Protein AF-A0A8B9DLN7-F1 (afdb_monomer_lite)

Foldseek 3Di:
DDDDDDDDDDDDDDDDDDDDDDDDDDDDDDDDDDDDDDDDDDDDDDDDDDDDDDDDDDDDDPVPPPDPPPPPPDPVVVVVVVVVVVVVVVVVVVVVVVVVVVVVVVVVVVVVVVVVVVVVVVVPPPPPVVVVVVVVVVVVVVVVVVVVVVVVVVVVVVVVVVVVVVVVVVVVVVVVVVVVVVVVVVVVVVVVVVVVVVVVVVVVVVVVVVVVVVVVVVVVVVVVVVVVVVVCVVPPDPDDDPDDDPDVCVVVVVVVVVVVVVVVVVVVVVVVVVVVVVVVVVVVVVVVVVVVVVVVVVVVVVVVVVVVVVVVVVVVVVVVVVVVVVVVVVVVVVVVVVVVVVVVVVVVVVVVVVVVVVVVVVVVVVVVVVVVVVVVVVVVVVVVVVVVVVVVCVVDDDDDDDDDDDDDPPPPPPDDDDDDDDDDDDDDDDDDDDDDDDDDDDDDDDDDDDDDDDDDDDDDDDDDDDDDDDDDDDDDDDDDDD

Radius of gyration: 71.48 Å; chains: 1; bounding box: 150×100×212 Å

Organism: Anser cygnoides (NCBI:txid8845)

Sequence (482 aa):
MKKVLRCGQRELHLGICCQCPPPRCGYGFGAASVGFGYRGAGFGYKVSGVSRPRSITPITINEQLLQPLKLEFDPNMQTVKYQEKEQIKTLNNKFASFIDKVRLLEQQNEVLETKWSFLQGQKQCRNIIMPMLEAYIGNSRKQLEALGRNRVLLETDLKAAQEALETNKKMYEDECSQRICAEKEFIALKKDADCFFLNKAELEAKVESLKEEVDFLRMLYEEETHQLQTQISDTQVVVQMDNSRDLNLDSIIADVKAQYEDTACRSRAEAEAWYKSKFEELRVTAGRNADSLRETKKEITELTRIIQKMNGEVRSAKDQRCKLETAVANAKQCGETSIKDAKCKLSELEIALQQTKADLARHLREYQELMNVKLALDIEITTYRKLLEGEESRGGKKKKQCFALPFAAVCHSQGGLAYSPEPSFAGTQVSAKRSSCRNGSVSRSAGVCGAAVGCGEAVRSGSTRSSHVKLMSMTKSARSNM

Structure (mmCIF, N/CA/C/O backbone):
data_AF-A0A8B9DLN7-F1
#
_entry.id   AF-A0A8B9DLN7-F1
#
loop_
_atom_site.group_PDB
_atom_site.id
_atom_site.type_symbol
_atom_site.label_atom_id
_atom_site.label_alt_id
_atom_site.label_comp_id
_atom_site.label_asym_id
_atom_site.label_entity_id
_atom_site.label_seq_id
_atom_site.pdbx_PDB_ins_code
_atom_site.Cartn_x
_atom_site.Cartn_y
_atom_site.Cartn_z
_atom_site.occupancy
_atom_site.B_iso_or_equiv
_atom_site.auth_seq_id
_atom_site.auth_comp_id
_atom_site.auth_asym_id
_atom_site.auth_atom_id
_atom_site.pdbx_PDB_model_num
ATOM 1 N N . MET A 1 1 ? -3.222 34.718 17.274 1.00 36.88 1 MET A N 1
ATOM 2 C CA . MET A 1 1 ? -3.090 35.788 16.262 1.00 36.88 1 MET A CA 1
ATOM 3 C C . MET A 1 1 ? -2.524 35.210 14.967 1.00 36.88 1 MET A C 1
ATOM 5 O O . MET A 1 1 ? -1.510 34.540 15.016 1.00 36.88 1 MET A O 1
ATOM 9 N N . LYS A 1 2 ? -3.240 35.464 13.862 1.00 36.31 2 LYS A N 1
ATOM 10 C CA . LYS A 1 2 ? -2.842 35.564 12.439 1.00 36.31 2 LYS A CA 1
ATOM 11 C C . LYS A 1 2 ? -1.926 34.501 11.785 1.00 36.31 2 LYS A C 1
ATOM 13 O O . LYS A 1 2 ? -0.709 34.543 11.886 1.00 36.31 2 LYS A O 1
ATOM 18 N N . LYS A 1 3 ? -2.573 33.685 10.936 1.00 44.75 3 LYS A N 1
ATOM 19 C CA . LYS A 1 3 ? -2.079 33.204 9.627 1.00 44.75 3 LYS A CA 1
ATOM 20 C C . LYS A 1 3 ? -1.586 34.373 8.762 1.00 44.75 3 LYS A C 1
ATOM 22 O O . LYS A 1 3 ? -2.274 35.392 8.752 1.00 44.75 3 LYS A O 1
ATOM 27 N N . VAL A 1 4 ? -0.581 34.156 7.907 1.00 36.44 4 VAL A N 1
ATOM 28 C CA . VAL A 1 4 ? -0.505 34.798 6.578 1.00 36.44 4 VAL A CA 1
ATOM 29 C C . VAL A 1 4 ? 0.066 33.815 5.544 1.00 36.44 4 VAL A C 1
ATOM 31 O O . VAL A 1 4 ? 1.141 33.254 5.715 1.00 36.44 4 VAL A O 1
ATOM 34 N N . LEU A 1 5 ? -0.724 33.614 4.489 1.00 40.81 5 LEU A N 1
ATOM 35 C CA . LEU A 1 5 ? -0.420 32.988 3.199 1.00 40.81 5 LEU A CA 1
ATOM 36 C C . LEU A 1 5 ? 0.093 34.039 2.198 1.00 40.81 5 LEU A C 1
ATOM 38 O O . LEU A 1 5 ? -0.293 35.199 2.328 1.00 40.81 5 LEU A O 1
ATOM 42 N N . ARG A 1 6 ? 0.731 33.546 1.118 1.00 35.78 6 ARG A N 1
ATOM 43 C CA . ARG A 1 6 ? 0.920 34.096 -0.260 1.00 35.78 6 ARG A CA 1
ATOM 44 C C . ARG A 1 6 ? 2.384 34.393 -0.588 1.00 35.78 6 ARG A C 1
ATOM 46 O O . ARG A 1 6 ? 3.134 34.747 0.303 1.00 35.78 6 ARG A O 1
ATOM 53 N N . CYS A 1 7 ? 2.856 34.395 -1.832 1.00 31.89 7 CYS A N 1
ATOM 54 C CA . CYS A 1 7 ? 2.483 33.928 -3.182 1.00 31.89 7 CYS A CA 1
ATOM 55 C C . CYS A 1 7 ? 3.513 34.651 -4.077 1.00 31.89 7 CYS A C 1
ATOM 57 O O . CYS A 1 7 ? 3.829 35.807 -3.802 1.00 31.89 7 CYS A O 1
ATOM 59 N N . GLY A 1 8 ? 4.059 34.002 -5.106 1.00 37.19 8 GLY A N 1
ATOM 60 C CA . GLY A 1 8 ? 5.056 34.619 -5.988 1.00 37.19 8 GLY A CA 1
ATOM 61 C C . GLY A 1 8 ? 4.505 35.623 -7.010 1.00 37.19 8 GLY A C 1
ATOM 62 O O . GLY A 1 8 ? 3.308 35.641 -7.282 1.00 37.19 8 GLY A O 1
ATOM 63 N N . GLN A 1 9 ? 5.427 36.390 -7.602 1.00 32.91 9 GLN A N 1
ATOM 64 C CA . GLN A 1 9 ? 5.389 37.097 -8.900 1.00 32.91 9 GLN A CA 1
ATOM 65 C C . GLN A 1 9 ? 6.827 37.603 -9.157 1.00 32.91 9 GLN A C 1
ATOM 67 O O . GLN A 1 9 ? 7.432 38.168 -8.256 1.00 32.91 9 GLN A O 1
ATOM 72 N N . ARG A 1 10 ? 7.542 37.117 -10.185 1.00 36.81 10 ARG A N 1
ATOM 73 C CA . ARG A 1 10 ? 7.712 37.699 -11.538 1.00 36.81 10 ARG A CA 1
ATOM 74 C C . ARG A 1 10 ? 7.985 39.203 -11.557 1.00 36.81 10 ARG A C 1
ATOM 76 O O . ARG A 1 10 ? 7.045 39.954 -11.357 1.00 36.81 10 ARG A O 1
ATOM 83 N N . GLU A 1 11 ? 9.168 39.582 -12.041 1.00 31.27 11 GLU A N 1
ATOM 84 C CA . GLU A 1 11 ? 9.324 40.744 -12.921 1.00 31.27 11 GLU A CA 1
ATOM 85 C C . GLU A 1 11 ? 10.311 40.462 -14.063 1.00 31.27 11 GLU A C 1
ATOM 87 O O . GLU A 1 11 ? 11.358 39.837 -13.897 1.00 31.27 11 GLU A O 1
ATOM 92 N N . LEU A 1 12 ? 9.874 40.889 -15.245 1.00 34.03 12 LEU A N 1
ATOM 93 C CA . LEU A 1 12 ? 10.581 40.980 -16.513 1.00 34.03 12 LEU A CA 1
ATOM 94 C C . LEU A 1 12 ? 11.176 42.387 -16.604 1.00 34.03 12 LEU A C 1
ATOM 96 O O . LEU A 1 12 ? 10.483 43.333 -16.248 1.00 34.03 12 LEU A O 1
ATOM 100 N N . HIS A 1 13 ? 12.351 42.546 -17.214 1.00 32.38 13 HIS A N 1
ATOM 101 C CA . HIS A 1 13 ? 12.666 43.782 -17.930 1.00 32.38 13 HIS A CA 1
ATOM 102 C C . HIS A 1 13 ? 13.405 43.503 -19.245 1.00 32.38 13 HIS A C 1
ATOM 104 O O . HIS A 1 13 ? 14.291 42.654 -19.326 1.00 32.38 13 HIS A O 1
ATOM 110 N N . LEU A 1 14 ? 12.921 44.203 -20.274 1.00 34.22 14 LEU A N 1
ATOM 111 C CA . LEU A 1 14 ? 13.250 44.174 -21.699 1.00 34.22 14 LEU A CA 1
ATOM 112 C C . LEU A 1 14 ? 14.496 45.005 -22.070 1.00 34.22 14 LEU A C 1
ATOM 114 O O . LEU A 1 14 ? 14.829 45.963 -21.380 1.00 34.22 14 LEU A O 1
ATOM 118 N N . GLY A 1 15 ? 15.035 44.719 -23.265 1.00 31.23 15 GLY A N 1
ATOM 119 C CA . GLY A 1 15 ? 15.815 45.623 -24.139 1.00 31.23 15 GLY A CA 1
ATOM 120 C C . GLY A 1 15 ? 16.844 44.821 -24.952 1.00 31.23 15 GLY A C 1
ATOM 121 O O . GLY A 1 15 ? 17.782 44.309 -24.359 1.00 31.23 15 GLY A O 1
ATOM 122 N N . ILE A 1 16 ? 16.646 44.412 -26.215 1.00 35.19 16 ILE A N 1
ATOM 123 C CA . ILE A 1 16 ? 16.424 45.089 -27.521 1.00 35.19 16 ILE A CA 1
ATOM 124 C C . ILE A 1 16 ? 17.665 45.805 -28.105 1.00 35.19 16 ILE A C 1
ATOM 126 O O . ILE A 1 16 ? 18.233 46.694 -27.485 1.00 35.19 16 ILE A O 1
ATOM 130 N N . CYS A 1 17 ? 17.924 45.446 -29.377 1.00 29.59 17 CYS A N 1
ATOM 131 C CA . CYS A 1 17 ? 18.815 45.976 -30.429 1.00 29.59 17 CYS A CA 1
ATOM 132 C C . CYS A 1 17 ? 20.290 45.530 -30.410 1.00 29.59 17 CYS A C 1
ATOM 134 O O . CYS A 1 17 ? 21.031 45.845 -29.494 1.00 29.59 17 CYS A O 1
ATOM 136 N N . CYS A 1 18 ? 20.748 44.670 -31.334 1.00 32.31 18 CYS A N 1
ATOM 137 C CA . CYS A 1 18 ? 20.873 44.777 -32.808 1.00 32.31 18 CYS A CA 1
ATOM 138 C C . CYS A 1 18 ? 22.132 45.536 -33.252 1.00 32.31 18 CYS A C 1
ATOM 140 O O . CYS A 1 18 ? 22.111 46.758 -33.313 1.00 32.31 18 CYS A O 1
ATOM 142 N N . GLN A 1 19 ? 23.154 44.796 -33.701 1.00 34.31 19 GLN A N 1
ATOM 143 C CA . GLN A 1 19 ? 23.925 45.122 -34.908 1.00 34.31 19 GLN A CA 1
ATOM 144 C C . GLN A 1 19 ? 24.717 43.898 -35.415 1.00 34.31 19 GLN A C 1
ATOM 146 O O . GLN A 1 19 ? 25.401 43.201 -34.675 1.00 34.31 19 GLN A O 1
ATOM 151 N N . CYS A 1 20 ? 24.517 43.641 -36.704 1.00 31.94 20 CYS A N 1
ATOM 152 C CA . CYS A 1 20 ? 25.176 42.718 -37.642 1.00 31.94 20 CYS A CA 1
ATOM 153 C C . CYS A 1 20 ? 26.315 43.489 -38.384 1.00 31.94 20 CYS A C 1
ATOM 155 O O . CYS A 1 20 ? 26.401 44.694 -38.132 1.00 31.94 20 CYS A O 1
ATOM 157 N N . PRO A 1 21 ? 27.064 42.973 -39.405 1.00 53.41 21 PRO A N 1
ATOM 158 C CA . PRO A 1 21 ? 27.266 41.609 -39.961 1.00 53.41 21 PRO A CA 1
ATOM 159 C C . PRO A 1 21 ? 28.776 41.344 -40.371 1.00 53.41 21 PRO A C 1
ATOM 161 O O . PRO A 1 21 ? 29.650 41.866 -39.687 1.00 53.41 21 PRO A O 1
ATOM 164 N N . PRO A 1 22 ? 29.141 40.622 -41.474 1.00 61.62 22 PRO A N 1
ATOM 165 C CA . PRO A 1 22 ? 29.456 39.175 -41.605 1.00 61.62 22 PRO A CA 1
ATOM 166 C C . PRO A 1 22 ? 30.894 38.970 -42.225 1.00 61.62 22 PRO A C 1
ATOM 168 O O . PRO A 1 22 ? 31.659 39.918 -42.053 1.00 61.62 22 PRO A O 1
ATOM 171 N N . PRO A 1 23 ? 31.363 37.885 -42.938 1.00 51.25 23 PRO A N 1
ATOM 172 C CA . PRO A 1 23 ? 30.742 36.906 -43.889 1.00 51.25 23 PRO A CA 1
ATOM 173 C C . PRO A 1 23 ? 31.212 35.419 -43.665 1.00 51.25 23 PRO A C 1
ATOM 175 O O . PRO A 1 23 ? 31.912 35.163 -42.699 1.00 51.25 23 PRO A O 1
ATOM 178 N N . ARG A 1 24 ? 30.923 34.333 -44.419 1.00 34.94 24 ARG A N 1
ATOM 179 C CA . ARG A 1 24 ? 30.295 34.018 -45.726 1.00 34.94 24 ARG A CA 1
ATOM 180 C C . ARG A 1 24 ? 29.956 32.498 -45.786 1.00 34.94 24 ARG A C 1
ATOM 182 O O . ARG A 1 24 ? 30.682 31.688 -45.221 1.00 34.94 24 ARG A O 1
ATOM 189 N N . CYS A 1 25 ? 28.888 32.156 -46.519 1.00 31.62 25 CYS A N 1
ATOM 190 C CA . CYS A 1 25 ? 28.453 30.826 -47.016 1.00 31.62 25 CYS A CA 1
ATOM 191 C C . CYS A 1 25 ? 29.518 30.099 -47.881 1.00 31.62 25 CYS A C 1
ATOM 193 O O . CYS A 1 25 ? 30.423 30.759 -48.379 1.00 31.62 25 CYS A O 1
ATOM 195 N N . GLY A 1 26 ? 29.441 28.797 -48.202 1.00 31.23 26 GLY A N 1
ATOM 196 C CA . GLY A 1 26 ? 28.356 27.816 -48.071 1.00 31.23 26 GLY A CA 1
ATOM 197 C C . GLY A 1 26 ? 28.722 26.442 -48.681 1.00 31.23 26 GLY A C 1
ATOM 198 O O . GLY A 1 26 ? 29.762 26.288 -49.319 1.00 31.23 26 GLY A O 1
ATOM 199 N N . TYR A 1 27 ? 27.850 25.455 -48.447 1.00 34.66 27 TYR A N 1
ATOM 200 C CA . TYR A 1 27 ? 27.845 24.092 -49.005 1.00 34.66 27 TYR A CA 1
ATOM 201 C C . TYR A 1 27 ? 27.402 24.072 -50.482 1.00 34.66 27 TYR A C 1
ATOM 203 O O . TYR A 1 27 ? 26.614 24.916 -50.902 1.00 34.66 27 TYR A O 1
ATOM 211 N N . GLY A 1 28 ? 27.857 23.074 -51.249 1.00 31.91 28 GLY A N 1
ATOM 212 C CA . GLY A 1 28 ? 27.386 22.794 -52.612 1.00 31.91 28 GLY A CA 1
ATOM 213 C C . GLY A 1 28 ? 26.286 21.728 -52.686 1.00 31.91 28 GLY A C 1
ATOM 214 O O . GLY A 1 28 ? 26.125 20.967 -51.739 1.00 31.91 28 GLY A O 1
ATOM 215 N N . PHE A 1 29 ? 25.581 21.657 -53.827 1.00 32.25 29 PHE A N 1
ATOM 216 C CA . PHE A 1 29 ? 25.102 20.418 -54.472 1.00 32.25 29 PHE A CA 1
ATOM 217 C C . PHE A 1 29 ? 24.549 20.671 -55.901 1.00 32.25 29 PHE A C 1
ATOM 219 O O . PHE A 1 29 ? 23.842 21.641 -56.141 1.00 32.25 29 PHE A O 1
ATOM 226 N N . GLY A 1 30 ? 24.922 19.759 -56.810 1.00 30.58 30 GLY A N 1
ATOM 227 C CA . GLY A 1 30 ? 24.290 19.233 -58.041 1.00 30.58 30 GLY A CA 1
ATOM 228 C C . GLY A 1 30 ? 23.195 19.944 -58.868 1.00 30.58 30 GLY A C 1
ATOM 229 O O . GLY A 1 30 ? 22.084 20.135 -58.400 1.00 30.58 30 GLY A O 1
ATOM 230 N N . ALA A 1 31 ? 23.517 20.093 -60.166 1.00 31.48 31 ALA A N 1
ATOM 231 C CA . ALA A 1 31 ? 22.797 19.672 -61.394 1.00 31.48 31 ALA A CA 1
ATOM 232 C C . ALA A 1 31 ? 21.330 20.089 -61.690 1.00 31.48 31 ALA A C 1
ATOM 234 O O . ALA A 1 31 ? 20.414 19.640 -61.015 1.00 31.48 31 ALA A O 1
ATOM 235 N N . ALA A 1 32 ? 21.103 20.771 -62.834 1.00 30.50 32 ALA A N 1
ATOM 236 C CA . ALA A 1 32 ? 20.452 20.223 -64.051 1.00 30.50 32 ALA A CA 1
ATOM 237 C C . ALA A 1 32 ? 20.118 21.296 -65.134 1.00 30.50 32 ALA A C 1
ATOM 239 O O . ALA A 1 32 ? 19.546 22.337 -64.842 1.00 30.50 32 ALA A O 1
ATOM 240 N N . SER A 1 33 ? 20.455 20.955 -66.390 1.00 28.86 33 SER A N 1
ATOM 241 C CA . SER A 1 33 ? 19.773 21.210 -67.688 1.00 28.86 33 SER A CA 1
ATOM 242 C C . SER A 1 33 ? 19.381 22.615 -68.227 1.00 28.86 33 SER A C 1
ATOM 244 O O . SER A 1 33 ? 18.472 23.257 -67.722 1.00 28.86 33 SER A O 1
ATOM 246 N N . VAL A 1 34 ? 19.929 22.878 -69.435 1.00 32.00 34 VAL A N 1
ATOM 247 C CA . VAL A 1 34 ? 19.316 23.389 -70.700 1.00 32.00 34 VAL A CA 1
ATOM 248 C C . VAL A 1 34 ? 18.975 24.887 -70.858 1.00 32.00 34 VAL A C 1
ATOM 250 O O . VAL A 1 34 ? 18.106 25.414 -70.181 1.00 32.00 34 VAL A O 1
ATOM 253 N N . GLY A 1 35 ? 19.532 25.501 -71.922 1.00 30.09 35 GLY A N 1
ATOM 254 C CA . GLY A 1 35 ? 18.802 26.482 -72.751 1.00 30.09 35 GLY A CA 1
ATOM 255 C C . GLY A 1 35 ? 19.527 27.773 -73.179 1.00 30.09 35 GLY A C 1
ATOM 256 O O . GLY A 1 35 ? 19.523 28.735 -72.432 1.00 30.09 35 GLY A O 1
ATOM 257 N N . PHE A 1 36 ? 20.040 27.781 -74.422 1.00 31.86 36 PHE A N 1
ATOM 258 C CA . PHE A 1 36 ? 20.156 28.881 -75.417 1.00 31.86 36 PHE A CA 1
ATOM 259 C C . PHE A 1 36 ? 20.671 30.304 -75.067 1.00 31.86 36 PHE A C 1
ATOM 261 O O . PHE A 1 36 ? 20.099 31.003 -74.242 1.00 31.86 36 PHE A O 1
ATOM 268 N N . GLY A 1 37 ? 21.590 30.826 -75.911 1.00 29.81 37 GLY A N 1
ATOM 269 C CA . GLY A 1 37 ? 21.553 32.247 -76.333 1.00 29.81 37 GLY A CA 1
ATOM 270 C C . GLY A 1 37 ? 22.874 33.020 -76.538 1.00 29.81 37 GLY A C 1
ATOM 271 O O . GLY A 1 37 ? 23.337 33.691 -75.631 1.00 29.81 37 GLY A O 1
ATOM 272 N N . TYR A 1 38 ? 23.416 32.974 -77.763 1.00 32.38 38 TYR A N 1
ATOM 273 C CA . TYR A 1 38 ? 24.233 33.960 -78.519 1.00 32.38 38 TYR A CA 1
ATOM 274 C C . TYR A 1 38 ? 24.830 35.243 -77.876 1.00 32.38 38 TYR A C 1
ATOM 276 O O . TYR A 1 38 ? 24.083 36.131 -77.480 1.00 32.38 38 TYR A O 1
ATOM 284 N N . ARG A 1 39 ? 26.158 35.443 -78.047 1.00 34.16 39 ARG A N 1
ATOM 285 C CA . ARG A 1 39 ? 26.893 36.540 -78.775 1.00 34.16 39 ARG A CA 1
ATOM 286 C C . ARG A 1 39 ? 28.376 36.517 -78.341 1.00 34.16 39 ARG A C 1
ATOM 288 O O . ARG A 1 39 ? 28.643 36.540 -77.153 1.00 34.16 39 ARG A O 1
ATOM 295 N N . GLY A 1 40 ? 29.352 36.280 -79.230 1.00 30.81 40 GLY A N 1
ATOM 296 C CA . GLY A 1 40 ? 30.080 37.300 -80.022 1.00 30.81 40 GLY A CA 1
ATOM 297 C C . GLY A 1 40 ? 31.109 38.044 -79.142 1.00 30.81 40 GLY A C 1
ATOM 298 O O . GLY A 1 40 ? 30.698 38.680 -78.189 1.00 30.81 40 GLY A O 1
ATOM 299 N N . ALA A 1 41 ? 32.431 38.012 -79.340 1.00 39.22 41 ALA A N 1
ATOM 300 C CA . ALA A 1 41 ? 33.187 38.188 -80.575 1.00 39.22 41 ALA A CA 1
ATOM 301 C C . ALA A 1 41 ? 34.592 37.549 -80.487 1.00 39.22 41 ALA A C 1
ATOM 303 O O . ALA A 1 41 ? 35.253 37.619 -79.453 1.00 39.22 41 ALA A O 1
ATOM 304 N N . GLY A 1 42 ? 35.049 36.969 -81.599 1.00 34.81 42 GLY A N 1
ATOM 305 C CA . GLY A 1 42 ? 36.436 36.564 -81.824 1.00 34.81 42 GLY A CA 1
ATOM 306 C C . GLY A 1 42 ? 37.177 37.599 -82.674 1.00 34.81 42 GLY A C 1
ATOM 307 O O . GLY A 1 42 ? 36.583 38.213 -83.561 1.00 34.81 42 GLY A O 1
ATOM 308 N N . PHE A 1 43 ? 38.473 37.773 -82.415 1.00 36.53 43 PHE A N 1
ATOM 309 C CA . PHE A 1 43 ? 39.394 38.517 -83.275 1.00 36.53 43 PHE A CA 1
ATOM 310 C C . PHE A 1 43 ? 40.139 37.520 -84.167 1.00 36.53 43 PHE A C 1
ATOM 312 O O . PHE A 1 43 ? 40.854 36.647 -83.680 1.00 36.53 43 PHE A O 1
ATOM 319 N N . GLY A 1 44 ? 39.888 37.614 -85.473 1.00 35.03 44 GLY A N 1
ATOM 320 C CA . GLY A 1 44 ? 40.388 36.700 -86.492 1.00 35.03 44 GLY A CA 1
ATOM 321 C C . GLY A 1 44 ? 41.635 37.208 -87.211 1.00 35.03 44 GLY A C 1
ATOM 322 O O . GLY A 1 44 ? 41.818 38.403 -87.438 1.00 35.03 44 GLY A O 1
ATOM 323 N N . TYR A 1 45 ? 42.449 36.247 -87.627 1.00 37.31 45 TYR A N 1
ATOM 324 C CA . TYR A 1 45 ? 43.500 36.371 -88.627 1.00 37.31 45 TYR A CA 1
ATOM 325 C C . TYR A 1 45 ? 42.895 36.671 -90.008 1.00 37.31 45 TYR A C 1
ATOM 327 O O . TYR A 1 45 ? 41.864 36.102 -90.374 1.00 37.31 45 TYR A O 1
ATOM 335 N N . LYS A 1 46 ? 43.569 37.494 -90.820 1.00 35.56 46 LYS A N 1
ATOM 336 C CA . LYS A 1 46 ? 43.360 37.536 -92.275 1.00 35.56 46 LYS A CA 1
ATOM 337 C C . LYS A 1 46 ? 44.698 37.574 -93.008 1.00 35.56 46 LYS A C 1
ATOM 339 O O . LYS A 1 46 ? 45.448 38.538 -92.912 1.00 35.56 46 LYS A O 1
ATOM 344 N N . VAL A 1 47 ? 44.927 36.521 -93.785 1.00 35.28 47 VAL A N 1
ATOM 345 C CA . VAL A 1 47 ? 45.852 36.451 -94.919 1.00 35.28 47 VAL A CA 1
ATOM 346 C C . VAL A 1 47 ? 44.995 36.358 -96.177 1.00 35.28 47 VAL A C 1
ATOM 348 O O . VAL A 1 47 ? 44.107 35.508 -96.228 1.00 35.28 47 VAL A O 1
ATOM 351 N N . SER A 1 48 ? 45.274 37.217 -97.163 1.00 34.41 48 SER A N 1
ATOM 352 C CA . SER A 1 48 ? 45.218 36.977 -98.624 1.00 34.41 48 SER A CA 1
ATOM 353 C C . SER A 1 48 ? 44.841 38.251 -99.381 1.00 34.41 48 SER A C 1
ATOM 355 O O . SER A 1 48 ? 43.866 38.910 -99.027 1.00 34.41 48 SER A O 1
ATOM 357 N N . GLY A 1 49 ? 45.552 38.543 -100.476 1.00 34.00 49 GLY A N 1
ATOM 358 C CA . GLY A 1 49 ? 45.054 39.476 -101.492 1.00 34.00 49 GLY A CA 1
ATOM 359 C C . GLY A 1 49 ? 46.116 40.191 -102.321 1.00 34.00 49 GLY A C 1
ATOM 360 O O . GLY A 1 49 ? 46.409 41.352 -102.084 1.00 34.00 49 GLY A O 1
ATOM 361 N N . VAL A 1 50 ? 46.651 39.485 -103.312 1.00 37.50 50 VAL A N 1
ATOM 362 C CA . VAL A 1 50 ? 47.557 39.917 -104.391 1.00 37.50 50 VAL A CA 1
ATOM 363 C C . VAL A 1 50 ? 47.043 41.141 -105.165 1.00 37.50 50 VAL A C 1
ATOM 365 O O . VAL A 1 50 ? 45.871 41.159 -105.531 1.00 37.50 50 VAL A O 1
ATOM 368 N N . SER A 1 51 ? 47.933 42.077 -105.543 1.00 34.81 51 SER A N 1
ATOM 369 C CA . SER A 1 51 ? 47.862 42.808 -106.829 1.00 34.81 51 SER A CA 1
ATOM 370 C C . SER A 1 51 ? 49.118 43.633 -107.172 1.00 34.81 51 SER A C 1
ATOM 372 O O . SER A 1 51 ? 49.341 44.708 -106.635 1.00 34.81 51 SER A O 1
ATOM 374 N N . ARG A 1 52 ? 49.824 43.107 -108.184 1.00 35.50 52 ARG A N 1
ATOM 375 C CA . ARG A 1 52 ? 50.500 43.735 -109.344 1.00 35.50 52 ARG A CA 1
ATOM 376 C C . ARG A 1 52 ? 51.760 44.623 -109.191 1.00 35.50 52 ARG A C 1
ATOM 378 O O . ARG A 1 52 ? 51.814 45.507 -108.346 1.00 35.50 52 ARG A O 1
ATOM 385 N N . PRO A 1 53 ? 52.750 44.430 -110.095 1.00 45.69 53 PRO A N 1
ATOM 386 C CA . PRO A 1 53 ? 54.044 45.106 -110.076 1.00 45.69 53 PRO A CA 1
ATOM 387 C C . PRO A 1 53 ? 53.967 46.467 -110.779 1.00 45.69 53 PRO A C 1
ATOM 389 O O . PRO A 1 53 ? 53.251 46.618 -111.772 1.00 45.69 53 PRO A O 1
ATOM 392 N N . ARG A 1 54 ? 54.741 47.451 -110.309 1.00 36.72 54 ARG A N 1
ATOM 393 C CA . ARG A 1 54 ? 54.988 48.688 -111.057 1.00 36.72 54 ARG A CA 1
ATOM 394 C C . ARG A 1 54 ? 56.474 48.886 -111.326 1.00 36.72 54 ARG A C 1
ATOM 396 O O . ARG A 1 54 ? 57.326 48.741 -110.459 1.00 36.72 54 ARG A O 1
ATOM 403 N N . SER A 1 55 ? 56.688 49.165 -112.598 1.00 36.72 55 SER A N 1
ATOM 404 C CA . SER A 1 55 ? 57.894 49.359 -113.379 1.00 36.72 55 SER A CA 1
ATOM 405 C C . SER A 1 55 ? 58.760 50.533 -112.932 1.00 36.72 55 SER A C 1
ATOM 407 O O . SER A 1 55 ? 58.265 51.599 -112.573 1.00 36.72 55 SER A O 1
ATOM 409 N N . ILE A 1 56 ? 60.063 50.302 -113.065 1.00 39.88 56 ILE A N 1
ATOM 410 C CA . ILE A 1 56 ? 61.183 51.239 -112.994 1.00 39.88 56 ILE A CA 1
ATOM 411 C C . ILE A 1 56 ? 60.981 52.385 -114.002 1.00 39.88 56 ILE A C 1
ATOM 413 O O . ILE A 1 56 ? 60.743 52.136 -115.182 1.00 39.88 56 ILE A O 1
ATOM 417 N N . THR A 1 57 ? 61.104 53.631 -113.540 1.00 42.34 57 THR A N 1
ATOM 418 C CA . THR A 1 57 ? 61.189 54.850 -114.365 1.00 42.34 57 THR A CA 1
ATOM 419 C C . THR A 1 57 ? 62.650 55.316 -114.466 1.00 42.34 57 THR A C 1
ATOM 421 O O . THR A 1 57 ? 63.333 55.327 -113.439 1.00 42.34 57 THR A O 1
ATOM 424 N N . PRO A 1 58 ? 63.155 55.712 -115.648 1.00 43.03 58 PRO A N 1
ATOM 425 C CA . PRO A 1 58 ? 64.546 56.122 -115.830 1.00 43.03 58 PRO A CA 1
ATOM 426 C C . PRO A 1 58 ? 64.799 57.605 -115.477 1.00 43.03 58 PRO A C 1
ATOM 428 O O . PRO A 1 58 ? 64.025 58.481 -115.838 1.00 43.03 58 PRO A O 1
ATOM 431 N N . ILE A 1 59 ? 65.913 57.821 -114.768 1.00 44.03 59 ILE A N 1
ATOM 432 C CA . ILE A 1 59 ? 66.916 58.909 -114.805 1.00 44.03 59 ILE A CA 1
ATOM 433 C C . ILE A 1 59 ? 66.465 60.352 -115.128 1.00 44.03 59 ILE A C 1
ATOM 435 O O . ILE A 1 59 ? 66.070 60.684 -116.241 1.00 44.03 59 ILE A O 1
ATOM 439 N N . THR A 1 60 ? 66.810 61.273 -114.221 1.00 39.38 60 THR A N 1
ATOM 440 C CA . THR A 1 60 ? 67.431 62.554 -114.605 1.00 39.38 60 THR A CA 1
ATOM 441 C C . THR A 1 60 ? 68.551 62.860 -113.606 1.00 39.38 60 THR A C 1
ATOM 443 O O . THR A 1 60 ? 68.296 63.196 -112.452 1.00 39.38 60 THR A O 1
ATOM 446 N N . ILE A 1 61 ? 69.801 62.651 -114.028 1.00 49.53 61 ILE A N 1
ATOM 447 C CA . ILE A 1 61 ? 71.010 63.056 -113.299 1.00 49.53 61 ILE A CA 1
ATOM 448 C C . ILE A 1 61 ? 71.231 64.537 -113.607 1.00 49.53 61 ILE A C 1
ATOM 450 O O . ILE A 1 61 ? 71.271 64.925 -114.771 1.00 49.53 61 ILE A O 1
ATOM 454 N N . ASN A 1 62 ? 71.355 65.365 -112.574 1.00 43.09 62 ASN A N 1
ATOM 455 C CA . ASN A 1 62 ? 71.732 66.764 -112.722 1.00 43.09 62 ASN A CA 1
ATOM 456 C C . ASN A 1 62 ? 73.272 66.839 -112.708 1.00 43.09 62 ASN A C 1
ATOM 458 O O . ASN A 1 62 ? 73.891 66.735 -111.649 1.00 43.09 62 ASN A O 1
ATOM 462 N N . GLU A 1 63 ? 73.898 66.953 -113.884 1.00 58.91 63 GLU A N 1
ATOM 463 C CA . GLU A 1 63 ? 75.362 66.910 -114.090 1.00 58.91 63 GLU A CA 1
ATOM 464 C C . GLU A 1 63 ? 76.138 68.131 -113.538 1.00 58.91 63 GLU A C 1
ATOM 466 O O . GLU A 1 63 ? 77.335 68.262 -113.775 1.00 58.91 63 GLU A O 1
ATOM 471 N N . GLN A 1 64 ? 75.514 69.009 -112.744 1.00 56.44 64 GLN A N 1
ATOM 472 C CA . GLN A 1 64 ? 76.171 70.176 -112.127 1.00 56.44 64 GLN A CA 1
ATOM 473 C C . GLN A 1 64 ? 76.393 70.066 -110.606 1.00 56.44 64 GLN A C 1
ATOM 475 O O . GLN A 1 64 ? 76.835 71.027 -109.983 1.00 56.44 64 GLN A O 1
ATOM 480 N N . LEU A 1 65 ? 76.143 68.902 -109.991 1.00 49.78 65 LEU A N 1
ATOM 481 C CA . LEU A 1 65 ? 76.381 68.667 -108.551 1.00 49.78 65 LEU A CA 1
ATOM 482 C C . LEU A 1 65 ? 77.435 67.580 -108.259 1.00 49.78 65 LEU A C 1
ATOM 484 O O . LEU A 1 65 ? 77.621 67.184 -107.111 1.00 49.78 65 LEU A O 1
ATOM 488 N N . LEU A 1 66 ? 78.168 67.131 -109.284 1.00 48.97 66 LEU A N 1
ATOM 489 C CA . LEU A 1 66 ? 79.325 66.234 -109.170 1.00 48.97 66 LEU A CA 1
ATOM 490 C C . LEU A 1 66 ? 80.647 67.020 -109.157 1.00 48.97 66 LEU A C 1
ATOM 492 O O . LEU A 1 66 ? 81.553 66.763 -109.947 1.00 48.97 66 LEU A O 1
ATOM 496 N N . GLN A 1 67 ? 80.777 67.971 -108.230 1.00 42.84 67 GLN A N 1
ATOM 497 C CA . GLN A 1 67 ? 82.096 68.398 -107.763 1.00 42.84 67 GLN A CA 1
ATOM 498 C C . GLN A 1 67 ? 82.510 67.492 -106.595 1.00 42.84 67 GLN A C 1
ATOM 500 O O . GLN A 1 67 ? 81.784 67.425 -105.601 1.00 42.84 67 GLN A O 1
ATOM 505 N N . PRO A 1 68 ? 83.662 66.799 -106.663 1.00 43.66 68 PRO A N 1
ATOM 506 C CA . PRO A 1 68 ? 84.214 66.103 -105.512 1.00 43.66 68 PRO A CA 1
ATOM 507 C C . PRO A 1 68 ? 84.573 67.140 -104.444 1.00 43.66 68 PRO A C 1
ATOM 509 O O . PRO A 1 68 ? 85.619 67.785 -104.513 1.00 43.66 68 PRO A O 1
ATOM 512 N N . LEU A 1 69 ? 83.708 67.316 -103.444 1.00 36.44 69 LEU A N 1
ATOM 513 C CA . LEU A 1 69 ? 84.099 67.973 -102.205 1.00 36.44 69 LEU A CA 1
ATOM 514 C C . LEU A 1 69 ? 85.112 67.048 -101.526 1.00 36.44 69 LEU A C 1
ATOM 516 O O . LEU A 1 69 ? 84.749 66.059 -100.889 1.00 36.44 69 LEU A O 1
ATOM 520 N N . LYS A 1 70 ? 86.400 67.357 -101.709 1.00 48.41 70 LYS A N 1
ATOM 521 C CA . LYS A 1 70 ? 87.491 66.878 -100.858 1.00 48.41 70 LYS A CA 1
ATOM 522 C C . LYS A 1 70 ? 87.236 67.396 -99.442 1.00 48.41 70 LYS A C 1
ATOM 524 O O . LYS A 1 70 ? 87.760 68.427 -99.041 1.00 48.41 70 LYS A O 1
ATOM 529 N N . LEU A 1 71 ? 86.387 66.693 -98.706 1.00 45.97 71 LEU A N 1
ATOM 530 C CA . LEU A 1 71 ? 86.388 66.741 -97.258 1.00 45.97 71 LEU A CA 1
ATOM 531 C C . LEU A 1 71 ? 87.486 65.780 -96.833 1.00 45.97 71 LEU A C 1
ATOM 533 O O . LEU A 1 71 ? 87.354 64.564 -96.978 1.00 45.97 71 LEU A O 1
ATOM 537 N N . GLU A 1 72 ? 88.601 66.350 -96.394 1.00 48.12 72 GLU A N 1
ATOM 538 C CA . GLU A 1 72 ? 89.606 65.636 -95.625 1.00 48.12 72 GLU A CA 1
ATOM 539 C C . GLU A 1 72 ? 88.884 65.002 -94.430 1.00 48.12 72 GLU A C 1
ATOM 541 O O . GLU A 1 72 ? 88.541 65.662 -93.451 1.00 48.12 72 GLU A O 1
ATOM 546 N N . PHE A 1 73 ? 88.533 63.721 -94.566 1.00 46.00 73 PHE A N 1
ATOM 547 C CA . PHE A 1 73 ? 88.038 62.931 -93.456 1.00 46.00 73 PHE A CA 1
ATOM 548 C C . PHE A 1 73 ? 89.204 62.774 -92.501 1.00 46.00 73 PHE A C 1
ATOM 550 O O . PHE A 1 73 ? 90.147 62.033 -92.771 1.00 46.00 73 PHE A O 1
ATOM 557 N N . ASP A 1 74 ? 89.115 63.513 -91.407 1.00 49.56 74 ASP A N 1
ATOM 558 C CA . ASP A 1 74 ? 90.021 63.451 -90.278 1.00 49.56 74 ASP A CA 1
ATOM 559 C C . ASP A 1 74 ? 90.327 61.967 -89.945 1.00 49.56 74 ASP A C 1
ATOM 561 O O . ASP A 1 74 ? 89.395 61.209 -89.635 1.00 49.56 74 ASP A O 1
ATOM 565 N N . PRO A 1 75 ? 91.585 61.489 -90.054 1.00 59.47 75 PRO A N 1
ATOM 566 C CA . PRO A 1 75 ? 91.947 60.086 -89.811 1.00 59.47 75 PRO A CA 1
ATOM 567 C C . PRO A 1 75 ? 91.623 59.622 -88.377 1.00 59.47 75 PRO A C 1
ATOM 569 O O . PRO A 1 75 ? 91.530 58.420 -88.108 1.00 59.47 75 PRO A O 1
ATOM 572 N N . ASN A 1 76 ? 91.344 60.563 -87.471 1.00 61.38 76 ASN A N 1
ATOM 573 C CA . ASN A 1 76 ? 90.797 60.289 -86.145 1.00 61.38 76 ASN A CA 1
ATOM 574 C C . ASN A 1 76 ? 89.316 59.849 -86.157 1.00 61.38 76 ASN A C 1
ATOM 576 O O . ASN A 1 76 ? 88.897 59.098 -85.283 1.00 61.38 76 ASN A O 1
ATOM 580 N N . MET A 1 77 ? 88.497 60.226 -87.145 1.00 59.69 77 MET A N 1
ATOM 581 C CA . MET A 1 77 ? 87.062 59.890 -87.145 1.00 59.69 77 MET A CA 1
ATOM 582 C C . MET A 1 77 ? 86.767 58.469 -87.673 1.00 59.69 77 MET A C 1
ATOM 584 O O . MET A 1 77 ? 85.804 57.828 -87.247 1.00 59.69 77 MET A O 1
ATOM 588 N N . GLN A 1 78 ? 87.590 57.939 -88.588 1.00 62.19 78 GLN A N 1
ATOM 589 C CA . GLN A 1 78 ? 87.473 56.550 -89.069 1.00 62.19 78 GLN A CA 1
ATOM 590 C C . GLN A 1 78 ? 87.991 55.533 -88.051 1.00 62.19 78 GLN A C 1
ATOM 592 O O . GLN A 1 78 ? 87.390 54.470 -87.889 1.00 62.19 78 GLN A O 1
ATOM 597 N N . THR A 1 79 ? 89.069 55.866 -87.342 1.00 65.25 79 THR A N 1
ATOM 598 C CA . THR A 1 79 ? 89.600 55.039 -86.253 1.00 65.25 79 THR A CA 1
ATOM 599 C C . THR A 1 79 ? 88.606 54.958 -85.095 1.00 65.25 79 THR A C 1
ATOM 601 O O . THR A 1 79 ? 88.334 53.853 -84.632 1.00 65.25 79 THR A O 1
ATOM 604 N N . VAL A 1 80 ? 87.956 56.069 -84.721 1.00 71.50 80 VAL A N 1
ATOM 605 C CA . VAL A 1 80 ? 86.867 56.080 -83.724 1.00 71.50 80 VAL A CA 1
ATOM 606 C C . VAL A 1 80 ? 85.663 55.250 -84.182 1.00 71.50 80 VAL A C 1
ATOM 608 O O . VAL A 1 80 ? 85.219 54.388 -83.434 1.00 71.50 80 VAL A O 1
ATOM 611 N N . LYS A 1 81 ? 85.177 55.390 -85.425 1.00 73.25 81 LYS A N 1
ATOM 612 C CA . LYS A 1 81 ? 84.062 54.556 -85.931 1.00 73.25 81 LYS A CA 1
ATOM 613 C C . LYS A 1 81 ? 84.407 53.066 -86.027 1.00 73.25 81 LYS A C 1
ATOM 615 O O . LYS A 1 81 ? 83.536 52.216 -85.842 1.00 73.25 81 LYS A O 1
ATOM 620 N N . TYR A 1 82 ? 85.658 52.723 -86.331 1.00 76.56 82 TYR A N 1
ATOM 621 C CA . TYR A 1 82 ? 86.121 51.334 -86.329 1.00 76.56 82 TYR A CA 1
ATOM 622 C C . TYR A 1 82 ? 86.214 50.780 -84.899 1.00 76.56 82 TYR A C 1
ATOM 624 O O . TYR A 1 82 ? 85.750 49.670 -84.647 1.00 76.56 82 TYR A O 1
ATOM 632 N N . GLN A 1 83 ? 86.727 51.572 -83.953 1.00 75.62 83 GLN A N 1
ATOM 633 C CA . GLN A 1 83 ? 86.753 51.235 -82.527 1.00 75.62 83 GLN A CA 1
ATOM 634 C C . GLN A 1 83 ? 85.339 51.098 -81.943 1.00 75.62 83 GLN A C 1
ATOM 636 O O . GLN A 1 83 ? 85.075 50.116 -81.258 1.00 75.62 83 GLN A O 1
ATOM 641 N N . GLU A 1 84 ? 84.403 51.992 -82.270 1.00 77.94 84 GLU A N 1
ATOM 642 C CA . GLU A 1 84 ? 82.984 51.877 -81.904 1.00 77.94 84 GLU A CA 1
ATOM 643 C C . GLU A 1 84 ? 82.357 50.614 -82.499 1.00 77.94 84 GLU A C 1
ATOM 645 O O . GLU A 1 84 ? 81.656 49.882 -81.804 1.00 77.94 84 GLU A O 1
ATOM 650 N N . LYS A 1 85 ? 82.641 50.292 -83.766 1.00 81.12 85 LYS A N 1
ATOM 651 C CA . LYS A 1 85 ? 82.142 49.066 -84.404 1.00 81.12 85 LYS A CA 1
ATOM 652 C C . LYS A 1 85 ? 82.683 47.804 -83.727 1.00 81.12 85 LYS A C 1
ATOM 654 O O . LYS A 1 85 ? 81.928 46.852 -83.546 1.00 81.12 85 LYS A O 1
ATOM 659 N N . GLU A 1 86 ? 83.954 47.780 -83.334 1.00 79.12 86 GLU A N 1
ATOM 660 C CA . GLU A 1 86 ? 84.553 46.665 -82.584 1.00 79.12 86 GLU A CA 1
ATOM 661 C C . GLU A 1 86 ? 84.032 46.582 -81.140 1.00 79.12 86 GLU A C 1
ATOM 663 O O . GLU A 1 86 ? 83.755 45.487 -80.642 1.00 79.12 86 GLU A O 1
ATOM 668 N N . GLN A 1 87 ? 83.786 47.717 -80.482 1.00 80.50 87 GLN A N 1
ATOM 669 C CA . GLN A 1 87 ? 83.116 47.758 -79.181 1.00 80.50 87 GLN A CA 1
ATOM 670 C C . GLN A 1 87 ? 81.679 47.237 -79.277 1.00 80.50 87 GLN A C 1
ATOM 672 O O . GLN A 1 87 ? 81.289 46.399 -78.466 1.00 80.50 87 GLN A O 1
ATOM 677 N N . ILE A 1 88 ? 80.919 47.641 -80.300 1.00 81.19 88 ILE A N 1
ATOM 678 C CA . ILE A 1 88 ? 79.556 47.160 -80.565 1.00 81.19 88 ILE A CA 1
ATOM 679 C C . ILE A 1 88 ? 79.560 45.666 -80.893 1.00 81.19 88 ILE A C 1
ATOM 681 O O . ILE A 1 88 ? 78.707 44.941 -80.394 1.00 81.19 88 ILE A O 1
ATOM 685 N N . LYS A 1 89 ? 80.526 45.159 -81.669 1.00 82.31 89 LYS A N 1
ATOM 686 C CA . LYS A 1 89 ? 80.679 43.710 -81.897 1.00 82.31 89 LYS A CA 1
ATOM 687 C C . LYS A 1 89 ? 80.992 42.962 -80.606 1.00 82.31 89 LYS A C 1
ATOM 689 O O . LYS A 1 89 ? 80.399 41.922 -80.349 1.00 82.31 89 LYS A O 1
ATOM 694 N N . THR A 1 90 ? 81.883 43.493 -79.774 1.00 83.31 90 THR A N 1
ATOM 695 C CA . THR A 1 90 ? 82.241 42.881 -78.487 1.00 83.31 90 THR A CA 1
ATOM 696 C C . THR A 1 90 ? 81.048 42.877 -77.528 1.00 83.31 90 THR A C 1
ATOM 698 O O . THR A 1 90 ? 80.803 41.882 -76.848 1.00 83.31 90 THR A O 1
ATOM 701 N N . LEU A 1 91 ? 80.267 43.959 -77.501 1.00 85.44 91 LEU A N 1
ATOM 702 C CA . LEU A 1 91 ? 79.001 44.053 -76.775 1.00 85.44 91 LEU A CA 1
ATOM 703 C C . LEU A 1 91 ? 77.959 43.079 -77.327 1.00 85.44 91 LEU A C 1
ATOM 705 O O . LEU A 1 91 ? 77.350 42.361 -76.547 1.00 85.44 91 LEU A O 1
ATOM 709 N N . ASN A 1 92 ? 77.800 42.981 -78.644 1.00 86.19 92 ASN A N 1
ATOM 710 C CA . ASN A 1 92 ? 76.868 42.045 -79.273 1.00 86.19 92 ASN A CA 1
ATOM 711 C C . ASN A 1 92 ? 77.254 40.584 -79.029 1.00 86.19 92 ASN A C 1
ATOM 713 O O . ASN A 1 92 ? 76.379 39.774 -78.752 1.00 86.19 92 ASN A O 1
ATOM 717 N N . ASN A 1 93 ? 78.544 40.245 -79.041 1.00 86.12 93 ASN A N 1
ATOM 718 C CA . ASN A 1 93 ? 79.014 38.907 -78.677 1.00 86.12 93 ASN A CA 1
ATOM 719 C C . ASN A 1 93 ? 78.728 38.604 -77.199 1.00 86.12 93 ASN A C 1
ATOM 721 O O . ASN A 1 93 ? 78.305 37.498 -76.862 1.00 86.12 93 ASN A O 1
ATOM 725 N N . LYS A 1 94 ? 78.883 39.600 -76.314 1.00 87.88 94 LYS A N 1
ATOM 726 C CA . LYS A 1 94 ? 78.461 39.483 -74.912 1.00 87.88 94 LYS A CA 1
ATOM 727 C C . LYS A 1 94 ? 76.942 39.306 -74.806 1.00 87.88 94 LYS A C 1
ATOM 729 O O . LYS A 1 94 ? 76.508 38.405 -74.097 1.00 87.88 94 LYS A O 1
ATOM 734 N N . PHE A 1 95 ? 76.133 40.072 -75.541 1.00 89.12 95 PHE A N 1
ATOM 735 C CA . PHE A 1 95 ? 74.675 39.912 -75.570 1.00 89.12 95 PHE A CA 1
ATOM 736 C C . PHE A 1 95 ? 74.247 38.542 -76.096 1.00 89.12 95 PHE A C 1
ATOM 738 O O . PHE A 1 95 ? 73.402 37.913 -75.472 1.00 89.12 95 PHE A O 1
ATOM 745 N N . ALA A 1 96 ? 74.865 38.034 -77.162 1.00 85.69 96 ALA A N 1
ATOM 746 C CA . ALA A 1 96 ? 74.619 36.683 -77.660 1.00 85.69 96 ALA A CA 1
ATOM 747 C C . ALA A 1 96 ? 74.935 35.628 -76.586 1.00 85.69 96 ALA A C 1
ATOM 749 O O . ALA A 1 96 ? 74.097 34.777 -76.306 1.00 85.69 96 ALA A O 1
ATOM 750 N N . SER A 1 97 ? 76.071 35.758 -75.886 1.00 87.38 97 SER A N 1
ATOM 751 C CA . SER A 1 97 ? 76.419 34.852 -74.781 1.00 87.38 97 SER A CA 1
ATOM 752 C C . SER A 1 97 ? 75.435 34.925 -73.604 1.00 87.38 97 SER A C 1
ATOM 754 O O . SER A 1 97 ? 75.146 33.909 -72.972 1.00 87.38 97 SER A O 1
ATOM 756 N N . PHE A 1 98 ? 74.875 36.107 -73.317 1.00 92.62 98 PHE A N 1
ATOM 757 C CA . PHE A 1 98 ? 73.834 36.262 -72.303 1.00 92.62 98 PHE A CA 1
ATOM 758 C C . PHE A 1 98 ? 72.502 35.668 -72.761 1.00 92.62 98 PHE A C 1
ATOM 760 O O . PHE A 1 98 ? 71.843 35.019 -71.957 1.00 92.62 98 PHE A O 1
ATOM 767 N N . ILE A 1 99 ? 72.129 35.827 -74.032 1.00 89.00 99 ILE A N 1
ATOM 768 C CA . ILE A 1 99 ? 70.922 35.222 -74.612 1.00 89.00 99 ILE A CA 1
ATOM 769 C C . ILE A 1 99 ? 71.015 33.694 -74.557 1.00 89.00 99 ILE A C 1
ATOM 771 O O . ILE A 1 99 ? 70.064 33.046 -74.126 1.00 89.00 99 ILE A O 1
ATOM 775 N N . ASP A 1 100 ? 72.161 33.113 -74.910 1.00 89.94 100 ASP A N 1
ATOM 776 C CA . ASP A 1 100 ? 72.370 31.664 -74.828 1.00 89.94 100 ASP A CA 1
ATOM 777 C C . ASP A 1 100 ? 72.330 31.166 -73.379 1.00 89.94 100 ASP A C 1
ATOM 779 O O . ASP A 1 100 ? 71.755 30.116 -73.090 1.00 89.94 100 ASP A O 1
ATOM 783 N N . LYS A 1 101 ? 72.872 31.948 -72.436 1.00 92.94 101 LYS A N 1
ATOM 784 C CA . LYS A 1 101 ? 72.800 31.633 -71.005 1.00 92.94 101 LYS A CA 1
ATOM 785 C C . LYS A 1 101 ? 71.372 31.714 -70.466 1.00 92.94 101 LYS A C 1
ATOM 787 O O . LYS A 1 101 ? 70.987 30.856 -69.679 1.00 92.94 101 LYS A O 1
ATOM 792 N N . VAL A 1 102 ? 70.588 32.703 -70.894 1.00 93.06 102 VAL A N 1
ATOM 793 C CA . VAL A 1 102 ? 69.166 32.817 -70.545 1.00 93.06 102 VAL A CA 1
ATOM 794 C C . VAL A 1 102 ? 68.388 31.637 -71.118 1.00 93.06 102 VAL A C 1
ATOM 796 O O . VAL A 1 102 ? 67.676 30.996 -70.362 1.00 93.06 102 VAL A O 1
ATOM 799 N N . ARG A 1 103 ? 68.608 31.255 -72.381 1.00 90.00 103 ARG A N 1
ATOM 800 C CA . ARG A 1 103 ? 67.966 30.073 -72.982 1.00 90.00 103 ARG A CA 1
ATOM 801 C C . ARG A 1 103 ? 68.319 28.773 -72.269 1.00 90.00 103 ARG A C 1
ATOM 803 O O . ARG A 1 103 ? 67.444 27.945 -72.041 1.00 90.00 103 ARG A O 1
ATOM 810 N N . LEU A 1 104 ? 69.587 28.586 -71.896 1.00 92.75 104 LEU A N 1
ATOM 811 C CA . LEU A 1 104 ? 70.004 27.413 -71.127 1.00 92.75 104 LEU A CA 1
ATOM 812 C C . LEU A 1 104 ? 69.320 27.384 -69.755 1.00 92.75 104 LEU A C 1
ATOM 814 O O . LEU A 1 104 ? 68.875 26.326 -69.319 1.00 92.75 104 LEU A O 1
ATOM 818 N N . LEU A 1 105 ? 69.218 28.535 -69.085 1.00 92.12 105 LEU A N 1
ATOM 819 C CA . LEU A 1 105 ? 68.526 28.658 -67.801 1.00 92.12 105 LEU A CA 1
ATOM 820 C C . LEU A 1 105 ? 67.010 28.465 -67.937 1.00 92.12 105 LEU A C 1
ATOM 822 O O . LEU A 1 105 ? 66.415 27.820 -67.084 1.00 92.12 105 LEU A O 1
ATOM 826 N N . GLU A 1 106 ? 66.390 28.962 -69.005 1.00 90.81 106 GLU A N 1
ATOM 827 C CA . GLU A 1 106 ? 64.977 28.732 -69.327 1.00 90.81 106 GLU A CA 1
ATOM 828 C C . GLU A 1 106 ? 64.710 27.244 -69.553 1.00 90.81 106 GLU A C 1
ATOM 830 O O . GLU A 1 106 ? 63.812 26.683 -68.934 1.00 90.81 106 GLU A O 1
ATOM 835 N N . GLN A 1 107 ? 65.549 26.573 -70.344 1.00 92.12 107 GLN A N 1
ATOM 836 C CA . GLN A 1 107 ? 65.439 25.135 -70.579 1.00 92.12 107 GLN A CA 1
ATOM 837 C C . GLN A 1 107 ? 65.667 24.327 -69.292 1.00 92.12 107 GLN A C 1
ATOM 839 O O . GLN A 1 107 ? 64.980 23.339 -69.034 1.00 92.12 107 GLN A O 1
ATOM 844 N N . GLN A 1 108 ? 66.617 24.742 -68.448 1.00 93.38 108 GLN A N 1
ATOM 845 C CA . GLN A 1 108 ? 66.829 24.129 -67.136 1.00 93.38 108 GLN A CA 1
ATOM 846 C C . GLN A 1 108 ? 65.631 24.342 -66.207 1.00 93.38 108 GLN A C 1
ATOM 848 O O . GLN A 1 108 ? 65.237 23.400 -65.520 1.00 93.38 108 GLN A O 1
ATOM 853 N N . ASN A 1 109 ? 65.030 25.531 -66.209 1.00 92.62 109 ASN A N 1
ATOM 854 C CA . ASN A 1 109 ? 63.821 25.818 -65.445 1.00 92.62 109 ASN A CA 1
ATOM 855 C C . ASN A 1 109 ? 62.637 24.991 -65.942 1.00 92.62 109 ASN A C 1
ATOM 857 O O . ASN A 1 109 ? 61.948 24.407 -65.119 1.00 92.62 109 ASN A O 1
ATOM 861 N N . GLU A 1 110 ? 62.455 24.830 -67.249 1.00 94.00 110 GLU A N 1
ATOM 862 C CA . GLU A 1 110 ? 61.397 23.986 -67.815 1.00 94.00 110 GLU A CA 1
ATOM 863 C C . GLU A 1 110 ? 61.575 22.507 -67.408 1.00 94.00 110 GLU A C 1
ATOM 865 O O . GLU A 1 110 ? 60.631 21.816 -67.008 1.00 94.00 110 GLU A O 1
ATOM 870 N N . VAL A 1 111 ? 62.816 22.010 -67.397 1.00 92.88 111 VAL A N 1
ATOM 871 C CA . VAL A 1 111 ? 63.133 20.664 -66.886 1.00 92.88 111 VAL A CA 1
ATOM 872 C C . VAL A 1 111 ? 62.886 20.556 -65.375 1.00 92.88 111 VAL A C 1
ATOM 874 O O . VAL A 1 111 ? 62.448 19.511 -64.890 1.00 92.88 111 VAL A O 1
ATOM 877 N N . LEU A 1 112 ? 63.165 21.604 -64.601 1.00 92.75 112 LEU A N 1
ATOM 878 C CA . LEU A 1 112 ? 62.883 21.623 -63.164 1.00 92.75 112 LEU A CA 1
ATOM 879 C C . LEU A 1 112 ? 61.382 21.717 -62.877 1.00 92.75 112 LEU A C 1
ATOM 881 O O . LEU A 1 112 ? 60.909 21.023 -61.982 1.00 92.75 112 LEU A O 1
ATOM 885 N N . GLU A 1 113 ? 60.623 22.486 -63.652 1.00 90.88 113 GLU A N 1
ATOM 886 C CA . GLU A 1 113 ? 59.167 22.604 -63.552 1.00 90.88 113 GLU A CA 1
ATOM 887 C C . GLU A 1 113 ? 58.470 21.290 -63.900 1.00 90.88 113 GLU A C 1
ATOM 889 O O . GLU A 1 113 ? 57.566 20.854 -63.182 1.00 90.88 113 GLU A O 1
ATOM 894 N N . THR A 1 114 ? 58.919 20.603 -64.952 1.00 88.06 114 THR A N 1
ATOM 895 C CA . THR A 1 114 ? 58.396 19.277 -65.317 1.00 88.06 114 THR A CA 1
ATOM 896 C C . THR A 1 114 ? 58.739 18.227 -64.261 1.00 88.06 114 THR A C 1
ATOM 898 O O . THR A 1 114 ? 57.860 17.465 -63.852 1.00 88.06 114 THR A O 1
ATOM 901 N N . LYS A 1 115 ? 59.973 18.217 -63.733 1.00 88.75 115 LYS A N 1
ATOM 902 C CA . LYS A 1 115 ? 60.360 17.347 -62.605 1.00 88.75 115 LYS A CA 1
ATOM 903 C C . LYS A 1 115 ? 59.571 17.659 -61.336 1.00 88.75 115 LYS A C 1
ATOM 905 O O . LYS A 1 115 ? 59.142 16.732 -60.652 1.00 88.75 115 LYS A O 1
ATOM 910 N N . TRP A 1 116 ? 59.358 18.934 -61.023 1.00 85.00 116 TRP A N 1
ATOM 911 C CA . TRP A 1 116 ? 58.560 19.367 -59.879 1.00 85.00 116 TRP A CA 1
ATOM 912 C C . TRP A 1 116 ? 57.105 18.924 -60.024 1.00 85.00 116 TRP A C 1
ATOM 914 O O . TRP A 1 116 ? 56.562 18.313 -59.107 1.00 85.00 116 TRP A O 1
ATOM 924 N N . SER A 1 117 ? 56.507 19.132 -61.197 1.00 84.75 117 SER A N 1
ATOM 925 C CA . SER A 1 117 ? 55.139 18.704 -61.509 1.00 84.75 117 SER A CA 1
ATOM 926 C C . SER A 1 117 ? 54.988 17.183 -61.421 1.00 84.75 117 SER A C 1
ATOM 928 O O . SER A 1 117 ? 54.027 16.684 -60.836 1.00 84.75 117 SER A O 1
ATOM 930 N N . PHE A 1 118 ? 55.970 16.430 -61.924 1.00 83.88 118 PHE A N 1
ATOM 931 C CA . PHE A 1 118 ? 55.995 14.971 -61.833 1.00 83.88 118 PHE A CA 1
ATOM 932 C C . PHE A 1 118 ? 56.119 14.482 -60.382 1.00 83.88 118 PHE A C 1
ATOM 934 O O . PHE A 1 118 ? 55.339 13.638 -59.945 1.00 83.88 118 PHE A O 1
ATOM 941 N N . LEU A 1 119 ? 57.047 15.043 -59.600 1.00 79.81 119 LEU A N 1
ATOM 942 C CA . LEU A 1 119 ? 57.218 14.701 -58.183 1.00 79.81 119 LEU A CA 1
ATOM 943 C C . LEU A 1 119 ? 56.010 15.118 -57.334 1.00 79.81 119 LEU A C 1
ATOM 945 O O . LEU A 1 119 ? 55.661 14.425 -56.379 1.00 79.81 119 LEU A O 1
ATOM 949 N N . GLN A 1 120 ? 55.345 16.220 -57.678 1.00 76.69 120 GLN A N 1
ATOM 950 C CA . GLN A 1 120 ? 54.104 16.644 -57.038 1.00 76.69 120 GLN A CA 1
ATOM 951 C C . GLN A 1 120 ? 52.952 15.685 -57.371 1.00 76.69 120 GLN A C 1
ATOM 953 O O . GLN A 1 120 ? 52.188 15.332 -56.473 1.00 76.69 120 GLN A O 1
ATOM 958 N N . GLY A 1 121 ? 52.883 15.186 -58.610 1.00 69.62 121 GLY A N 1
ATOM 959 C CA . GLY A 1 121 ? 51.977 14.105 -59.009 1.00 69.62 121 GLY A CA 1
ATOM 960 C C . GLY A 1 121 ? 52.284 12.772 -58.313 1.00 69.62 121 GLY A C 1
ATOM 961 O O . GLY A 1 121 ? 51.369 12.045 -57.941 1.00 69.62 121 GLY A O 1
ATOM 962 N N . GLN A 1 122 ? 53.557 12.469 -58.043 1.00 65.44 122 GLN A N 1
ATOM 963 C CA . GLN A 1 122 ? 53.969 11.242 -57.353 1.00 65.44 122 GLN A CA 1
ATOM 964 C C . GLN A 1 122 ? 53.758 11.306 -55.828 1.00 65.44 122 GLN A C 1
ATOM 966 O O . GLN A 1 122 ? 53.362 10.316 -55.215 1.00 65.44 122 GLN A O 1
ATOM 971 N N . LYS A 1 123 ? 53.930 12.478 -55.197 1.00 60.41 123 LYS A N 1
ATOM 972 C CA . LYS A 1 123 ? 53.538 12.714 -53.790 1.00 60.41 123 LYS A CA 1
ATOM 973 C C . LYS A 1 123 ? 52.029 12.564 -53.557 1.00 60.41 123 LYS A C 1
ATOM 975 O O . LYS A 1 123 ? 51.609 12.429 -52.412 1.00 60.41 123 LYS A O 1
ATOM 980 N N . GLN A 1 124 ? 51.225 12.552 -54.621 1.00 57.50 124 GLN A N 1
ATOM 981 C CA . GLN A 1 124 ? 49.801 12.219 -54.591 1.00 57.50 124 GLN A CA 1
ATOM 982 C C . GLN A 1 124 ? 49.526 10.716 -54.763 1.00 57.50 124 GLN A C 1
ATOM 984 O O . GLN A 1 124 ? 48.408 10.344 -55.126 1.00 57.50 124 GLN A O 1
ATOM 989 N N . CYS A 1 125 ? 50.477 9.825 -54.448 1.00 56.69 125 CYS A N 1
ATOM 990 C CA . CYS A 1 125 ? 50.118 8.484 -53.987 1.00 56.69 125 CYS A CA 1
ATOM 991 C C . CYS A 1 125 ? 49.169 8.659 -52.795 1.00 56.69 125 CYS A C 1
ATOM 993 O O . CYS A 1 125 ? 49.598 8.909 -51.672 1.00 56.69 125 CYS A O 1
ATOM 995 N N . ARG A 1 126 ? 47.860 8.653 -53.077 1.00 61.94 126 ARG A N 1
ATOM 996 C CA . ARG A 1 126 ? 46.789 8.916 -52.117 1.00 61.94 126 ARG A CA 1
ATOM 997 C C . ARG A 1 126 ? 47.048 8.043 -50.897 1.00 61.94 126 ARG A C 1
ATOM 999 O O . ARG A 1 126 ? 46.989 6.820 -50.999 1.00 61.94 126 ARG A O 1
ATOM 1006 N N . ASN A 1 127 ? 47.335 8.665 -49.757 1.00 68.19 127 ASN A N 1
ATOM 1007 C CA . ASN A 1 127 ? 47.449 7.979 -48.477 1.00 68.19 127 ASN A CA 1
ATOM 1008 C C . ASN A 1 127 ? 46.061 7.439 -48.108 1.00 68.19 127 ASN A C 1
ATOM 1010 O O . ASN A 1 127 ? 45.358 8.062 -47.331 1.00 68.19 127 ASN A O 1
ATOM 1014 N N . ILE A 1 128 ? 45.623 6.330 -48.707 1.00 76.50 128 ILE A N 1
ATOM 1015 C CA . ILE A 1 128 ? 44.302 5.716 -48.476 1.00 76.50 128 ILE A CA 1
ATOM 1016 C C . ILE A 1 128 ? 44.253 5.072 -47.083 1.00 76.50 128 ILE A C 1
ATOM 1018 O O . ILE A 1 128 ? 43.206 5.027 -46.441 1.00 76.50 128 ILE A O 1
ATOM 1022 N N . ILE A 1 129 ? 45.412 4.635 -46.590 1.00 83.56 129 ILE A N 1
ATOM 1023 C CA . ILE A 1 129 ? 45.566 3.979 -45.292 1.00 83.56 129 ILE A CA 1
ATOM 1024 C C . ILE A 1 129 ? 45.277 4.957 -44.142 1.00 83.56 129 ILE A C 1
ATOM 1026 O O . ILE A 1 129 ? 44.620 4.573 -43.181 1.00 83.56 129 ILE A O 1
ATOM 1030 N N . MET A 1 130 ? 45.700 6.224 -44.244 1.00 86.62 130 MET A N 1
ATOM 1031 C CA . MET A 1 130 ? 45.526 7.193 -43.151 1.00 86.62 130 MET A CA 1
ATOM 1032 C C . MET A 1 130 ? 44.036 7.491 -42.860 1.00 86.62 130 MET A C 1
ATOM 1034 O O . MET A 1 130 ? 43.630 7.298 -41.717 1.00 86.62 130 MET A O 1
ATOM 1038 N N . PRO A 1 131 ? 43.173 7.811 -43.851 1.00 88.06 131 PRO A N 1
ATOM 1039 C CA . PRO A 1 131 ? 41.731 7.954 -43.643 1.00 88.06 131 PRO A CA 1
ATOM 1040 C C . PRO A 1 131 ? 41.044 6.673 -43.160 1.00 88.06 131 PRO A C 1
ATOM 1042 O O . PRO A 1 131 ? 40.091 6.750 -42.390 1.00 88.06 131 PRO A O 1
ATOM 1045 N N . MET A 1 132 ? 41.502 5.489 -43.588 1.00 89.25 132 MET A N 1
ATOM 1046 C CA . MET A 1 132 ? 40.959 4.215 -43.095 1.00 89.25 132 MET A CA 1
ATOM 1047 C C . MET A 1 132 ? 41.278 4.003 -41.610 1.00 89.25 132 MET A C 1
ATOM 1049 O O . MET A 1 132 ? 40.392 3.630 -40.839 1.00 89.25 132 MET A O 1
ATOM 1053 N N . LEU A 1 133 ? 42.517 4.282 -41.192 1.00 91.19 133 LEU A N 1
ATOM 1054 C CA . LEU A 1 133 ? 42.922 4.225 -39.787 1.00 91.19 133 LEU A CA 1
ATOM 1055 C C . LEU A 1 133 ? 42.204 5.296 -38.956 1.00 91.19 133 LEU A C 1
ATOM 1057 O O . LEU A 1 133 ? 41.720 4.993 -37.870 1.00 91.19 133 LEU A O 1
ATOM 1061 N N . GLU A 1 134 ? 42.058 6.517 -39.471 1.00 94.25 134 GLU A N 1
ATOM 1062 C CA . GLU A 1 134 ? 41.286 7.585 -38.824 1.00 94.25 134 GLU A CA 1
ATOM 1063 C C . GLU A 1 134 ? 39.808 7.210 -38.662 1.00 94.25 134 GLU A C 1
ATOM 1065 O O . GLU A 1 134 ? 39.234 7.426 -37.593 1.00 94.25 134 GLU A O 1
ATOM 1070 N N . ALA A 1 135 ? 39.194 6.592 -39.676 1.00 94.19 135 ALA A N 1
ATOM 1071 C CA . ALA A 1 135 ? 37.823 6.097 -39.601 1.00 94.19 135 ALA A CA 1
ATOM 1072 C C . ALA A 1 135 ? 37.682 4.965 -38.572 1.00 94.19 135 ALA A C 1
ATOM 1074 O O . ALA A 1 135 ? 36.733 4.971 -37.786 1.00 94.19 135 ALA A O 1
ATOM 1075 N N . TYR A 1 136 ? 38.638 4.030 -38.523 1.00 95.44 136 TYR A N 1
ATOM 1076 C CA . TYR A 1 136 ? 38.662 2.955 -37.529 1.00 95.44 136 TYR A CA 1
ATOM 1077 C C . TYR A 1 136 ? 38.835 3.499 -36.104 1.00 95.44 136 TYR A C 1
ATOM 1079 O O . TYR A 1 136 ? 38.062 3.151 -35.212 1.00 95.44 136 TYR A O 1
ATOM 1087 N N . ILE A 1 137 ? 39.784 4.416 -35.889 1.00 96.44 137 ILE A N 1
ATOM 1088 C CA . ILE A 1 137 ? 39.988 5.103 -34.604 1.00 96.44 137 ILE A CA 1
ATOM 1089 C C . ILE A 1 137 ? 38.728 5.884 -34.217 1.00 96.44 137 ILE A C 1
ATOM 1091 O O . ILE A 1 137 ? 38.292 5.821 -33.068 1.00 96.44 137 ILE A O 1
ATOM 1095 N N . GLY A 1 138 ? 38.109 6.589 -35.165 1.00 97.38 138 GLY A N 1
ATOM 1096 C CA . GLY A 1 138 ? 36.859 7.313 -34.957 1.00 97.38 138 GLY A CA 1
ATOM 1097 C C . GLY A 1 138 ? 35.703 6.393 -34.563 1.00 97.38 138 GLY A C 1
ATOM 1098 O O . GLY A 1 138 ? 34.946 6.719 -33.650 1.00 97.38 138 GLY A O 1
ATOM 1099 N N . ASN A 1 139 ? 35.583 5.224 -35.194 1.00 96.81 139 ASN A N 1
ATOM 1100 C CA . ASN A 1 139 ? 34.581 4.222 -34.836 1.00 96.81 139 ASN A CA 1
ATOM 1101 C C . ASN A 1 139 ? 34.828 3.641 -33.434 1.00 96.81 139 ASN A C 1
ATOM 1103 O O . ASN A 1 139 ? 33.904 3.591 -32.625 1.00 96.81 139 ASN A O 1
ATOM 1107 N N . SER A 1 140 ? 36.074 3.293 -33.107 1.00 95.62 140 SER A N 1
ATOM 1108 C CA . SER A 1 140 ? 36.457 2.808 -31.775 1.00 95.62 140 SER A CA 1
ATOM 1109 C C . SER A 1 140 ? 36.201 3.855 -30.684 1.00 95.62 140 SER A C 1
ATOM 1111 O O . SER A 1 140 ? 35.689 3.525 -29.616 1.00 95.62 140 SER A O 1
ATOM 1113 N N . ARG A 1 141 ? 36.461 5.142 -30.960 1.00 97.44 141 ARG A N 1
ATOM 1114 C CA . ARG A 1 141 ? 36.108 6.249 -30.053 1.00 97.44 141 ARG A CA 1
ATOM 1115 C C . ARG A 1 141 ? 34.597 6.359 -29.848 1.00 97.44 141 ARG A C 1
ATOM 1117 O O . ARG A 1 141 ? 34.154 6.461 -28.709 1.00 97.44 141 ARG A O 1
ATOM 1124 N N . LYS A 1 142 ? 33.797 6.262 -30.916 1.00 97.31 142 LYS A N 1
ATOM 1125 C CA . LYS A 1 142 ? 32.325 6.260 -30.817 1.00 97.31 142 LYS A CA 1
ATOM 1126 C C . LYS A 1 142 ? 31.802 5.085 -29.990 1.00 97.31 142 LYS A C 1
ATOM 1128 O O . LYS A 1 142 ? 30.880 5.267 -29.199 1.00 97.31 142 LYS A O 1
ATOM 1133 N N . GLN A 1 143 ? 32.384 3.895 -30.150 1.00 97.12 143 GLN A N 1
ATOM 1134 C CA . GLN A 1 143 ? 32.038 2.727 -29.336 1.00 97.12 143 GLN A CA 1
ATOM 1135 C C . GLN A 1 143 ? 32.384 2.951 -27.860 1.00 97.12 143 GLN A C 1
ATOM 1137 O O . GLN A 1 143 ? 31.552 2.681 -26.998 1.00 97.12 143 GLN A O 1
ATOM 1142 N N . LEU A 1 144 ? 33.562 3.510 -27.567 1.00 97.69 144 LEU A N 1
ATOM 1143 C CA . LEU A 1 144 ? 33.967 3.846 -26.202 1.00 97.69 144 LEU A CA 1
ATOM 1144 C C . LEU A 1 144 ? 33.026 4.877 -25.564 1.00 97.69 144 LEU A C 1
ATOM 1146 O O . LEU A 1 144 ? 32.613 4.705 -24.421 1.00 97.69 144 LEU A O 1
ATOM 1150 N N . GLU A 1 145 ? 32.634 5.918 -26.302 1.00 97.44 145 GLU A N 1
ATOM 1151 C CA . GLU A 1 145 ? 31.653 6.900 -25.830 1.00 97.44 145 GLU A CA 1
ATOM 1152 C C . GLU A 1 145 ? 30.279 6.269 -25.573 1.00 97.44 145 GLU A C 1
ATOM 1154 O O . GLU A 1 145 ? 29.640 6.581 -24.568 1.00 97.44 145 GLU A O 1
ATOM 1159 N N . ALA A 1 146 ? 29.814 5.379 -26.454 1.00 97.31 146 ALA A N 1
ATOM 1160 C CA . ALA A 1 146 ? 28.549 4.670 -26.274 1.00 97.31 146 ALA A CA 1
ATOM 1161 C C . ALA A 1 146 ? 28.579 3.770 -25.028 1.00 97.31 146 ALA A C 1
ATOM 1163 O O . ALA A 1 146 ? 27.651 3.812 -24.220 1.00 97.31 146 ALA A O 1
ATOM 1164 N N . LEU A 1 147 ? 29.669 3.023 -24.827 1.00 97.44 147 LEU A N 1
ATOM 1165 C CA . LEU A 1 147 ? 29.892 2.230 -23.616 1.00 97.44 147 LEU A CA 1
ATOM 1166 C C . LEU A 1 147 ? 29.980 3.115 -22.368 1.00 97.44 147 LEU A C 1
ATOM 1168 O O . LEU A 1 147 ? 29.393 2.776 -21.345 1.00 97.44 147 LEU A O 1
ATOM 1172 N N . GLY A 1 148 ? 30.635 4.276 -22.455 1.00 98.00 148 GLY A N 1
ATOM 1173 C CA . GLY A 1 148 ? 30.697 5.255 -21.370 1.00 98.00 148 GLY A CA 1
ATOM 1174 C C . GLY A 1 148 ? 29.317 5.779 -20.970 1.00 98.00 148 GLY A C 1
ATOM 1175 O O . GLY A 1 148 ? 29.003 5.832 -19.783 1.00 98.00 148 GLY A O 1
ATOM 1176 N N . ARG A 1 149 ? 28.452 6.093 -21.944 1.00 97.56 149 ARG A N 1
ATOM 1177 C CA . ARG A 1 149 ? 27.055 6.493 -21.684 1.00 97.56 149 ARG A CA 1
ATOM 1178 C C . ARG A 1 149 ? 26.256 5.366 -21.035 1.00 97.56 149 ARG A C 1
ATOM 1180 O O . ARG A 1 149 ? 25.559 5.616 -20.058 1.00 97.56 149 ARG A O 1
ATOM 1187 N N . ASN A 1 150 ? 26.388 4.137 -21.537 1.00 97.06 150 ASN A N 1
ATOM 1188 C CA . ASN A 1 150 ? 25.725 2.973 -20.947 1.00 97.06 150 ASN A CA 1
ATOM 1189 C C . ASN A 1 150 ? 26.197 2.718 -19.512 1.00 97.06 150 ASN A C 1
ATOM 1191 O O . ASN A 1 150 ? 25.374 2.423 -18.654 1.00 97.06 150 ASN A O 1
ATOM 1195 N N . ARG A 1 151 ? 27.495 2.884 -19.226 1.00 98.00 151 ARG A N 1
ATOM 1196 C CA . ARG A 1 151 ? 28.036 2.756 -17.869 1.00 98.00 151 ARG A CA 1
ATOM 1197 C C . ARG A 1 151 ? 27.398 3.765 -16.919 1.00 98.00 151 ARG A C 1
ATOM 1199 O O . ARG A 1 151 ? 26.935 3.370 -15.860 1.00 98.00 151 ARG A O 1
ATOM 1206 N N . VAL A 1 152 ? 27.319 5.037 -17.315 1.00 97.81 152 VAL A N 1
ATOM 1207 C CA . VAL A 1 152 ? 26.683 6.080 -16.491 1.00 97.81 152 VAL A CA 1
ATOM 1208 C C . VAL A 1 152 ? 25.200 5.777 -16.257 1.00 97.81 152 VAL A C 1
ATOM 1210 O O . VAL A 1 152 ? 24.730 5.928 -15.135 1.00 97.81 152 VAL A O 1
ATOM 1213 N N . LEU A 1 153 ? 24.475 5.304 -17.277 1.00 98.00 153 LEU A N 1
ATOM 1214 C CA . LEU A 1 153 ? 23.073 4.893 -17.125 1.00 98.00 153 LEU A CA 1
ATOM 1215 C C . LEU A 1 153 ? 22.920 3.725 -16.139 1.00 98.00 153 LEU A C 1
ATOM 1217 O O . LEU A 1 153 ? 22.091 3.786 -15.235 1.00 98.00 153 LEU A O 1
ATOM 1221 N N . LEU A 1 154 ? 23.760 2.695 -16.257 1.00 97.44 154 LEU A N 1
ATOM 1222 C CA . LEU A 1 154 ? 23.756 1.563 -15.328 1.00 97.44 154 LEU A CA 1
ATOM 1223 C C . LEU A 1 154 ? 24.142 1.983 -13.903 1.00 97.44 154 LEU A C 1
ATOM 1225 O O . LEU A 1 154 ? 23.556 1.492 -12.946 1.00 97.44 154 LEU A O 1
ATOM 1229 N N . GLU A 1 155 ? 25.085 2.913 -13.743 1.00 97.88 155 GLU A N 1
ATOM 1230 C CA . GLU A 1 155 ? 25.437 3.488 -12.439 1.00 97.88 155 GLU A CA 1
ATOM 1231 C C . GLU A 1 155 ? 24.258 4.258 -11.823 1.00 97.88 155 GLU A C 1
ATOM 1233 O O . GLU A 1 155 ? 24.042 4.173 -10.613 1.00 97.88 155 GLU A O 1
ATOM 1238 N N . THR A 1 156 ? 23.477 4.993 -12.624 1.00 97.31 156 THR A N 1
ATOM 1239 C CA . THR A 1 156 ? 22.272 5.677 -12.129 1.00 97.31 156 THR A CA 1
ATOM 1240 C C . THR A 1 156 ? 21.156 4.703 -11.768 1.00 97.31 156 THR A C 1
ATOM 1242 O O . THR A 1 156 ? 20.543 4.868 -10.716 1.00 97.31 156 THR A O 1
ATOM 1245 N N . ASP A 1 157 ? 20.934 3.665 -12.576 1.00 97.25 157 ASP A N 1
ATOM 1246 C CA . ASP A 1 157 ? 19.922 2.640 -12.303 1.00 97.25 157 ASP A CA 1
ATOM 1247 C C . ASP A 1 157 ? 20.285 1.827 -11.051 1.00 97.25 157 ASP A C 1
ATOM 1249 O O . ASP A 1 157 ? 19.421 1.540 -10.223 1.00 97.25 157 ASP A O 1
ATOM 1253 N N . LEU A 1 158 ? 21.573 1.518 -10.860 1.00 97.62 158 LEU A N 1
ATOM 1254 C CA . LEU A 1 158 ? 22.082 0.857 -9.659 1.00 97.62 158 LEU A CA 1
ATOM 1255 C C . LEU A 1 158 ? 21.843 1.714 -8.412 1.00 97.62 158 LEU A C 1
ATOM 1257 O O . LEU A 1 158 ? 21.349 1.195 -7.413 1.00 97.62 158 LEU A O 1
ATOM 1261 N N . LYS A 1 159 ? 22.143 3.019 -8.464 1.00 97.81 159 LYS A N 1
ATOM 1262 C CA . LYS A 1 159 ? 21.874 3.941 -7.347 1.00 97.81 159 LYS A CA 1
ATOM 1263 C C . LYS A 1 159 ? 20.381 4.035 -7.038 1.00 97.81 159 LYS A C 1
ATOM 1265 O O . LYS A 1 159 ? 19.999 3.923 -5.879 1.00 97.81 159 LYS A O 1
ATOM 1270 N N . ALA A 1 160 ? 19.536 4.153 -8.061 1.00 97.38 160 ALA A N 1
ATOM 1271 C CA . ALA A 1 160 ? 18.086 4.177 -7.884 1.00 97.38 160 ALA A CA 1
ATOM 1272 C C . ALA A 1 160 ? 17.558 2.870 -7.259 1.00 97.38 160 ALA A C 1
ATOM 1274 O O . ALA A 1 160 ? 16.706 2.902 -6.372 1.00 97.38 160 ALA A O 1
ATOM 1275 N N . ALA A 1 161 ? 18.088 1.715 -7.676 1.00 95.94 161 ALA A N 1
ATOM 1276 C CA . ALA A 1 161 ? 17.746 0.422 -7.088 1.00 95.94 161 ALA A CA 1
ATOM 1277 C C . ALA A 1 161 ? 18.218 0.300 -5.627 1.00 95.94 161 ALA A C 1
ATOM 1279 O O . ALA A 1 161 ? 17.491 -0.244 -4.797 1.00 95.94 161 ALA A O 1
ATOM 1280 N N . GLN A 1 162 ? 19.399 0.831 -5.292 1.00 97.88 162 GLN A N 1
ATOM 1281 C CA . GLN A 1 162 ? 19.900 0.890 -3.915 1.00 97.88 162 GLN A CA 1
ATOM 1282 C C . GLN A 1 162 ? 19.030 1.786 -3.028 1.00 97.88 162 GLN A C 1
ATOM 1284 O O . GLN A 1 162 ? 18.649 1.374 -1.938 1.00 97.88 162 GLN A O 1
ATOM 1289 N N . GLU A 1 163 ? 18.645 2.972 -3.498 1.00 97.69 163 GLU A N 1
ATOM 1290 C CA . GLU A 1 163 ? 17.731 3.862 -2.769 1.00 97.69 163 GLU A CA 1
ATOM 1291 C C . GLU A 1 163 ? 16.360 3.203 -2.540 1.00 97.69 163 GLU A C 1
ATOM 1293 O O . GLU A 1 163 ? 15.799 3.272 -1.443 1.00 97.69 163 GLU A O 1
ATOM 1298 N N . ALA A 1 164 ? 15.830 2.497 -3.543 1.00 96.56 164 ALA A N 1
ATOM 1299 C CA . ALA A 1 164 ? 14.603 1.715 -3.402 1.00 96.56 164 ALA A CA 1
ATOM 1300 C C . ALA A 1 164 ? 14.753 0.572 -2.377 1.00 96.56 164 ALA A C 1
ATOM 1302 O O . ALA A 1 164 ? 13.829 0.291 -1.615 1.00 96.56 164 ALA A O 1
ATOM 1303 N N . LEU A 1 165 ? 15.913 -0.086 -2.326 1.00 98.12 165 LEU A N 1
ATOM 1304 C CA . LEU A 1 165 ? 16.192 -1.125 -1.337 1.00 98.12 165 LEU A CA 1
ATOM 1305 C C . LEU A 1 165 ? 16.257 -0.551 0.084 1.00 98.12 165 LEU A C 1
ATOM 1307 O O . LEU A 1 165 ? 15.611 -1.094 0.977 1.00 98.12 165 LEU A O 1
ATOM 1311 N N . GLU A 1 166 ? 16.980 0.550 0.292 1.00 97.81 166 GLU A N 1
ATOM 1312 C CA . GLU A 1 166 ? 17.110 1.186 1.610 1.00 97.81 166 GLU A CA 1
ATOM 1313 C C . GLU A 1 166 ? 15.775 1.747 2.114 1.00 97.81 166 GLU A C 1
ATOM 1315 O O . GLU A 1 166 ? 15.426 1.586 3.283 1.00 97.81 166 GLU A O 1
ATOM 1320 N N . THR A 1 167 ? 14.972 2.344 1.229 1.00 97.25 167 THR A N 1
ATOM 1321 C CA . THR A 1 167 ? 13.618 2.798 1.586 1.00 97.25 167 THR A CA 1
ATOM 1322 C C . THR A 1 167 ? 12.711 1.631 1.963 1.00 97.25 167 THR A C 1
ATOM 1324 O O . THR A 1 167 ? 12.042 1.701 2.991 1.00 97.25 167 THR A O 1
ATOM 1327 N N . ASN A 1 168 ? 12.728 0.530 1.204 1.00 94.12 168 ASN A N 1
ATOM 1328 C CA . ASN A 1 168 ? 11.983 -0.676 1.564 1.00 94.12 168 ASN A CA 1
ATOM 1329 C C . ASN A 1 168 ? 12.455 -1.254 2.900 1.00 94.12 168 ASN A C 1
ATOM 1331 O O . ASN A 1 168 ? 11.625 -1.569 3.747 1.00 94.12 168 ASN A O 1
ATOM 1335 N N . LYS A 1 169 ? 13.769 -1.362 3.118 1.00 98.19 169 LYS A N 1
ATOM 1336 C CA . LYS A 1 169 ? 14.348 -1.850 4.374 1.00 98.19 169 LYS A CA 1
ATOM 1337 C C . LYS A 1 169 ? 13.867 -1.023 5.567 1.00 98.19 169 LYS A C 1
ATOM 1339 O O . LYS A 1 169 ? 13.389 -1.598 6.539 1.00 98.19 169 LYS A O 1
ATOM 1344 N N . LYS A 1 170 ? 13.895 0.307 5.452 1.00 97.38 170 LYS A N 1
ATOM 1345 C CA . LYS A 1 170 ? 13.363 1.205 6.481 1.00 97.38 170 LYS A CA 1
ATOM 1346 C C . LYS A 1 170 ? 11.872 0.967 6.740 1.00 97.38 170 LYS A C 1
ATOM 1348 O O . LYS A 1 170 ? 11.469 0.836 7.888 1.00 97.38 170 LYS A O 1
ATOM 1353 N N . MET A 1 171 ? 11.061 0.844 5.687 1.00 97.56 171 MET A N 1
ATOM 1354 C CA . MET A 1 171 ? 9.631 0.538 5.828 1.00 97.56 171 MET A CA 1
ATOM 1355 C C . MET A 1 171 ? 9.393 -0.806 6.536 1.00 97.56 171 MET A C 1
ATOM 1357 O O . MET A 1 171 ? 8.476 -0.915 7.345 1.00 97.56 171 MET A O 1
ATOM 1361 N N . TYR A 1 172 ? 10.220 -1.822 6.266 1.00 96.88 172 TYR A N 1
ATOM 1362 C CA . TYR A 1 172 ? 10.162 -3.109 6.966 1.00 96.88 172 TYR A CA 1
ATOM 1363 C C . TYR A 1 172 ? 10.538 -2.992 8.449 1.00 96.88 172 TYR A C 1
ATOM 1365 O O . TYR A 1 172 ? 9.886 -3.615 9.287 1.00 96.88 172 TYR A O 1
ATOM 1373 N N . GLU A 1 173 ? 11.565 -2.211 8.786 1.00 97.94 173 GLU A N 1
ATOM 1374 C CA . GLU A 1 173 ? 11.968 -1.948 10.174 1.00 97.94 173 GLU A CA 1
ATOM 1375 C C . GLU A 1 173 ? 10.873 -1.192 10.949 1.00 97.94 173 GLU A C 1
ATOM 1377 O O . GLU A 1 173 ? 10.550 -1.560 12.085 1.00 97.94 173 GLU A O 1
ATOM 1382 N N . ASP A 1 174 ? 10.243 -0.200 10.315 1.00 95.88 174 ASP A N 1
ATOM 1383 C CA . ASP A 1 174 ? 9.124 0.561 10.879 1.00 95.88 174 ASP A CA 1
ATOM 1384 C C . ASP A 1 174 ? 7.899 -0.341 11.118 1.00 95.88 174 ASP A C 1
ATOM 1386 O O . ASP A 1 174 ? 7.321 -0.330 12.205 1.00 95.88 174 ASP A O 1
ATOM 1390 N N . GLU A 1 175 ? 7.529 -1.177 10.143 1.00 96.25 175 GLU A N 1
ATOM 1391 C CA . GLU A 1 175 ? 6.427 -2.144 10.256 1.00 96.25 175 GLU A CA 1
ATOM 1392 C C . GLU A 1 175 ? 6.697 -3.194 11.348 1.00 96.25 175 GLU A C 1
ATOM 1394 O O . GLU A 1 175 ? 5.808 -3.541 12.125 1.00 96.25 175 GLU A O 1
ATOM 1399 N N . CYS A 1 176 ? 7.935 -3.687 11.451 1.00 96.69 176 CYS A N 1
ATOM 1400 C CA . CYS A 1 176 ? 8.337 -4.611 12.511 1.00 96.69 176 CYS A CA 1
ATOM 1401 C C . CYS A 1 176 ? 8.193 -3.960 13.896 1.00 96.69 176 CYS A C 1
ATOM 1403 O O . CYS A 1 176 ? 7.612 -4.547 14.810 1.00 96.69 176 CYS A O 1
ATOM 1405 N N . SER A 1 177 ? 8.643 -2.711 14.028 1.00 97.00 177 SER A N 1
ATOM 1406 C CA . SER A 1 177 ? 8.514 -1.934 15.263 1.00 97.00 177 SER A CA 1
ATOM 1407 C C . SER A 1 177 ? 7.047 -1.696 15.634 1.00 97.00 177 SER A C 1
ATOM 1409 O O . SER A 1 177 ? 6.669 -1.878 16.792 1.00 97.00 177 SER A O 1
ATOM 1411 N N . GLN A 1 178 ? 6.196 -1.364 14.658 1.00 97.25 178 GLN A N 1
ATOM 1412 C CA . GLN A 1 178 ? 4.753 -1.202 14.864 1.00 97.25 178 GLN A CA 1
ATOM 1413 C C . GLN A 1 178 ? 4.083 -2.502 15.316 1.00 97.25 178 GLN A C 1
ATOM 1415 O O . GLN A 1 178 ? 3.280 -2.472 16.248 1.00 97.25 178 GLN A O 1
ATOM 1420 N N . ARG A 1 179 ? 4.445 -3.652 14.728 1.00 97.56 179 ARG A N 1
ATOM 1421 C CA . ARG A 1 179 ? 3.942 -4.963 15.173 1.00 97.56 179 ARG A CA 1
ATOM 1422 C C . ARG A 1 179 ? 4.321 -5.263 16.614 1.00 97.56 179 ARG A C 1
ATOM 1424 O O . ARG A 1 179 ? 3.459 -5.680 17.377 1.00 97.56 179 ARG A O 1
ATOM 1431 N N . ILE A 1 180 ? 5.568 -4.996 17.004 1.00 96.62 180 ILE A N 1
ATOM 1432 C CA . ILE A 1 180 ? 6.023 -5.184 18.388 1.00 96.62 180 ILE A CA 1
ATOM 1433 C C . ILE A 1 180 ? 5.240 -4.276 19.349 1.00 96.62 180 ILE A C 1
ATOM 1435 O O . ILE A 1 180 ? 4.882 -4.708 20.444 1.00 96.62 180 ILE A O 1
ATOM 1439 N N . CYS A 1 181 ? 4.954 -3.027 18.969 1.00 95.69 181 CYS A N 1
ATOM 1440 C CA . CYS A 1 181 ? 4.123 -2.129 19.776 1.00 95.69 181 CYS A CA 1
ATOM 1441 C C . CYS A 1 181 ? 2.688 -2.654 19.922 1.00 95.69 181 CYS A C 1
ATOM 1443 O O . CYS A 1 181 ? 2.201 -2.770 21.045 1.00 95.69 181 CYS A O 1
ATOM 1445 N N . ALA A 1 182 ? 2.050 -3.048 18.818 1.00 94.94 182 ALA A N 1
ATOM 1446 C CA . ALA A 1 182 ? 0.699 -3.606 18.833 1.00 94.94 182 ALA A CA 1
ATOM 1447 C C . ALA A 1 182 ? 0.617 -4.917 19.637 1.00 94.94 182 ALA A C 1
ATOM 1449 O O . ALA A 1 182 ? -0.349 -5.148 20.360 1.00 94.94 182 ALA A O 1
ATOM 1450 N N . GLU A 1 183 ? 1.642 -5.769 19.566 1.00 97.62 183 GLU A N 1
ATOM 1451 C CA . GLU A 1 183 ? 1.725 -6.997 20.359 1.00 97.62 183 GLU A CA 1
ATOM 1452 C C . GLU A 1 183 ? 1.858 -6.698 21.859 1.00 97.62 183 GLU A C 1
ATOM 1454 O O . GLU A 1 183 ? 1.179 -7.320 22.677 1.00 97.62 183 GLU A O 1
ATOM 1459 N N . LYS A 1 184 ? 2.670 -5.704 22.239 1.00 97.81 184 LYS A N 1
ATOM 1460 C CA . LYS A 1 184 ? 2.767 -5.250 23.636 1.00 97.81 184 LYS A CA 1
ATOM 1461 C C . LYS A 1 184 ? 1.433 -4.715 24.156 1.00 97.81 184 LYS A C 1
ATOM 1463 O O . LYS A 1 184 ? 1.046 -5.057 25.273 1.00 97.81 184 LYS A O 1
ATOM 1468 N N . GLU A 1 185 ? 0.727 -3.916 23.358 1.00 98.06 185 GLU A N 1
ATOM 1469 C CA . GLU A 1 185 ? -0.612 -3.413 23.692 1.00 98.06 185 GLU A CA 1
ATOM 1470 C C . GLU A 1 185 ? -1.624 -4.556 23.829 1.00 98.06 185 GLU A C 1
ATOM 1472 O O . GLU A 1 185 ? -2.377 -4.598 24.799 1.00 98.06 185 GLU A O 1
ATOM 1477 N N . PHE A 1 186 ? -1.596 -5.533 22.920 1.00 97.81 186 PHE A N 1
ATOM 1478 C CA . PHE A 1 186 ? -2.442 -6.722 23.002 1.00 97.81 186 PHE A CA 1
ATOM 1479 C C . PHE A 1 186 ? -2.187 -7.525 24.284 1.00 97.81 186 PHE A C 1
ATOM 1481 O O . PHE A 1 186 ? -3.132 -7.935 24.957 1.00 97.81 186 PHE A O 1
ATOM 1488 N N . ILE A 1 187 ? -0.919 -7.723 24.659 1.00 98.38 187 ILE A N 1
ATOM 1489 C CA . ILE A 1 187 ? -0.555 -8.406 25.907 1.00 98.38 187 ILE A CA 1
ATOM 1490 C C . ILE A 1 187 ? -1.057 -7.622 27.128 1.00 98.38 187 ILE A C 1
ATOM 1492 O O . ILE A 1 187 ? -1.532 -8.239 28.081 1.00 98.38 187 ILE A O 1
ATOM 1496 N N . ALA A 1 188 ? -0.971 -6.289 27.118 1.00 97.88 188 ALA A N 1
ATOM 1497 C CA . ALA A 1 188 ? -1.496 -5.452 28.197 1.00 97.88 188 ALA A CA 1
ATOM 1498 C C . ALA A 1 188 ? -3.024 -5.570 28.310 1.00 97.88 188 ALA A C 1
ATOM 1500 O O . ALA A 1 188 ? -3.527 -5.903 29.378 1.00 97.88 188 ALA A O 1
ATOM 1501 N N . LEU A 1 189 ? -3.747 -5.433 27.194 1.00 97.38 189 LEU A N 1
ATOM 1502 C CA . LEU A 1 189 ? -5.203 -5.595 27.153 1.00 97.38 189 LEU A CA 1
ATOM 1503 C C . LEU A 1 189 ? -5.649 -6.988 27.604 1.00 97.38 189 LEU A C 1
ATOM 1505 O O . LEU A 1 189 ? -6.674 -7.123 28.267 1.00 97.38 189 LEU A O 1
ATOM 1509 N N . LYS A 1 190 ? -4.878 -8.030 27.276 1.00 98.50 190 LYS A N 1
ATOM 1510 C CA . LYS A 1 190 ? -5.144 -9.386 27.758 1.00 98.50 190 LYS A CA 1
ATOM 1511 C C . LYS A 1 190 ? -5.032 -9.470 29.282 1.00 98.50 190 LYS A C 1
ATOM 1513 O O . LYS A 1 190 ? -5.925 -10.020 29.913 1.00 98.50 190 LYS A O 1
ATOM 1518 N N . LYS A 1 191 ? -3.983 -8.885 29.870 1.00 98.62 191 LYS A N 1
ATOM 1519 C CA . LYS A 1 191 ? -3.830 -8.818 31.333 1.00 98.62 191 LYS A CA 1
ATOM 1520 C C . LYS A 1 191 ? -4.967 -8.032 31.984 1.00 98.62 191 LYS A C 1
ATOM 1522 O O . LYS A 1 191 ? -5.495 -8.480 32.993 1.00 98.62 191 LYS A O 1
ATOM 1527 N N . ASP A 1 192 ? -5.371 -6.908 31.401 1.00 98.25 192 ASP A N 1
ATOM 1528 C CA . ASP A 1 192 ? -6.481 -6.101 31.918 1.00 98.25 192 ASP A CA 1
ATOM 1529 C C . ASP A 1 192 ? -7.814 -6.860 31.850 1.00 98.25 192 ASP A C 1
ATOM 1531 O O . ASP A 1 192 ? -8.611 -6.799 32.788 1.00 98.25 192 ASP A O 1
ATOM 1535 N N . ALA A 1 193 ? -8.043 -7.625 30.777 1.00 98.56 193 ALA A N 1
ATOM 1536 C CA . ALA A 1 193 ? -9.198 -8.507 30.659 1.00 98.56 193 ALA A CA 1
ATOM 1537 C C . ALA A 1 193 ? -9.178 -9.609 31.730 1.00 98.56 193 ALA A C 1
ATOM 1539 O O . ALA A 1 193 ? -10.191 -9.818 32.397 1.00 98.56 193 ALA A O 1
ATOM 1540 N N . ASP A 1 194 ? -8.034 -10.266 31.945 1.00 98.56 194 ASP A N 1
ATOM 1541 C CA . ASP A 1 194 ? -7.871 -11.278 32.995 1.00 98.56 194 ASP A CA 1
ATOM 1542 C C . ASP A 1 194 ? -8.143 -10.676 34.391 1.00 98.56 194 ASP A C 1
ATOM 1544 O O . ASP A 1 194 ? -8.904 -11.245 35.175 1.00 98.56 194 ASP A O 1
ATOM 1548 N N . CYS A 1 195 ? -7.620 -9.478 34.681 1.00 98.19 195 CYS A N 1
ATOM 1549 C CA . CYS A 1 195 ? -7.909 -8.730 35.911 1.00 98.19 195 CYS A CA 1
ATOM 1550 C C . CYS A 1 195 ? -9.403 -8.401 36.060 1.00 98.19 195 CYS A C 1
ATOM 1552 O O . CYS A 1 195 ? -9.962 -8.526 37.149 1.00 98.19 195 CYS A O 1
ATOM 1554 N N . PHE A 1 196 ? -10.073 -7.996 34.977 1.00 98.38 196 PHE A N 1
ATOM 1555 C CA . PHE A 1 196 ? -11.512 -7.740 34.990 1.00 98.38 196 PHE A CA 1
ATOM 1556 C C . PHE A 1 196 ? -12.313 -9.010 35.305 1.00 98.38 196 PHE A C 1
ATOM 1558 O O . PHE A 1 196 ? -13.247 -8.956 36.105 1.00 98.38 196 PHE A O 1
ATOM 1565 N N . PHE A 1 197 ? -11.945 -10.154 34.721 1.00 98.38 197 PHE A N 1
ATOM 1566 C CA . PHE A 1 197 ? -12.605 -11.429 35.007 1.00 98.38 197 PHE A CA 1
ATOM 1567 C C . PHE A 1 197 ? -12.381 -11.894 36.449 1.00 98.38 197 PHE A C 1
ATOM 1569 O O . PHE A 1 197 ? -13.331 -12.373 37.068 1.00 98.38 197 PHE A O 1
ATOM 1576 N N . LEU A 1 198 ? -11.180 -11.702 37.004 1.00 98.56 198 LEU A N 1
ATOM 1577 C CA . LEU A 1 198 ? -10.907 -11.972 38.420 1.00 98.56 198 LEU A CA 1
ATOM 1578 C C . LEU A 1 198 ? -11.765 -11.088 39.335 1.00 98.56 198 LEU A C 1
ATOM 1580 O O . LEU A 1 198 ? -12.492 -11.610 40.176 1.00 98.56 198 LEU A O 1
ATOM 1584 N N . ASN A 1 199 ? -11.779 -9.772 39.108 1.00 98.31 199 ASN A N 1
ATOM 1585 C CA . ASN A 1 199 ? -12.604 -8.839 39.884 1.00 98.31 199 ASN A CA 1
ATOM 1586 C C . ASN A 1 199 ? -14.099 -9.164 39.780 1.00 98.31 199 ASN A C 1
ATOM 1588 O O . ASN A 1 199 ? -14.835 -9.063 40.761 1.00 98.31 199 ASN A O 1
ATOM 1592 N N . LYS A 1 200 ? -14.565 -9.558 38.589 1.00 98.44 200 LYS A N 1
ATOM 1593 C CA . LYS A 1 200 ? -15.941 -10.007 38.386 1.00 98.44 200 LYS A CA 1
ATOM 1594 C C . LYS A 1 200 ? -16.245 -11.236 39.246 1.00 98.44 200 LYS A C 1
ATOM 1596 O O . LYS A 1 200 ? -17.254 -11.223 39.941 1.00 98.44 200 LYS A O 1
ATOM 1601 N N . ALA A 1 201 ? -15.384 -12.253 39.224 1.00 98.50 201 ALA A N 1
ATOM 1602 C CA . ALA A 1 201 ? -15.568 -13.463 40.023 1.00 98.50 201 ALA A CA 1
ATOM 1603 C C . ALA A 1 201 ? -15.576 -13.160 41.534 1.00 98.50 201 ALA A C 1
ATOM 1605 O O . ALA A 1 201 ? -16.411 -13.686 42.266 1.00 98.50 201 ALA A O 1
ATOM 1606 N N . GLU A 1 202 ? -14.706 -12.260 42.004 1.00 98.38 202 GLU A N 1
ATOM 1607 C CA . GLU A 1 202 ? -14.706 -11.803 43.401 1.00 98.38 202 GLU A CA 1
ATOM 1608 C C . GLU A 1 202 ? -16.004 -11.078 43.786 1.00 98.38 202 GLU A C 1
ATOM 1610 O O . GLU A 1 202 ? -16.538 -11.286 44.876 1.00 98.38 202 GLU A O 1
ATOM 1615 N N . LEU A 1 203 ? -16.523 -10.214 42.908 1.00 98.19 203 LEU A N 1
ATOM 1616 C CA . LEU A 1 203 ? -17.793 -9.523 43.134 1.00 98.19 203 LEU A CA 1
ATOM 1617 C C . LEU A 1 203 ? -18.981 -10.490 43.107 1.00 98.19 203 LEU A C 1
ATOM 1619 O O . LEU A 1 203 ? -19.877 -10.353 43.935 1.00 98.19 203 LEU A O 1
ATOM 1623 N N . GLU A 1 204 ? -18.983 -11.475 42.210 1.00 98.19 204 GLU A N 1
ATOM 1624 C CA . GLU A 1 204 ? -19.998 -12.535 42.173 1.00 98.19 204 GLU A CA 1
ATOM 1625 C C . GLU A 1 204 ? -19.991 -13.356 43.472 1.00 98.19 204 GLU A C 1
ATOM 1627 O O . GLU A 1 204 ? -21.054 -13.580 44.047 1.00 98.19 204 GLU A O 1
ATOM 1632 N N . ALA A 1 205 ? -18.813 -13.705 44.000 1.00 98.44 205 ALA A N 1
ATOM 1633 C CA . ALA A 1 205 ? -18.690 -14.386 45.290 1.00 98.44 205 ALA A CA 1
ATOM 1634 C C . ALA A 1 205 ? -19.211 -13.534 46.464 1.00 98.44 205 ALA A C 1
ATOM 1636 O O . ALA A 1 205 ? -19.908 -14.047 47.338 1.00 98.44 205 ALA A O 1
ATOM 1637 N N . LYS A 1 206 ? -18.933 -12.221 46.475 1.00 98.44 206 LYS A N 1
ATOM 1638 C CA . LYS A 1 206 ? -19.478 -11.294 47.488 1.00 98.44 206 LYS A CA 1
ATOM 1639 C C . LYS A 1 206 ? -20.995 -11.174 47.402 1.00 98.44 206 LYS A C 1
ATOM 1641 O O . LYS A 1 206 ? -21.658 -11.120 48.430 1.00 98.44 206 LYS A O 1
ATOM 1646 N N . VAL A 1 207 ? -21.543 -11.123 46.188 1.00 98.50 207 VAL A N 1
ATOM 1647 C CA . VAL A 1 207 ? -22.995 -11.102 45.977 1.00 98.50 207 VAL A CA 1
ATOM 1648 C C . VAL A 1 207 ? -23.628 -12.378 46.519 1.00 98.50 207 VAL A C 1
ATOM 1650 O O . VAL A 1 207 ? -24.655 -12.286 47.180 1.00 98.50 207 VAL A O 1
ATOM 1653 N N . GLU A 1 208 ? -23.028 -13.544 46.277 1.00 98.44 208 GLU A N 1
ATOM 1654 C CA . GLU A 1 208 ? -23.563 -14.808 46.788 1.00 98.44 208 GLU A CA 1
ATOM 1655 C C . GLU A 1 208 ? -23.490 -14.888 48.316 1.00 98.44 208 GLU A C 1
ATOM 1657 O O . GLU A 1 208 ? -24.499 -15.165 48.954 1.00 98.44 208 GLU A O 1
ATOM 1662 N N . SER A 1 209 ? -22.361 -14.500 48.916 1.00 98.44 209 SER A N 1
ATOM 1663 C CA . SER A 1 209 ? -22.226 -14.417 50.376 1.00 98.44 209 SER A CA 1
ATOM 1664 C C . SER A 1 209 ? -23.253 -13.471 51.017 1.00 98.44 209 SER A C 1
ATOM 1666 O O . SER A 1 209 ? -23.825 -13.802 52.052 1.00 98.44 209 SER A O 1
ATOM 1668 N N . LEU A 1 210 ? -23.530 -12.315 50.404 1.00 98.25 210 LEU A N 1
ATOM 1669 C CA . LEU A 1 210 ? -24.554 -11.390 50.902 1.00 98.25 210 LEU A CA 1
ATOM 1670 C C . LEU A 1 210 ? -25.974 -11.951 50.754 1.00 98.25 210 LEU A C 1
ATOM 1672 O O . LEU A 1 210 ? -26.830 -11.654 51.584 1.00 98.25 210 LEU A O 1
ATOM 1676 N N . LYS A 1 211 ? -26.253 -12.750 49.716 1.00 98.25 211 LYS A N 1
ATOM 1677 C CA . LYS A 1 211 ? -27.547 -13.443 49.602 1.00 98.25 211 LYS A CA 1
ATOM 1678 C C . LYS A 1 211 ? -27.709 -14.481 50.704 1.00 98.25 211 LYS A C 1
ATOM 1680 O O . LYS A 1 211 ? -28.755 -14.495 51.338 1.00 98.25 211 LYS A O 1
ATOM 1685 N N . GLU A 1 212 ? -26.678 -15.287 50.954 1.00 98.31 212 GLU A N 1
ATOM 1686 C CA . GLU A 1 212 ? -26.679 -16.270 52.043 1.00 98.31 212 GLU A CA 1
ATOM 1687 C C . GLU A 1 212 ? -26.934 -15.593 53.401 1.00 98.31 212 GLU A C 1
ATOM 1689 O O . GLU A 1 212 ? -27.727 -16.090 54.199 1.00 98.31 212 GLU A O 1
ATOM 1694 N N . GLU A 1 213 ? -26.339 -14.419 53.647 1.00 98.31 213 GLU A N 1
ATOM 1695 C CA . GLU A 1 213 ? -26.586 -13.628 54.860 1.00 98.31 213 GLU A CA 1
ATOM 1696 C C . GLU A 1 213 ? -28.029 -13.100 54.939 1.00 98.31 213 GLU A C 1
ATOM 1698 O O . GLU A 1 213 ? -28.668 -13.187 55.988 1.00 98.31 213 GLU A O 1
ATOM 1703 N N . VAL A 1 214 ? -28.578 -12.591 53.832 1.00 98.06 214 VAL A N 1
ATOM 1704 C CA . VAL A 1 214 ? -29.979 -12.137 53.766 1.00 98.06 214 VAL A CA 1
ATOM 1705 C C . VAL A 1 214 ? -30.953 -13.289 54.014 1.00 98.06 214 VAL A C 1
ATOM 1707 O O . VAL A 1 214 ? -31.934 -13.110 54.739 1.00 98.06 214 VAL A O 1
ATOM 1710 N N . ASP A 1 215 ? -30.698 -14.457 53.431 1.00 98.31 215 ASP A N 1
ATOM 1711 C CA . ASP A 1 215 ? -31.537 -15.641 53.605 1.00 98.31 215 ASP A CA 1
ATOM 1712 C C . ASP A 1 215 ? -31.454 -16.162 55.046 1.00 98.31 215 ASP A C 1
ATOM 1714 O O . ASP A 1 215 ? -32.484 -16.475 55.645 1.00 98.31 215 ASP A O 1
ATOM 1718 N N . PHE A 1 216 ? -30.261 -16.158 55.651 1.00 98.44 216 PHE A N 1
ATOM 1719 C CA . PHE A 1 216 ? -30.085 -16.466 57.070 1.00 98.44 216 PHE A CA 1
ATOM 1720 C C . PHE A 1 216 ? -30.883 -15.513 57.971 1.00 98.44 216 PHE A C 1
ATOM 1722 O O . PHE A 1 216 ? -31.625 -15.971 58.839 1.00 98.44 216 PHE A O 1
ATOM 1729 N N . LEU A 1 217 ? -30.778 -14.197 57.754 1.00 98.25 217 LEU A N 1
ATOM 1730 C CA . LEU A 1 217 ? -31.521 -13.204 58.536 1.00 98.25 217 LEU A CA 1
ATOM 1731 C C . LEU A 1 217 ? -33.034 -13.362 58.369 1.00 98.25 217 LEU A C 1
ATOM 1733 O O . LEU A 1 217 ? -33.773 -13.229 59.340 1.00 98.25 217 LEU A O 1
ATOM 1737 N N . ARG A 1 218 ? -33.508 -13.681 57.160 1.00 97.75 218 ARG A N 1
ATOM 1738 C CA . ARG A 1 218 ? -34.931 -13.947 56.918 1.00 97.75 218 ARG A CA 1
ATOM 1739 C C . ARG A 1 218 ? -35.419 -15.150 57.724 1.00 97.75 218 ARG A C 1
ATOM 1741 O O . ARG A 1 218 ? -36.418 -15.025 58.423 1.00 97.75 218 ARG A O 1
ATOM 1748 N N . MET A 1 219 ? -34.690 -16.266 57.670 1.00 97.62 219 MET A N 1
ATOM 1749 C CA . MET A 1 219 ? -35.001 -17.466 58.454 1.00 97.62 219 MET A CA 1
ATOM 1750 C C . MET A 1 219 ? -34.985 -17.181 59.962 1.00 97.62 219 MET A C 1
ATOM 1752 O O . MET A 1 219 ? -35.864 -17.640 60.687 1.00 97.62 219 MET A O 1
ATOM 1756 N N . LEU A 1 220 ? -34.012 -16.395 60.435 1.00 97.94 220 LEU A N 1
ATOM 1757 C CA . LEU A 1 220 ? -33.899 -16.007 61.841 1.00 97.94 220 LEU A CA 1
ATOM 1758 C C . LEU A 1 220 ? -35.103 -15.172 62.299 1.00 97.94 220 LEU A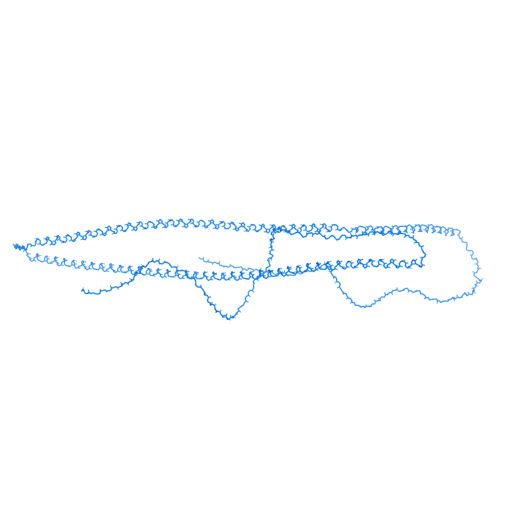 C 1
ATOM 1760 O O . LEU A 1 220 ? -35.683 -15.464 63.342 1.00 97.94 220 LEU A O 1
ATOM 1764 N N . TYR A 1 221 ? -35.505 -14.166 61.518 1.00 97.06 221 TYR A N 1
ATOM 1765 C CA . TYR A 1 221 ? -36.657 -13.329 61.856 1.00 97.06 221 TYR A CA 1
ATOM 1766 C C . TYR A 1 221 ? -37.986 -14.081 61.769 1.00 97.06 221 TYR A C 1
ATOM 1768 O O . TYR A 1 221 ? -38.879 -13.824 62.577 1.00 97.06 221 TYR A O 1
ATOM 1776 N N . GLU A 1 222 ? -38.141 -15.011 60.826 1.00 97.31 222 GLU A N 1
ATOM 1777 C CA . GLU A 1 222 ? -39.321 -15.882 60.765 1.00 97.31 222 GLU A CA 1
ATOM 1778 C C . GLU A 1 222 ? -39.440 -16.743 62.033 1.00 97.31 222 GLU A C 1
ATOM 1780 O O . GLU A 1 222 ? -40.516 -16.807 62.632 1.00 97.31 222 GLU A O 1
ATOM 1785 N N . GLU A 1 223 ? -38.331 -17.321 62.498 1.00 95.94 223 GLU A N 1
ATOM 1786 C CA . GLU A 1 223 ? -38.286 -18.121 63.725 1.00 95.94 223 GLU A CA 1
ATOM 1787 C C . GLU A 1 223 ? -38.528 -17.274 64.987 1.00 95.94 223 GLU A C 1
ATOM 1789 O O . GLU A 1 223 ? -39.328 -17.649 65.844 1.00 95.94 223 GLU A O 1
ATOM 1794 N N . GLU A 1 224 ? -37.903 -16.099 65.099 1.00 96.00 224 GLU A N 1
ATOM 1795 C CA . GLU A 1 224 ? -38.120 -15.175 66.222 1.00 96.00 224 GLU A CA 1
ATOM 1796 C C . GLU A 1 224 ? -39.586 -14.725 66.297 1.00 96.00 224 GLU A C 1
ATOM 1798 O O . GLU A 1 224 ? -40.196 -14.734 67.369 1.00 96.00 224 GLU A O 1
ATOM 1803 N N . THR A 1 225 ? -40.188 -14.403 65.148 1.00 93.56 225 THR A N 1
ATOM 1804 C CA . THR A 1 225 ? -41.610 -14.044 65.073 1.00 93.56 225 THR A CA 1
ATOM 1805 C C . THR A 1 225 ? -42.487 -15.207 65.538 1.00 93.56 225 THR A C 1
ATOM 1807 O O . THR A 1 225 ? -43.432 -14.997 66.301 1.00 93.56 225 THR A O 1
ATOM 1810 N N . HIS A 1 226 ? -42.158 -16.440 65.140 1.00 94.19 226 HIS A N 1
ATOM 1811 C CA . HIS A 1 226 ? -42.879 -17.637 65.568 1.00 94.19 226 HIS A CA 1
ATOM 1812 C C . HIS A 1 226 ? -42.765 -17.881 67.084 1.00 94.19 226 HIS A C 1
ATOM 1814 O O . HIS A 1 226 ? -43.767 -18.167 67.750 1.00 94.19 226 HIS A O 1
ATOM 1820 N N . GLN A 1 227 ? -41.574 -17.693 67.661 1.00 92.75 227 GLN A N 1
ATOM 1821 C CA . GLN A 1 227 ? -41.346 -17.806 69.105 1.00 92.75 227 GLN A CA 1
ATOM 1822 C C . GLN A 1 227 ? -42.110 -16.745 69.896 1.00 92.75 227 GLN A C 1
ATOM 1824 O O . GLN A 1 227 ? -42.787 -17.087 70.867 1.00 92.75 227 GLN A O 1
ATOM 1829 N N . LEU A 1 228 ? -42.057 -15.477 69.478 1.00 91.81 228 LEU A N 1
ATOM 1830 C CA . LEU A 1 228 ? -42.808 -14.396 70.122 1.00 91.81 228 LEU A CA 1
ATOM 1831 C C . LEU A 1 228 ? -44.315 -14.653 70.060 1.00 91.81 228 LEU A C 1
ATOM 1833 O O . LEU A 1 228 ? -45.016 -14.482 71.056 1.00 91.81 228 LEU A O 1
ATOM 1837 N N . GLN A 1 229 ? -44.820 -15.123 68.920 1.00 89.56 229 GLN A N 1
ATOM 1838 C CA . GLN A 1 229 ? -46.232 -15.463 68.762 1.00 89.56 229 GLN A CA 1
ATOM 1839 C C . GLN A 1 229 ? -46.655 -16.617 69.688 1.00 89.56 229 GLN A C 1
ATOM 1841 O O . GLN A 1 229 ? -47.755 -16.592 70.244 1.00 89.56 229 GLN A O 1
ATOM 1846 N N . THR A 1 230 ? -45.763 -17.581 69.925 1.00 85.62 230 THR A N 1
ATOM 1847 C CA . THR A 1 230 ? -45.973 -18.674 70.887 1.00 85.62 230 THR A CA 1
ATOM 1848 C C . THR A 1 230 ? -45.953 -18.161 72.330 1.00 85.62 230 THR A C 1
ATOM 1850 O O . THR A 1 230 ? -46.892 -18.413 73.078 1.00 85.62 230 THR A O 1
ATOM 1853 N N . GLN A 1 231 ? -44.960 -17.347 72.709 1.00 85.38 231 GLN A N 1
ATOM 1854 C CA . GLN A 1 231 ? -44.875 -16.756 74.051 1.00 85.38 231 GLN A CA 1
ATOM 1855 C C . GLN A 1 231 ? -46.089 -15.884 74.389 1.00 85.38 231 GLN A C 1
ATOM 1857 O O . GLN A 1 231 ? -46.596 -15.957 75.509 1.00 85.38 231 GLN A O 1
ATOM 1862 N N . ILE A 1 232 ? -46.576 -15.078 73.438 1.00 82.25 232 ILE A N 1
ATOM 1863 C CA . ILE A 1 232 ? -47.798 -14.276 73.605 1.00 82.25 232 ILE A CA 1
ATOM 1864 C C . ILE A 1 232 ? -49.007 -15.188 73.840 1.00 82.25 232 ILE A C 1
ATOM 1866 O O . ILE A 1 232 ? -49.833 -14.897 74.702 1.00 82.25 232 ILE A O 1
ATOM 1870 N N . SER A 1 233 ? -49.093 -16.300 73.110 1.00 72.81 233 SER A N 1
ATOM 1871 C CA . SER A 1 233 ? -50.169 -17.281 73.280 1.00 72.81 233 SER A CA 1
ATOM 1872 C C . SE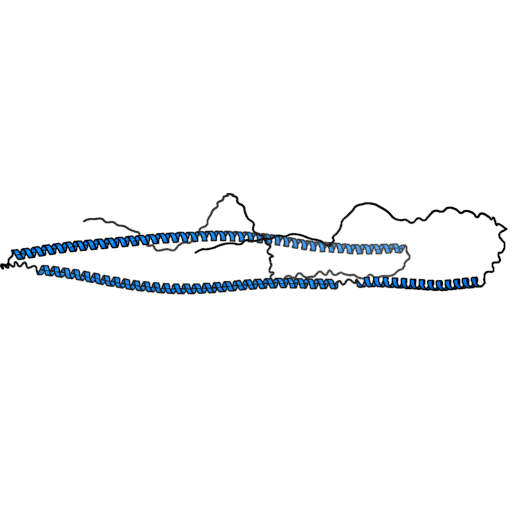R A 1 233 ? -50.111 -17.967 74.656 1.00 72.81 233 SER A C 1
ATOM 1874 O O . SER A 1 233 ? -51.154 -18.184 75.268 1.00 72.81 233 SER A O 1
ATOM 1876 N N . ASP A 1 234 ? -48.910 -18.236 75.183 1.00 66.00 234 ASP A N 1
ATOM 1877 C CA . ASP A 1 234 ? -48.695 -18.909 76.475 1.00 66.00 234 ASP A CA 1
ATOM 1878 C C . ASP A 1 234 ? -48.865 -17.985 77.696 1.00 66.00 234 ASP A C 1
ATOM 1880 O O . ASP A 1 234 ? -49.279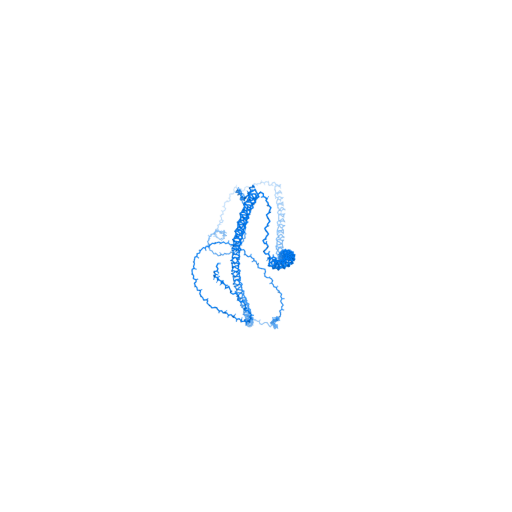 -18.426 78.769 1.00 66.00 234 ASP A O 1
ATOM 1884 N N . THR A 1 235 ? -48.555 -16.691 77.558 1.00 62.06 235 THR A N 1
ATOM 1885 C CA . THR A 1 235 ? -48.651 -15.698 78.649 1.00 62.06 235 THR A CA 1
ATOM 1886 C C . THR A 1 235 ? -49.983 -14.953 78.698 1.00 62.06 235 THR A C 1
ATOM 1888 O O . THR A 1 235 ? -50.186 -14.126 79.590 1.00 62.06 235 THR A O 1
ATOM 1891 N N . GLN A 1 236 ? -50.930 -15.269 77.811 1.00 39.94 236 GLN A N 1
ATOM 1892 C CA . GLN A 1 236 ? -52.285 -14.721 77.843 1.00 39.94 236 GLN A CA 1
ATOM 1893 C C . GLN A 1 236 ? -53.109 -15.312 79.007 1.00 39.94 236 GLN A C 1
ATOM 1895 O O . GLN A 1 236 ? -54.082 -16.039 78.823 1.00 39.94 236 GLN A O 1
ATOM 1900 N N . VAL A 1 237 ? -52.750 -14.951 80.239 1.00 48.25 237 VAL A N 1
ATOM 1901 C CA . VAL A 1 237 ? -53.607 -15.049 81.422 1.00 48.25 237 VAL A CA 1
ATOM 1902 C C . VAL A 1 237 ? -54.148 -13.650 81.687 1.00 48.25 237 VAL A C 1
ATOM 1904 O O . VAL A 1 237 ? -53.430 -12.751 82.123 1.00 48.25 237 VAL A O 1
ATOM 1907 N N . VAL A 1 238 ? -55.434 -13.454 81.392 1.00 48.03 238 VAL A N 1
ATOM 1908 C CA . VAL A 1 238 ? -56.151 -12.210 81.688 1.00 48.03 238 VAL A CA 1
ATOM 1909 C C . VAL A 1 238 ? -56.348 -12.124 83.201 1.00 48.03 238 VAL A C 1
ATOM 1911 O O . VAL A 1 238 ? -57.299 -12.676 83.749 1.00 48.03 238 VAL A O 1
ATOM 1914 N N . VAL A 1 239 ? -55.426 -11.450 83.886 1.00 44.62 239 VAL A N 1
ATOM 1915 C CA . VAL A 1 239 ? -55.553 -11.113 85.307 1.00 44.62 239 VAL A CA 1
ATOM 1916 C C . VAL A 1 239 ? -56.108 -9.696 85.412 1.00 44.62 239 VAL A C 1
ATOM 1918 O O . VAL A 1 239 ? -55.413 -8.719 85.137 1.00 44.62 239 VAL A O 1
ATOM 1921 N N . GLN A 1 240 ? -57.374 -9.586 85.813 1.00 43.34 240 GLN A N 1
ATOM 1922 C CA . GLN A 1 240 ? -57.947 -8.325 86.277 1.00 43.34 240 GLN A CA 1
ATOM 1923 C C . GLN A 1 240 ? -57.353 -8.006 87.654 1.00 43.34 240 GLN A C 1
ATOM 1925 O O . GLN A 1 240 ? -57.664 -8.659 88.647 1.00 43.34 240 GLN A O 1
ATOM 1930 N N . MET A 1 241 ? -56.442 -7.036 87.691 1.00 49.47 241 MET A N 1
ATOM 1931 C CA . MET A 1 241 ? -55.894 -6.464 88.920 1.00 49.47 241 MET A CA 1
ATOM 1932 C C . MET A 1 241 ? -56.617 -5.151 89.216 1.00 49.47 241 MET A C 1
ATOM 1934 O O . MET A 1 241 ? -56.304 -4.118 88.626 1.00 49.47 241 MET A O 1
ATOM 1938 N N . ASP A 1 242 ? -57.556 -5.199 90.158 1.00 41.59 242 ASP A N 1
ATOM 1939 C CA . ASP A 1 242 ? -58.166 -4.012 90.754 1.00 41.59 242 ASP A CA 1
ATOM 1940 C C . ASP A 1 242 ? -57.225 -3.449 91.830 1.00 41.59 242 ASP A C 1
ATOM 1942 O O . ASP A 1 242 ? -57.231 -3.868 92.987 1.00 41.59 242 ASP A O 1
ATOM 1946 N N . ASN A 1 243 ? -56.377 -2.497 91.434 1.00 50.78 243 ASN A N 1
ATOM 1947 C CA . ASN A 1 243 ? -55.494 -1.756 92.336 1.00 50.78 243 ASN A CA 1
ATOM 1948 C C . ASN A 1 243 ? -56.103 -0.387 92.677 1.00 50.78 243 ASN A C 1
ATOM 1950 O O . ASN A 1 243 ? -55.776 0.625 92.059 1.00 50.78 243 ASN A O 1
ATOM 1954 N N . SER A 1 244 ? -56.972 -0.340 93.688 1.00 43.22 244 SER A N 1
ATOM 1955 C CA . SER A 1 244 ? -57.497 0.909 94.251 1.00 43.22 244 SER A CA 1
ATOM 1956 C C . SER A 1 244 ? -56.534 1.478 95.301 1.00 43.22 244 SER A C 1
ATOM 1958 O O . SER A 1 244 ? -56.567 1.113 96.478 1.00 43.22 244 SER A O 1
ATOM 1960 N N . ARG A 1 245 ? -55.665 2.393 94.874 1.00 58.12 245 ARG A N 1
ATOM 1961 C CA . ARG A 1 245 ? -55.076 3.419 95.742 1.00 58.12 245 ARG A CA 1
ATOM 1962 C C . ARG A 1 245 ? -55.591 4.757 95.240 1.00 58.12 245 ARG A C 1
ATOM 1964 O O . ARG A 1 245 ? -55.511 4.997 94.038 1.00 58.12 245 ARG A O 1
ATOM 1971 N N . ASP A 1 246 ? -56.087 5.599 96.146 1.00 62.66 246 ASP A N 1
ATOM 1972 C CA . ASP A 1 246 ? -56.496 6.974 95.844 1.00 62.66 246 ASP A CA 1
ATOM 1973 C C . ASP A 1 246 ? -55.268 7.798 95.446 1.00 62.66 246 ASP A C 1
ATOM 1975 O O . ASP A 1 246 ? -54.626 8.494 96.233 1.00 62.66 246 ASP A O 1
ATOM 1979 N N . LEU A 1 247 ? -54.903 7.635 94.183 1.00 62.38 247 LEU A N 1
ATOM 1980 C CA . LEU A 1 247 ? -54.095 8.550 93.415 1.00 62.38 247 LEU A CA 1
ATOM 1981 C C . LEU A 1 247 ? -55.022 9.680 92.972 1.00 62.38 247 LEU A C 1
ATOM 1983 O O . LEU A 1 247 ? -56.209 9.463 92.748 1.00 62.38 247 LEU A O 1
ATOM 1987 N N . ASN A 1 248 ? -54.498 10.894 92.838 1.00 69.19 248 ASN A N 1
ATOM 1988 C CA . ASN A 1 248 ? -55.268 11.998 92.278 1.00 69.19 248 ASN A CA 1
ATOM 1989 C C . ASN A 1 248 ? -55.468 11.734 90.774 1.00 69.19 248 ASN A C 1
ATOM 1991 O O . ASN A 1 248 ? -54.652 12.136 89.939 1.00 69.19 248 ASN A O 1
ATOM 1995 N N . LEU A 1 249 ? -56.495 10.935 90.467 1.00 75.69 249 LEU A N 1
ATOM 1996 C CA . LEU A 1 249 ? -56.718 10.309 89.168 1.00 75.69 249 LEU A CA 1
ATOM 1997 C C . LEU A 1 249 ? -56.834 11.358 88.071 1.00 75.69 249 LEU A C 1
ATOM 1999 O O . LEU A 1 249 ? -56.285 11.159 86.997 1.00 75.69 249 LEU A O 1
ATOM 2003 N N . ASP A 1 250 ? -57.443 12.503 88.356 1.00 82.38 250 ASP A N 1
ATOM 2004 C CA . ASP A 1 250 ? -57.651 13.548 87.359 1.00 82.38 250 ASP A CA 1
ATOM 2005 C C . ASP A 1 250 ? -56.334 14.162 86.860 1.00 82.38 250 ASP A C 1
ATOM 2007 O O . ASP A 1 250 ? -56.179 14.374 85.657 1.00 82.38 250 ASP A O 1
ATOM 2011 N N . SER A 1 251 ? -55.352 14.376 87.747 1.00 84.38 251 SER A N 1
ATOM 2012 C CA . SER A 1 251 ? -54.027 14.900 87.369 1.00 84.38 251 SER A CA 1
ATOM 2013 C C . SER A 1 251 ? -53.242 13.888 86.541 1.00 84.38 251 SER A C 1
ATOM 2015 O O . SER A 1 251 ? -52.691 14.231 85.501 1.00 84.38 251 SER A O 1
ATOM 2017 N N . ILE A 1 252 ? -53.221 12.625 86.973 1.00 83.75 252 ILE A N 1
ATOM 2018 C CA . ILE A 1 252 ? -52.498 11.565 86.262 1.00 83.75 252 ILE A CA 1
ATOM 2019 C C . ILE A 1 252 ? -53.172 11.279 84.918 1.00 83.75 252 ILE A C 1
ATOM 2021 O O . ILE A 1 252 ? -52.488 11.119 83.916 1.00 83.75 252 ILE A O 1
ATOM 2025 N N . ILE A 1 253 ? -54.507 11.263 84.857 1.00 86.50 253 ILE A N 1
ATOM 2026 C CA . ILE A 1 253 ? -55.260 11.094 83.610 1.00 86.50 253 ILE A CA 1
ATOM 2027 C C . ILE A 1 253 ? -54.991 12.265 82.661 1.00 86.50 253 ILE A C 1
ATOM 2029 O O . ILE A 1 253 ? -54.857 12.033 81.462 1.00 86.50 253 ILE A O 1
ATOM 2033 N N . ALA A 1 254 ? -54.900 13.502 83.157 1.00 89.75 254 ALA A N 1
ATOM 2034 C CA . ALA A 1 254 ? -54.555 14.660 82.335 1.00 89.75 254 ALA A CA 1
ATOM 2035 C C . ALA A 1 254 ? -53.119 14.576 81.786 1.00 89.75 254 ALA A C 1
ATOM 2037 O O . ALA A 1 254 ? -52.932 14.746 80.583 1.00 89.75 254 ALA A O 1
ATOM 2038 N N . ASP A 1 255 ? -52.134 14.231 82.620 1.00 88.62 255 ASP A N 1
ATOM 2039 C CA . ASP A 1 255 ? -50.733 14.072 82.201 1.00 88.62 255 ASP A CA 1
ATOM 2040 C C . ASP A 1 255 ? -50.559 12.909 81.217 1.00 88.62 255 ASP A C 1
ATOM 2042 O O . ASP A 1 255 ? -49.879 13.034 80.199 1.00 88.62 255 ASP A O 1
ATOM 2046 N N . VAL A 1 256 ? -51.227 11.783 81.473 1.00 92.75 256 VAL A N 1
ATOM 2047 C CA . VAL A 1 256 ? -51.234 10.620 80.582 1.00 92.75 256 VAL A CA 1
ATOM 2048 C C . VAL A 1 256 ? -51.895 10.975 79.250 1.00 92.75 256 VAL A C 1
ATOM 2050 O O . VAL A 1 256 ? -51.340 10.656 78.201 1.00 92.75 256 VAL A O 1
ATOM 2053 N N . LYS A 1 257 ? -53.030 11.689 79.253 1.00 91.62 257 LYS A N 1
ATOM 2054 C CA . LYS A 1 257 ? -53.663 12.194 78.021 1.00 91.62 257 LYS A CA 1
ATOM 2055 C C . LYS A 1 257 ? -52.727 13.121 77.250 1.00 91.62 257 LYS A C 1
ATOM 2057 O O . LYS A 1 257 ? -52.558 12.915 76.054 1.00 91.62 257 LYS A O 1
ATOM 2062 N N . ALA A 1 258 ? -52.074 14.068 77.921 1.00 92.81 258 ALA A N 1
ATOM 2063 C CA . ALA A 1 258 ? -51.117 14.972 77.290 1.00 92.81 258 ALA A CA 1
ATOM 2064 C C . ALA A 1 258 ? -49.917 14.216 76.689 1.00 92.81 258 ALA A C 1
ATOM 2066 O O . ALA A 1 258 ? -49.507 14.507 75.568 1.00 92.81 258 ALA A O 1
ATOM 2067 N N . GLN A 1 259 ? -49.386 13.198 77.376 1.00 92.62 259 GLN A N 1
ATOM 2068 C CA . GLN A 1 259 ? -48.316 12.353 76.836 1.00 92.62 259 GLN A CA 1
ATOM 2069 C C . GLN A 1 259 ? -48.771 11.488 75.656 1.00 92.62 259 GLN A C 1
ATOM 2071 O O . GLN A 1 259 ? -47.998 11.301 74.714 1.00 92.62 259 GLN A O 1
ATOM 2076 N N . TYR A 1 260 ? -50.004 10.975 75.668 1.00 94.12 260 TYR A N 1
ATOM 2077 C CA . TYR A 1 260 ? -50.567 10.256 74.524 1.00 94.12 260 TYR A CA 1
ATOM 2078 C C . TYR A 1 260 ? -50.784 11.182 73.330 1.00 94.12 260 TYR A C 1
ATOM 2080 O O . TYR A 1 260 ? -50.445 10.809 72.209 1.00 94.12 260 TYR A O 1
ATOM 2088 N N . GLU A 1 261 ? -51.299 12.389 73.557 1.00 93.88 261 GLU A N 1
ATOM 2089 C CA . GLU A 1 261 ? -51.466 13.398 72.512 1.00 93.88 261 GLU A CA 1
ATOM 2090 C C . GLU A 1 261 ? -50.116 13.815 71.920 1.00 93.88 261 GLU A C 1
ATOM 2092 O O . GLU A 1 261 ? -49.976 13.843 70.697 1.00 93.88 261 GLU A O 1
ATOM 2097 N N . ASP A 1 262 ? -49.101 14.054 72.752 1.00 95.06 262 ASP A N 1
ATOM 2098 C CA . ASP A 1 262 ? -47.750 14.398 72.301 1.00 95.06 262 ASP A CA 1
ATOM 2099 C C . ASP A 1 262 ? -47.081 13.230 71.556 1.00 95.06 262 ASP A C 1
ATOM 2101 O O . ASP A 1 262 ? -46.519 13.412 70.478 1.00 95.06 262 ASP A O 1
ATOM 2105 N N . THR A 1 263 ? -47.220 11.996 72.048 1.00 93.69 263 THR A N 1
ATOM 2106 C CA . THR A 1 263 ? -46.698 10.797 71.367 1.00 93.69 263 THR A CA 1
ATOM 2107 C C . THR A 1 263 ? -47.401 10.560 70.029 1.00 93.69 263 THR A C 1
ATOM 2109 O O . THR A 1 263 ? -46.745 10.260 69.031 1.00 93.69 263 THR A O 1
ATOM 2112 N N . ALA A 1 264 ? -48.720 10.760 69.961 1.00 93.75 264 ALA A N 1
ATOM 2113 C CA . ALA A 1 264 ? -49.480 10.677 68.718 1.00 93.75 264 ALA A CA 1
ATOM 2114 C C . ALA A 1 264 ? -49.098 11.797 67.735 1.00 93.75 264 ALA A C 1
ATOM 2116 O O . ALA A 1 264 ? -49.015 11.561 66.528 1.00 93.75 264 ALA A O 1
ATOM 2117 N N . CYS A 1 265 ? -48.832 13.011 68.229 1.00 94.88 265 CYS A N 1
ATOM 2118 C CA . CYS A 1 265 ? -48.345 14.120 67.411 1.00 94.88 265 CYS A CA 1
ATOM 2119 C C . CYS A 1 265 ? -46.935 13.861 66.874 1.00 94.88 265 CYS A C 1
ATOM 2121 O O . CYS A 1 265 ? -46.716 14.036 65.674 1.00 94.88 265 CYS A O 1
ATOM 2123 N N . ARG A 1 266 ? -46.008 13.386 67.715 1.00 95.00 266 ARG A N 1
ATOM 2124 C CA . ARG A 1 266 ? -44.644 13.007 67.315 1.00 95.00 266 ARG A CA 1
ATOM 2125 C C . ARG A 1 266 ? -44.651 11.873 66.293 1.00 95.00 266 ARG A C 1
ATOM 2127 O O . ARG A 1 266 ? -44.059 12.029 65.232 1.00 95.00 266 ARG A O 1
ATOM 2134 N N . SER A 1 267 ? -45.423 10.812 66.530 1.00 95.56 267 SER A N 1
ATOM 2135 C CA . SER A 1 267 ? -45.575 9.702 65.579 1.00 95.56 267 SER A CA 1
ATOM 2136 C C . SER A 1 267 ? -46.118 10.168 64.220 1.00 95.56 267 SER A C 1
ATOM 2138 O O . SER A 1 267 ? -45.600 9.773 63.174 1.00 95.56 267 SER A O 1
ATOM 2140 N N . ARG A 1 268 ? -47.109 11.073 64.209 1.00 95.56 268 ARG A N 1
ATOM 2141 C CA . ARG A 1 268 ? -47.626 11.667 62.964 1.00 95.56 268 ARG A CA 1
ATOM 2142 C C . ARG A 1 268 ? -46.560 12.496 62.243 1.00 95.56 268 ARG A C 1
ATOM 2144 O O . ARG A 1 268 ? -46.391 12.342 61.036 1.00 95.56 268 ARG A O 1
ATOM 2151 N N . ALA A 1 269 ? -45.837 13.352 62.965 1.00 95.56 269 ALA A N 1
ATOM 2152 C CA . ALA A 1 269 ? -44.792 14.198 62.391 1.00 95.56 269 ALA A CA 1
ATOM 2153 C C . ALA A 1 269 ? -43.622 13.374 61.827 1.00 95.56 269 ALA A C 1
ATOM 2155 O O . ALA A 1 269 ? -43.134 13.667 60.737 1.00 95.56 269 ALA A O 1
ATOM 2156 N N . GLU A 1 270 ? -43.208 12.320 62.530 1.00 95.69 270 GLU A N 1
ATOM 2157 C CA . GLU A 1 270 ? -42.176 11.382 62.085 1.00 95.69 270 GLU A CA 1
ATOM 2158 C C . GLU A 1 270 ? -42.614 10.616 60.835 1.00 95.69 270 GLU A C 1
ATOM 2160 O O . GLU A 1 270 ? -41.850 10.546 59.873 1.00 95.69 270 GLU A O 1
ATOM 2165 N N . ALA A 1 271 ? -43.854 10.118 60.794 1.00 95.44 271 ALA A N 1
ATOM 2166 C CA . ALA A 1 271 ? -44.399 9.459 59.610 1.00 95.44 271 ALA A CA 1
ATOM 2167 C C . ALA A 1 271 ? -44.441 10.411 58.405 1.00 95.44 271 ALA A C 1
ATOM 2169 O O . ALA A 1 271 ? -43.986 10.060 57.316 1.00 95.44 271 ALA A O 1
ATOM 2170 N N . GLU A 1 272 ? -44.924 11.643 58.585 1.00 95.88 272 GLU A N 1
ATOM 2171 C CA . GLU A 1 272 ? -44.932 12.650 57.521 1.00 95.88 272 GLU A CA 1
ATOM 2172 C C . GLU A 1 272 ? -43.524 13.020 57.043 1.00 95.88 272 GLU A C 1
ATOM 2174 O O . GLU A 1 272 ? -43.302 13.151 55.837 1.00 95.88 272 GLU A O 1
ATOM 2179 N N . ALA A 1 273 ? -42.570 13.203 57.960 1.00 96.25 273 ALA A N 1
ATOM 2180 C CA . ALA A 1 273 ? -41.179 13.492 57.625 1.00 96.25 273 ALA A CA 1
ATOM 2181 C C . ALA A 1 273 ? -40.531 12.318 56.877 1.00 96.25 273 ALA A C 1
ATOM 2183 O O . ALA A 1 273 ? -39.839 12.528 55.878 1.00 96.25 273 ALA A O 1
ATOM 2184 N N . TRP A 1 274 ? -40.811 11.087 57.307 1.00 96.88 274 TRP A N 1
ATOM 2185 C CA . TRP A 1 274 ? -40.345 9.871 56.654 1.00 96.88 274 TRP A CA 1
ATOM 2186 C C . TRP A 1 274 ? -40.904 9.749 55.233 1.00 96.88 274 TRP A C 1
ATOM 2188 O O . TRP A 1 274 ? -40.133 9.564 54.290 1.00 96.88 274 TRP A O 1
ATOM 2198 N N . TYR A 1 275 ? -42.213 9.956 55.044 1.00 97.00 275 TYR A N 1
ATOM 2199 C CA . TYR A 1 275 ? -42.827 9.958 53.715 1.00 97.00 275 TYR A CA 1
ATOM 2200 C C . TYR A 1 275 ? -42.251 11.061 52.827 1.00 97.00 275 TYR A C 1
ATOM 2202 O O . TYR A 1 275 ? -41.866 10.782 51.695 1.00 97.00 275 TYR A O 1
ATOM 2210 N N . LYS A 1 276 ? -42.126 12.298 53.328 1.00 97.50 276 LYS A N 1
ATOM 2211 C CA . LYS A 1 276 ? -41.514 13.413 52.581 1.00 97.50 276 LYS A CA 1
ATOM 2212 C C . LYS A 1 276 ? -40.087 13.078 52.138 1.00 97.50 276 LYS A C 1
ATOM 2214 O O . LYS A 1 276 ? -39.755 13.288 50.974 1.00 97.50 276 LYS A O 1
ATOM 2219 N N . SER A 1 277 ? -39.276 12.510 53.031 1.00 97.31 277 SER A N 1
ATOM 2220 C CA . SER A 1 277 ? -37.910 12.071 52.722 1.00 97.31 277 SER A CA 1
ATOM 2221 C C . SER A 1 277 ? -37.893 10.991 51.635 1.00 97.31 277 SER A C 1
ATOM 2223 O O . SER A 1 277 ? -37.168 11.115 50.648 1.00 97.31 277 SER A O 1
ATOM 2225 N N . LYS A 1 278 ? -38.760 9.975 51.744 1.00 97.44 278 LYS A N 1
ATOM 2226 C CA . LYS A 1 278 ? -38.868 8.905 50.742 1.00 97.44 278 LYS A CA 1
ATOM 2227 C C . LYS A 1 278 ? -39.349 9.404 49.383 1.00 97.44 278 LYS A C 1
ATOM 2229 O O . LYS A 1 278 ? -38.812 8.986 48.359 1.00 97.44 278 LYS A O 1
ATOM 2234 N N . PHE A 1 279 ? -40.312 10.322 49.352 1.00 96.44 279 PHE A N 1
ATOM 2235 C CA . PHE A 1 279 ? -40.745 10.958 48.108 1.00 96.44 279 PHE A CA 1
ATOM 2236 C C . PHE A 1 279 ? -39.622 11.766 47.460 1.00 96.44 279 PHE A C 1
ATOM 2238 O O . PHE A 1 279 ? -39.454 11.698 46.243 1.00 96.44 279 PHE A O 1
ATOM 2245 N N . GLU A 1 280 ? -38.833 12.494 48.249 1.00 97.25 280 GLU A N 1
ATOM 2246 C CA . GLU A 1 280 ? -37.700 13.257 47.732 1.00 97.25 280 GLU A CA 1
ATOM 2247 C C . GLU A 1 280 ? -36.593 12.339 47.191 1.00 97.25 280 GLU A C 1
ATOM 2249 O O . GLU A 1 280 ? -36.078 12.571 46.099 1.00 97.25 280 GLU A O 1
ATOM 2254 N N . GLU A 1 281 ? -36.284 11.242 47.885 1.00 97.12 281 GLU A N 1
ATOM 2255 C CA . GLU A 1 281 ? -35.336 10.224 47.418 1.00 97.12 281 GLU A CA 1
ATOM 2256 C C . GLU A 1 281 ? -35.780 9.607 46.080 1.00 97.12 281 GLU A C 1
ATOM 2258 O O . GLU A 1 281 ? -34.994 9.526 45.129 1.00 97.12 281 GLU A O 1
ATOM 2263 N N . LEU A 1 282 ? -37.060 9.238 45.958 1.00 96.44 282 LEU A N 1
ATOM 2264 C CA . LEU A 1 282 ? -37.638 8.737 44.707 1.00 96.44 282 LEU A CA 1
ATOM 2265 C C . LEU A 1 282 ? -37.606 9.794 43.596 1.00 96.44 282 LEU A C 1
ATOM 2267 O O . LEU A 1 282 ? -37.298 9.480 42.447 1.00 96.44 282 LEU A O 1
ATOM 2271 N N . ARG A 1 283 ? -37.867 11.062 43.926 1.00 96.88 283 ARG A N 1
ATOM 2272 C CA . ARG A 1 283 ? -37.807 12.174 42.969 1.00 96.88 283 ARG A CA 1
ATOM 2273 C C . ARG A 1 283 ? -36.389 12.381 42.441 1.00 96.88 283 ARG A C 1
ATOM 2275 O O . ARG A 1 283 ? -36.196 12.505 41.231 1.00 96.88 283 ARG A O 1
ATOM 2282 N N . VAL A 1 284 ? -35.394 12.389 43.327 1.00 97.62 284 VAL A N 1
ATOM 2283 C CA . VAL A 1 284 ? -33.980 12.559 42.965 1.00 97.62 284 VAL A CA 1
ATOM 2284 C C . VAL A 1 284 ? -33.476 11.365 42.158 1.00 97.62 284 VAL A C 1
ATOM 2286 O O . VAL A 1 284 ? -32.807 11.558 41.144 1.00 97.62 284 VAL A O 1
ATOM 2289 N N . THR A 1 285 ? -33.802 10.135 42.560 1.00 96.69 285 THR A N 1
ATOM 2290 C CA . THR A 1 285 ? -33.402 8.926 41.819 1.00 96.69 285 THR A CA 1
ATOM 2291 C C . THR A 1 285 ? -34.064 8.856 40.443 1.00 96.69 285 THR A C 1
ATOM 2293 O O . THR A 1 285 ? -33.375 8.586 39.460 1.00 96.69 285 THR A O 1
ATOM 2296 N N . ALA A 1 286 ? -35.350 9.200 40.322 1.00 96.75 286 ALA A N 1
ATOM 2297 C CA . ALA A 1 286 ? -36.022 9.324 39.028 1.00 96.75 286 ALA A CA 1
ATOM 2298 C C . ALA A 1 286 ? -35.371 10.397 38.136 1.00 96.75 286 ALA A C 1
ATOM 2300 O O . ALA A 1 286 ? -35.162 10.156 36.946 1.00 96.75 286 ALA A O 1
ATOM 2301 N N . GLY A 1 287 ? -34.993 11.547 38.709 1.00 97.62 287 GLY A N 1
ATOM 2302 C CA . GLY A 1 287 ? -34.252 12.599 38.009 1.00 97.62 287 GLY A CA 1
ATOM 2303 C C . GLY A 1 287 ? -32.894 12.119 37.493 1.00 97.62 287 GLY A C 1
ATOM 2304 O O . GLY A 1 287 ? -32.612 12.243 36.304 1.00 97.62 287 GLY A O 1
ATOM 2305 N N . ARG A 1 288 ? -32.093 11.475 38.354 1.00 97.25 288 ARG A N 1
ATOM 2306 C CA . ARG A 1 288 ? -30.798 10.881 37.973 1.00 97.25 288 ARG A CA 1
ATO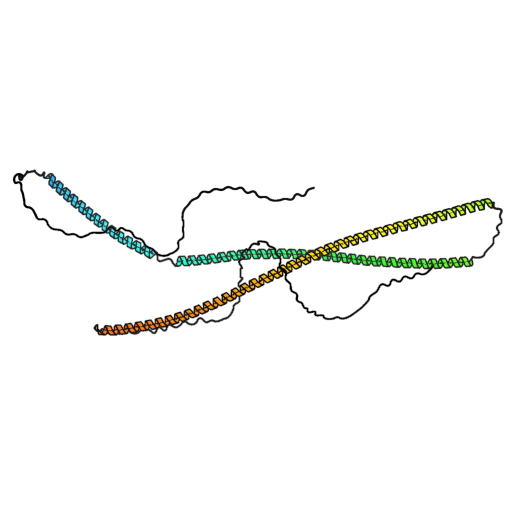M 2307 C C . ARG A 1 288 ? -30.953 9.850 36.857 1.00 97.25 288 ARG A C 1
ATOM 2309 O O . ARG A 1 288 ? -30.206 9.893 35.887 1.00 97.25 288 ARG A O 1
ATOM 2316 N N . ASN A 1 289 ? -31.951 8.973 36.950 1.00 96.56 289 ASN A N 1
ATOM 2317 C CA . ASN A 1 289 ? -32.215 7.967 35.921 1.00 96.56 289 ASN A CA 1
ATOM 2318 C C . ASN A 1 289 ? -32.615 8.610 34.582 1.00 96.56 289 ASN A C 1
ATOM 2320 O O . ASN A 1 289 ? -32.149 8.175 33.528 1.00 96.56 289 ASN A O 1
ATOM 2324 N N . ALA A 1 290 ? -33.438 9.663 34.605 1.00 97.75 290 ALA A N 1
ATOM 2325 C CA . ALA A 1 290 ? -33.796 10.419 33.405 1.00 97.75 290 ALA A CA 1
ATOM 2326 C C . ALA A 1 290 ? -32.578 11.126 32.781 1.00 97.75 290 ALA A C 1
ATOM 2328 O O . ALA A 1 290 ? -32.440 11.151 31.555 1.00 97.75 290 ALA A O 1
ATOM 2329 N N . ASP A 1 291 ? -31.673 11.651 33.608 1.00 97.25 291 ASP A N 1
ATOM 2330 C CA . ASP A 1 291 ? -30.421 12.270 33.170 1.00 97.25 291 ASP A CA 1
ATOM 2331 C C . ASP A 1 291 ? -29.472 11.255 32.530 1.00 97.25 291 ASP A C 1
ATOM 2333 O O . ASP A 1 291 ? -29.002 11.486 31.414 1.00 97.25 291 ASP A O 1
ATOM 2337 N N . SER A 1 292 ? -29.257 10.103 33.170 1.00 97.56 292 SER A N 1
ATOM 2338 C CA . SER A 1 292 ? -28.462 9.003 32.613 1.00 97.56 292 SER A CA 1
ATOM 2339 C C . SER A 1 292 ? -29.044 8.488 31.294 1.00 97.56 292 SER A C 1
ATOM 2341 O O . SER A 1 292 ? -28.310 8.258 30.331 1.00 97.56 292 SER A O 1
ATOM 2343 N N . LEU A 1 293 ? -30.372 8.366 31.194 1.00 97.56 293 LEU A N 1
ATOM 2344 C CA . LEU A 1 293 ? -31.031 7.972 29.948 1.00 97.56 293 LEU A CA 1
ATOM 2345 C C . LEU A 1 293 ? -30.847 9.025 28.844 1.00 97.56 293 LEU A C 1
ATOM 2347 O O . LEU A 1 293 ? -30.669 8.698 27.670 1.00 97.56 293 LEU A O 1
ATOM 2351 N N . ARG A 1 294 ? -30.877 10.310 29.202 1.00 97.75 294 ARG A N 1
ATOM 2352 C CA . ARG A 1 294 ? -30.630 11.402 28.260 1.00 97.75 294 ARG A CA 1
ATOM 2353 C C . ARG A 1 294 ? -29.181 11.422 27.780 1.00 97.75 294 ARG A C 1
ATOM 2355 O O . ARG A 1 294 ? -28.968 11.685 26.600 1.00 97.75 294 ARG A O 1
ATOM 2362 N N . GLU A 1 295 ? -28.216 11.144 28.649 1.00 98.00 295 GLU A N 1
ATOM 2363 C CA . GLU A 1 295 ? -26.799 11.115 28.277 1.00 98.00 295 GLU A CA 1
ATOM 2364 C C . GLU A 1 295 ? -26.474 9.929 27.368 1.00 98.00 295 GLU A C 1
ATOM 2366 O O . GLU A 1 295 ? -25.981 10.128 26.260 1.00 98.00 295 GLU A O 1
ATOM 2371 N N . THR A 1 296 ? -26.901 8.720 27.742 1.00 96.62 296 THR A N 1
ATOM 2372 C CA . THR A 1 296 ? -26.763 7.529 26.884 1.00 96.62 296 THR A CA 1
ATOM 2373 C C . THR A 1 296 ? -27.430 7.725 25.519 1.00 96.62 296 THR A C 1
ATOM 2375 O O . THR A 1 296 ? -26.882 7.337 24.488 1.00 96.62 296 THR A O 1
ATOM 2378 N N . LYS A 1 297 ? -28.582 8.408 25.455 1.00 98.25 297 LYS A N 1
ATOM 2379 C CA . LYS A 1 297 ? -29.214 8.772 24.178 1.00 98.25 297 LYS A CA 1
ATOM 2380 C C . LYS A 1 297 ? -28.339 9.706 23.334 1.00 98.25 297 LYS A C 1
ATOM 2382 O O . LYS A 1 297 ? -28.276 9.514 22.119 1.00 98.25 297 LYS A O 1
ATOM 2387 N N . LYS A 1 298 ? -27.671 10.700 23.934 1.00 97.12 298 LYS A N 1
ATOM 2388 C CA . LYS A 1 298 ? -26.730 11.572 23.206 1.00 97.12 298 LYS A CA 1
ATOM 2389 C C . LYS A 1 298 ? -25.537 10.775 22.684 1.00 97.12 298 LYS A C 1
ATOM 2391 O O . LYS A 1 298 ? -25.208 10.908 21.506 1.00 97.12 298 LYS A O 1
ATOM 2396 N N . GLU A 1 299 ? -24.948 9.914 23.510 1.00 98.25 299 GLU A N 1
ATOM 2397 C CA . GLU A 1 299 ? -23.841 9.035 23.112 1.00 98.25 299 GLU A CA 1
ATOM 2398 C C . GLU A 1 299 ? -24.234 8.149 21.926 1.00 98.25 299 GLU A C 1
ATOM 2400 O O . GLU A 1 299 ? -23.520 8.103 20.927 1.00 98.25 299 GLU A O 1
ATOM 2405 N N . ILE A 1 300 ? -25.420 7.532 21.968 1.00 97.81 300 ILE A N 1
ATOM 2406 C CA . ILE A 1 300 ? -25.953 6.742 20.850 1.00 97.81 300 ILE A CA 1
ATOM 2407 C C . ILE A 1 300 ? -26.057 7.593 19.578 1.00 97.81 300 ILE A C 1
ATOM 2409 O O . ILE A 1 300 ? -25.664 7.138 18.500 1.00 97.81 300 ILE A O 1
ATOM 2413 N N . THR A 1 301 ? -26.567 8.827 19.666 1.00 97.62 301 THR A N 1
ATOM 2414 C CA . THR A 1 301 ? -26.664 9.705 18.487 1.00 97.62 301 THR A CA 1
ATOM 2415 C C . THR A 1 301 ? -25.297 10.116 17.940 1.00 97.62 301 THR A C 1
ATOM 2417 O O . THR A 1 301 ? -25.125 10.160 16.721 1.00 97.62 301 THR A O 1
ATOM 2420 N N . GLU A 1 302 ? -24.305 10.344 18.803 1.00 98.12 302 GLU A N 1
ATOM 2421 C CA . GLU A 1 302 ? -22.947 10.693 18.382 1.00 98.12 302 GLU A CA 1
ATOM 2422 C C . GLU A 1 302 ? -22.224 9.496 17.754 1.00 98.12 302 GLU A C 1
ATOM 2424 O O . GLU A 1 302 ? -21.662 9.616 16.664 1.00 98.12 302 GLU A O 1
ATOM 2429 N N . LEU A 1 303 ? -22.322 8.309 18.360 1.00 97.56 303 LEU A N 1
ATOM 2430 C CA . LEU A 1 303 ? -21.815 7.068 17.772 1.00 97.56 303 LEU A CA 1
ATOM 2431 C C . LEU A 1 303 ? -22.467 6.798 16.412 1.00 97.56 303 LEU A C 1
ATOM 2433 O O . LEU A 1 303 ? -21.777 6.471 15.447 1.00 97.56 303 LEU A O 1
ATOM 2437 N N . THR A 1 304 ? -23.778 7.022 16.289 1.00 97.81 304 THR A N 1
ATOM 2438 C CA . THR A 1 304 ? -24.494 6.901 15.009 1.00 97.81 304 THR A CA 1
ATOM 2439 C C . THR A 1 304 ? -23.936 7.870 13.960 1.00 97.81 304 THR A C 1
ATOM 2441 O O . THR A 1 304 ? -23.730 7.482 12.807 1.00 97.81 304 THR A O 1
ATOM 2444 N N . ARG A 1 305 ? -23.626 9.114 14.345 1.00 98.19 305 ARG A N 1
ATOM 2445 C CA . ARG A 1 305 ? -23.011 10.117 13.461 1.00 98.19 305 ARG A CA 1
ATOM 2446 C C . ARG A 1 305 ? -21.608 9.700 13.011 1.00 98.19 305 ARG A C 1
ATOM 2448 O O . ARG A 1 305 ? -21.278 9.830 11.830 1.00 98.19 305 ARG A O 1
ATOM 2455 N N . ILE A 1 306 ? -20.793 9.169 13.923 1.00 98.06 306 ILE A N 1
ATOM 2456 C CA . ILE A 1 306 ? -19.449 8.659 13.616 1.00 98.06 306 ILE A CA 1
ATOM 2457 C C . ILE A 1 306 ? -19.537 7.469 12.655 1.00 98.06 306 ILE A C 1
ATOM 2459 O O . ILE A 1 306 ? -18.835 7.454 11.645 1.00 98.06 306 ILE A O 1
ATOM 2463 N N . ILE A 1 307 ? -20.447 6.522 12.896 1.00 97.69 307 ILE A N 1
ATOM 2464 C CA . ILE A 1 307 ? -20.691 5.379 12.004 1.00 97.69 307 ILE A CA 1
ATOM 2465 C C . ILE A 1 307 ? -21.071 5.861 10.597 1.00 97.69 307 ILE A C 1
ATOM 2467 O O . ILE A 1 307 ? -20.533 5.368 9.606 1.00 97.69 307 ILE A O 1
ATOM 2471 N N . GLN A 1 308 ? -21.962 6.850 10.478 1.00 96.31 308 GLN A N 1
ATOM 2472 C CA . GLN A 1 308 ? -22.341 7.420 9.180 1.00 96.31 308 GLN A CA 1
ATOM 2473 C C . GLN A 1 308 ? -21.158 8.079 8.460 1.00 96.31 308 GLN A C 1
ATOM 2475 O O . GLN A 1 308 ? -21.000 7.887 7.250 1.00 96.31 308 GLN A O 1
ATOM 2480 N N . LYS A 1 309 ? -20.308 8.812 9.191 1.00 97.69 309 LYS A N 1
ATOM 2481 C CA . LYS A 1 309 ? -19.082 9.416 8.652 1.00 97.69 309 LYS A CA 1
ATOM 2482 C C . LYS A 1 309 ? -18.120 8.343 8.133 1.00 97.69 309 LYS A C 1
ATOM 2484 O O . LYS A 1 309 ? -17.744 8.398 6.964 1.00 97.69 309 LYS A O 1
ATOM 2489 N N . MET A 1 310 ? -17.802 7.340 8.954 1.00 95.31 310 MET A N 1
ATOM 2490 C CA . MET A 1 310 ? -16.917 6.231 8.574 1.00 95.31 310 MET A CA 1
ATOM 2491 C C . MET A 1 310 ? -17.466 5.459 7.365 1.00 95.31 310 MET A C 1
ATOM 2493 O O . MET A 1 310 ? -16.738 5.176 6.418 1.00 95.31 310 MET A O 1
ATOM 2497 N N . ASN A 1 311 ? -18.776 5.201 7.316 1.00 96.25 311 ASN A N 1
ATOM 2498 C CA . ASN A 1 311 ? -19.422 4.587 6.151 1.00 96.25 311 ASN A CA 1
ATOM 2499 C C . ASN A 1 311 ? -19.350 5.465 4.888 1.00 96.25 311 ASN A C 1
ATOM 2501 O O . ASN A 1 311 ? -19.333 4.948 3.768 1.00 96.25 311 ASN A O 1
ATOM 2505 N N . GLY A 1 312 ? -19.338 6.792 5.032 1.00 96.56 312 GLY A N 1
ATOM 2506 C CA . GLY A 1 312 ? -19.079 7.726 3.935 1.00 96.56 312 GLY A CA 1
ATOM 2507 C C . GLY A 1 312 ? -17.648 7.615 3.406 1.00 96.56 312 GLY A C 1
ATOM 2508 O O . GLY A 1 312 ? -17.452 7.494 2.198 1.00 96.56 312 GLY A O 1
ATOM 2509 N N . GLU A 1 313 ? -16.664 7.582 4.304 1.00 97.75 313 GLU A N 1
ATOM 2510 C CA . GLU A 1 313 ? -15.245 7.424 3.960 1.00 97.75 313 GLU A CA 1
ATOM 2511 C C . GLU A 1 313 ? -14.977 6.078 3.273 1.00 97.75 313 GLU A C 1
ATOM 2513 O O . GLU A 1 313 ? -14.352 6.045 2.213 1.00 97.75 313 GLU A O 1
ATOM 2518 N N . VAL A 1 314 ? -15.548 4.981 3.786 1.00 96.38 314 VAL A N 1
ATOM 2519 C CA . VAL A 1 314 ? -15.454 3.648 3.165 1.00 96.38 314 VAL A CA 1
ATOM 2520 C C . VAL A 1 314 ? -16.061 3.635 1.760 1.00 96.38 314 VAL A C 1
ATOM 2522 O O . VAL A 1 314 ? -15.472 3.053 0.849 1.00 96.38 314 VAL A O 1
ATOM 2525 N N . ARG A 1 315 ? -17.225 4.266 1.550 1.00 96.94 315 ARG A N 1
ATOM 2526 C CA . ARG A 1 315 ? -17.839 4.365 0.213 1.00 96.94 315 ARG A CA 1
ATOM 2527 C C . ARG A 1 315 ? -16.970 5.172 -0.749 1.00 96.94 315 ARG A C 1
ATOM 2529 O O . ARG A 1 315 ? -16.679 4.689 -1.836 1.00 96.94 315 ARG A O 1
ATOM 2536 N N . SER A 1 316 ? -16.481 6.334 -0.320 1.00 96.38 316 SER A N 1
ATOM 2537 C CA . SER A 1 316 ? -15.578 7.168 -1.123 1.00 96.38 316 SER A CA 1
ATOM 2538 C C . SER A 1 316 ? -14.292 6.421 -1.508 1.00 96.38 316 SER A C 1
ATOM 2540 O O . SER A 1 316 ? -13.886 6.437 -2.670 1.00 96.38 316 SER A O 1
ATOM 2542 N N . ALA A 1 317 ? -13.685 5.693 -0.565 1.00 94.31 317 ALA A N 1
ATOM 2543 C CA . ALA A 1 317 ? -12.501 4.877 -0.822 1.00 94.31 317 ALA A CA 1
ATOM 2544 C C . ALA A 1 317 ? -12.788 3.726 -1.804 1.00 94.31 317 ALA A C 1
ATOM 2546 O O . ALA A 1 317 ? -11.990 3.473 -2.708 1.00 94.31 317 ALA A O 1
ATOM 2547 N N . LYS A 1 318 ? -13.944 3.056 -1.684 1.00 96.81 318 LYS A N 1
ATOM 2548 C CA . LYS A 1 318 ? -14.387 2.033 -2.649 1.00 96.81 318 LYS A CA 1
ATOM 2549 C C . LYS A 1 318 ? -14.570 2.615 -4.053 1.00 96.81 318 LYS A C 1
ATOM 2551 O O . LYS A 1 318 ? -14.105 2.007 -5.016 1.00 96.81 318 LYS A O 1
ATOM 2556 N N . ASP A 1 319 ? -15.167 3.799 -4.170 1.00 96.12 319 ASP A N 1
ATOM 2557 C CA . ASP A 1 319 ? -15.348 4.481 -5.455 1.00 96.12 319 ASP A CA 1
ATOM 2558 C C . ASP A 1 319 ? -14.001 4.867 -6.083 1.00 96.12 319 ASP A C 1
ATOM 2560 O O . ASP A 1 319 ? -13.802 4.708 -7.288 1.00 96.12 319 ASP A O 1
ATOM 2564 N N . GLN A 1 320 ? -13.047 5.348 -5.278 1.00 96.25 320 GLN A N 1
ATOM 2565 C CA . GLN A 1 320 ? -11.684 5.629 -5.736 1.00 96.25 320 GLN A CA 1
ATOM 2566 C C . GLN A 1 320 ? -10.973 4.359 -6.207 1.00 96.25 320 GLN A C 1
ATOM 2568 O O . GLN A 1 320 ? -10.372 4.367 -7.282 1.00 96.25 320 GLN A O 1
ATOM 2573 N N . ARG A 1 321 ? -11.087 3.256 -5.458 1.00 92.81 321 ARG A N 1
ATOM 2574 C CA . ARG A 1 321 ? -10.518 1.964 -5.853 1.00 92.81 321 ARG A CA 1
ATOM 2575 C C . ARG A 1 321 ? -11.083 1.497 -7.194 1.00 92.81 321 ARG A C 1
ATOM 2577 O O . ARG A 1 321 ? -10.307 1.183 -8.087 1.00 92.81 321 ARG A O 1
ATOM 2584 N N . CYS A 1 322 ? -12.403 1.552 -7.379 1.00 94.75 322 CYS A N 1
ATOM 2585 C CA . CYS A 1 322 ? -13.050 1.184 -8.641 1.00 94.75 322 CYS A CA 1
ATOM 2586 C C . CYS A 1 322 ? -12.576 2.060 -9.819 1.00 94.75 322 CYS A C 1
ATOM 2588 O O . CYS A 1 322 ? -12.339 1.565 -10.924 1.00 94.75 322 CYS A O 1
ATOM 2590 N N . LYS A 1 323 ? -12.395 3.370 -9.600 1.00 96.50 323 LYS A N 1
ATOM 2591 C CA . LYS A 1 323 ? -11.844 4.289 -10.615 1.00 96.50 323 LYS A CA 1
ATOM 2592 C C . LYS A 1 323 ? -10.399 3.946 -10.985 1.00 96.50 323 LYS A C 1
ATOM 2594 O O . LYS A 1 323 ? -10.033 4.018 -12.154 1.00 96.50 323 LYS A O 1
ATOM 2599 N N . LEU A 1 324 ? -9.577 3.563 -10.011 1.00 94.25 324 LEU A N 1
ATOM 2600 C CA . LEU A 1 324 ? -8.196 3.152 -10.265 1.00 94.25 324 LEU A CA 1
ATOM 2601 C C . LEU A 1 324 ? -8.128 1.785 -10.956 1.00 94.25 324 LEU A C 1
ATOM 2603 O O . LEU A 1 324 ? -7.374 1.634 -11.911 1.00 94.25 324 LEU A O 1
ATOM 2607 N N . GLU A 1 325 ? -8.942 0.815 -10.540 1.00 95.50 325 GLU A N 1
ATOM 2608 C CA . GLU A 1 325 ? -9.032 -0.510 -11.170 1.00 95.50 325 GLU A CA 1
ATOM 2609 C C . GLU A 1 325 ? -9.434 -0.404 -12.647 1.00 95.50 325 GLU A C 1
ATOM 2611 O O . GLU A 1 325 ? -8.793 -1.007 -13.508 1.00 95.50 325 GLU A O 1
ATOM 2616 N N . THR A 1 326 ? -10.434 0.425 -12.962 1.00 95.62 326 THR A N 1
ATOM 2617 C CA . THR A 1 326 ? -10.851 0.689 -14.351 1.00 95.62 326 THR A CA 1
ATOM 2618 C C . THR A 1 326 ? -9.767 1.408 -15.156 1.00 95.62 326 THR A C 1
ATOM 2620 O O . THR A 1 326 ? -9.489 1.017 -16.289 1.00 95.62 326 THR A O 1
ATOM 2623 N N . ALA A 1 327 ? -9.081 2.401 -14.579 1.00 94.56 327 ALA A N 1
ATOM 2624 C CA . ALA A 1 327 ? -7.953 3.063 -15.237 1.00 94.56 327 ALA A CA 1
ATOM 2625 C C . ALA A 1 327 ? -6.791 2.094 -15.526 1.00 94.56 327 ALA A C 1
ATOM 2627 O O . ALA A 1 327 ? -6.211 2.133 -16.612 1.00 94.56 327 ALA A O 1
ATOM 2628 N N . VAL A 1 328 ? -6.477 1.193 -14.588 1.00 94.50 328 VAL A N 1
ATOM 2629 C CA . VAL A 1 328 ? -5.456 0.149 -14.762 1.00 94.50 328 VAL A CA 1
ATOM 2630 C C . VAL A 1 328 ? -5.866 -0.847 -15.844 1.00 94.50 328 VAL A 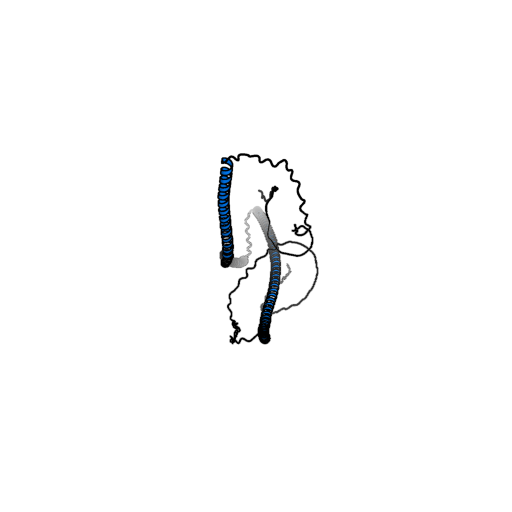C 1
ATOM 2632 O O . VAL A 1 328 ? -5.033 -1.199 -16.677 1.00 94.50 328 VAL A O 1
ATOM 2635 N N . ALA A 1 329 ? -7.125 -1.290 -15.864 1.00 95.06 329 ALA A N 1
ATOM 2636 C CA . ALA A 1 329 ? -7.636 -2.188 -16.898 1.00 95.06 329 ALA A CA 1
ATOM 2637 C C . ALA A 1 329 ? -7.523 -1.557 -18.296 1.00 95.06 329 ALA A C 1
ATOM 2639 O O . ALA A 1 329 ? -6.968 -2.176 -19.203 1.00 95.06 329 ALA A O 1
ATOM 2640 N N . ASN A 1 330 ? -7.934 -0.294 -18.441 1.00 95.94 330 ASN A N 1
ATOM 2641 C CA . ASN A 1 330 ? -7.822 0.448 -19.698 1.00 95.94 330 ASN A CA 1
ATOM 2642 C C . ASN A 1 330 ? -6.357 0.620 -20.132 1.00 95.94 330 ASN A C 1
ATOM 2644 O O . ASN A 1 330 ? -6.022 0.388 -21.290 1.00 95.94 330 ASN A O 1
ATOM 2648 N N . ALA A 1 331 ? -5.458 0.981 -19.208 1.00 92.69 331 ALA A N 1
ATOM 2649 C CA . ALA A 1 331 ? -4.034 1.125 -19.508 1.00 92.69 331 ALA A CA 1
ATOM 2650 C C . ALA A 1 331 ? -3.396 -0.204 -19.948 1.00 92.69 331 ALA A C 1
ATOM 2652 O O . ALA A 1 331 ? -2.610 -0.224 -20.896 1.00 92.69 331 ALA A O 1
ATOM 2653 N N . LYS A 1 332 ? -3.762 -1.317 -19.297 1.00 94.00 332 LYS A N 1
ATOM 2654 C CA . LYS A 1 332 ? -3.334 -2.667 -19.691 1.00 94.00 332 LYS A CA 1
ATOM 2655 C C . LYS A 1 332 ? -3.827 -3.018 -21.092 1.00 94.00 332 LYS A C 1
ATOM 2657 O O . LYS A 1 332 ? -3.019 -3.456 -21.903 1.00 94.00 332 LYS A O 1
ATOM 2662 N N . GLN A 1 333 ? -5.101 -2.769 -21.393 1.00 96.00 333 GLN A N 1
ATOM 2663 C CA . GLN A 1 333 ? -5.677 -3.042 -22.710 1.00 96.00 333 GLN A CA 1
ATOM 2664 C C . GLN A 1 333 ? -4.991 -2.222 -23.813 1.00 96.00 333 GLN A C 1
ATOM 2666 O O . GLN A 1 333 ? -4.567 -2.795 -24.813 1.00 96.00 333 GLN A O 1
ATOM 2671 N N . CYS A 1 334 ? -4.800 -0.912 -23.615 1.00 95.00 334 CYS A N 1
ATOM 2672 C CA . CYS A 1 334 ? -4.085 -0.053 -24.568 1.00 95.00 334 CYS A CA 1
ATOM 2673 C C . CYS A 1 334 ? -2.618 -0.479 -24.764 1.00 95.00 334 CYS A C 1
ATOM 2675 O O . CYS A 1 334 ? -2.072 -0.398 -25.868 1.00 95.00 334 CYS A O 1
ATOM 2677 N N . GLY A 1 335 ? -1.959 -0.925 -23.690 1.00 92.62 335 GLY A N 1
ATOM 2678 C CA . GLY A 1 335 ? -0.610 -1.480 -23.762 1.00 92.62 335 GLY A CA 1
ATOM 2679 C C . GLY A 1 335 ? -0.572 -2.780 -24.563 1.00 92.62 335 GLY A C 1
ATOM 2680 O O . GLY A 1 335 ? 0.285 -2.950 -25.428 1.00 92.62 335 GLY A O 1
ATOM 2681 N N . GLU A 1 336 ? -1.530 -3.675 -24.330 1.00 96.00 336 GLU A N 1
ATOM 2682 C CA . GLU A 1 336 ? -1.639 -4.948 -25.037 1.00 96.00 336 GLU A CA 1
ATOM 2683 C C . GLU A 1 336 ? -1.897 -4.756 -26.538 1.00 96.00 336 GLU A C 1
ATOM 2685 O O . GLU A 1 336 ? -1.237 -5.405 -27.350 1.00 96.00 336 GLU A O 1
ATOM 2690 N N . THR A 1 337 ? -2.790 -3.840 -26.926 1.00 95.75 337 THR A N 1
ATOM 2691 C CA . THR A 1 337 ? -3.022 -3.515 -28.345 1.00 95.75 337 THR A CA 1
ATOM 2692 C C . THR A 1 337 ? -1.769 -2.934 -28.993 1.00 95.75 337 THR A C 1
ATOM 2694 O O . THR A 1 337 ? -1.374 -3.388 -30.061 1.00 95.75 337 THR A O 1
ATOM 2697 N N . SER A 1 338 ? -1.061 -2.028 -28.310 1.00 95.81 338 SER A N 1
ATOM 2698 C CA . SER A 1 338 ? 0.195 -1.453 -28.820 1.00 95.81 338 SER A CA 1
ATOM 2699 C C . SER A 1 338 ? 1.283 -2.514 -29.037 1.00 95.81 338 SER A C 1
ATOM 2701 O O . SER A 1 338 ? 2.024 -2.464 -30.020 1.00 95.81 338 SER A O 1
ATOM 2703 N N . ILE A 1 339 ? 1.382 -3.496 -28.133 1.00 96.25 339 ILE A N 1
ATOM 2704 C CA . ILE A 1 339 ? 2.316 -4.621 -28.271 1.00 96.25 339 ILE A CA 1
ATOM 2705 C C . ILE A 1 339 ? 1.909 -5.521 -29.440 1.00 96.25 339 ILE A C 1
ATOM 2707 O O . ILE A 1 339 ? 2.779 -5.949 -30.198 1.00 96.25 339 ILE A O 1
ATOM 2711 N N . LYS A 1 340 ? 0.612 -5.817 -29.598 1.00 98.19 340 LYS A N 1
ATOM 2712 C CA . LYS A 1 340 ? 0.102 -6.602 -30.732 1.00 98.19 340 LYS A CA 1
ATOM 2713 C C . LYS A 1 340 ? 0.439 -5.921 -32.059 1.00 98.19 340 LYS A C 1
ATOM 2715 O O . LYS A 1 340 ? 1.033 -6.565 -32.916 1.00 98.19 340 LYS A O 1
ATOM 2720 N N . ASP A 1 341 ? 0.193 -4.620 -32.178 1.00 97.12 341 ASP A N 1
ATOM 2721 C CA . ASP A 1 341 ? 0.502 -3.850 -33.388 1.00 97.12 341 ASP A CA 1
ATOM 2722 C C . ASP A 1 341 ? 2.004 -3.848 -33.706 1.00 97.12 341 ASP A C 1
ATOM 2724 O O . ASP A 1 341 ? 2.406 -4.017 -34.859 1.00 97.12 341 ASP A O 1
ATOM 2728 N N . ALA A 1 342 ? 2.858 -3.688 -32.689 1.00 97.06 342 ALA A N 1
ATOM 2729 C CA . ALA A 1 342 ? 4.307 -3.753 -32.861 1.00 97.06 342 ALA A CA 1
ATOM 2730 C C . ALA A 1 342 ? 4.776 -5.149 -33.308 1.00 97.06 342 ALA A C 1
ATOM 2732 O O . ALA A 1 342 ? 5.645 -5.248 -34.173 1.00 97.06 342 ALA A O 1
ATOM 2733 N N . LYS A 1 343 ? 4.185 -6.220 -32.759 1.00 97.69 343 LYS A N 1
ATOM 2734 C CA . LYS A 1 343 ? 4.464 -7.604 -33.175 1.00 97.69 343 LYS A CA 1
ATOM 2735 C C . LYS A 1 343 ? 4.029 -7.868 -34.615 1.00 97.69 343 LYS A C 1
ATOM 2737 O O . LYS A 1 343 ? 4.800 -8.469 -35.355 1.00 97.69 343 LYS A O 1
ATOM 2742 N N . CYS A 1 344 ? 2.856 -7.384 -35.028 1.00 98.00 344 CYS A N 1
ATOM 2743 C CA . CYS A 1 344 ? 2.403 -7.489 -36.417 1.00 98.00 344 CYS A CA 1
ATOM 2744 C C . CYS A 1 344 ? 3.396 -6.805 -37.368 1.00 98.00 344 CYS A C 1
ATOM 2746 O O . CYS A 1 344 ? 3.902 -7.449 -38.282 1.00 98.00 344 CYS A O 1
ATOM 2748 N N . LYS A 1 345 ? 3.787 -5.554 -37.086 1.00 98.00 345 LYS A N 1
ATOM 2749 C CA . LYS A 1 345 ? 4.785 -4.825 -37.893 1.00 98.00 345 LYS A CA 1
ATOM 2750 C C . LYS A 1 345 ? 6.137 -5.531 -37.950 1.00 98.00 345 LYS A C 1
ATOM 2752 O O . LYS A 1 345 ? 6.785 -5.541 -38.990 1.00 98.00 345 LYS A O 1
ATOM 2757 N N . LEU A 1 346 ? 6.573 -6.114 -36.835 1.00 97.25 346 LEU A N 1
ATOM 2758 C CA . LEU A 1 346 ? 7.803 -6.899 -36.792 1.00 97.25 346 LEU A CA 1
ATOM 2759 C C . LEU A 1 346 ? 7.694 -8.116 -37.718 1.00 97.25 346 LEU A C 1
ATOM 2761 O O . LEU A 1 346 ? 8.579 -8.312 -38.543 1.00 97.25 346 LEU A O 1
ATOM 2765 N N . SER A 1 347 ? 6.589 -8.864 -37.651 1.00 98.12 347 SER A N 1
ATOM 2766 C CA . SER A 1 347 ? 6.370 -10.021 -38.527 1.00 98.12 347 SER A CA 1
ATOM 2767 C C . SER A 1 347 ? 6.291 -9.639 -40.012 1.00 98.12 347 SER A C 1
ATOM 2769 O O . SER A 1 347 ? 6.862 -10.325 -40.855 1.00 98.12 347 SER A O 1
ATOM 2771 N N . GLU A 1 348 ? 5.667 -8.505 -40.346 1.00 98.00 348 GLU A N 1
ATOM 2772 C CA . GLU A 1 348 ? 5.625 -7.974 -41.714 1.00 98.00 348 GLU A CA 1
ATOM 2773 C C . GLU A 1 348 ? 7.032 -7.640 -42.233 1.00 98.00 348 GLU A C 1
ATOM 2775 O O . GLU A 1 348 ? 7.389 -8.005 -43.355 1.00 98.00 348 GLU A O 1
ATOM 2780 N N . LEU A 1 349 ? 7.858 -6.987 -41.408 1.00 97.81 349 LEU A N 1
ATOM 2781 C CA . LEU A 1 349 ? 9.243 -6.659 -41.755 1.00 97.81 349 LEU A CA 1
ATOM 2782 C C . LEU A 1 349 ? 10.124 -7.905 -41.883 1.00 97.81 349 LEU A C 1
ATOM 2784 O O . LEU A 1 349 ? 10.980 -7.954 -42.765 1.00 97.81 349 LEU A O 1
ATOM 2788 N N . GLU A 1 350 ? 9.920 -8.917 -41.041 1.00 98.12 350 GLU A N 1
ATOM 2789 C CA . GLU A 1 350 ? 10.611 -10.203 -41.158 1.00 98.12 350 GLU A CA 1
ATOM 2790 C C . GLU A 1 350 ? 10.263 -10.907 -42.472 1.00 98.12 350 GLU A C 1
ATOM 2792 O O . GLU A 1 350 ? 11.165 -11.380 -43.165 1.00 98.12 350 GLU A O 1
ATOM 2797 N N . ILE A 1 351 ? 8.983 -10.922 -42.860 1.00 98.12 351 ILE A N 1
ATOM 2798 C CA . ILE A 1 351 ? 8.539 -11.485 -44.142 1.00 98.12 351 ILE A CA 1
ATOM 2799 C C . ILE A 1 351 ? 9.175 -10.721 -45.310 1.00 98.12 351 ILE A C 1
ATOM 2801 O O . ILE A 1 351 ? 9.754 -11.346 -46.199 1.00 98.12 351 ILE A O 1
ATOM 2805 N N . ALA A 1 352 ? 9.143 -9.385 -45.295 1.00 97.62 352 ALA A N 1
ATOM 2806 C CA . ALA A 1 352 ? 9.769 -8.562 -46.334 1.00 97.62 352 ALA A CA 1
ATOM 2807 C C . ALA A 1 352 ? 11.293 -8.788 -46.418 1.00 97.62 352 ALA A C 1
ATOM 2809 O O . ALA A 1 352 ? 11.872 -8.862 -47.505 1.00 97.62 352 ALA A O 1
ATOM 2810 N N . LEU A 1 353 ? 11.962 -8.962 -45.274 1.00 97.56 353 LEU A N 1
ATOM 2811 C CA . LEU A 1 353 ? 13.384 -9.300 -45.227 1.00 97.56 353 LEU A CA 1
ATOM 2812 C C . LEU A 1 353 ? 13.661 -10.676 -45.850 1.00 97.56 353 LEU A C 1
ATOM 2814 O O . LEU A 1 353 ? 14.643 -10.837 -46.572 1.00 97.56 353 LEU A O 1
ATOM 2818 N N . GLN A 1 354 ? 12.818 -11.676 -45.591 1.00 98.12 354 GLN A N 1
ATOM 2819 C CA . GLN A 1 354 ? 12.972 -12.995 -46.212 1.00 98.12 354 GLN A CA 1
ATOM 2820 C C . GLN A 1 354 ? 12.719 -12.947 -47.723 1.00 98.12 354 GLN A C 1
ATOM 2822 O O . GLN A 1 354 ? 13.478 -13.546 -48.484 1.00 98.12 354 GLN A O 1
ATOM 2827 N N . GLN A 1 355 ? 11.718 -12.185 -48.170 1.00 98.31 355 GLN A N 1
ATOM 2828 C CA . GLN A 1 355 ? 11.440 -11.974 -49.594 1.00 98.31 355 GLN A CA 1
ATOM 2829 C C . GLN A 1 355 ? 12.629 -11.321 -50.310 1.00 98.31 355 GLN A C 1
ATOM 2831 O O . GLN A 1 355 ? 13.118 -11.859 -51.297 1.00 98.31 355 GLN A O 1
ATOM 2836 N N . THR A 1 356 ? 13.180 -10.233 -49.764 1.00 97.50 356 THR A N 1
ATOM 2837 C CA . THR A 1 356 ? 14.349 -9.553 -50.357 1.00 97.50 356 THR A CA 1
ATOM 2838 C C . THR A 1 356 ? 15.603 -10.431 -50.387 1.00 97.50 356 THR A C 1
ATOM 2840 O O . THR A 1 356 ? 16.364 -10.384 -51.355 1.00 97.50 356 THR A O 1
ATOM 2843 N N . LYS A 1 357 ? 15.818 -11.284 -49.374 1.00 97.94 357 LYS A N 1
ATOM 2844 C CA . LYS A 1 357 ? 16.881 -12.305 -49.403 1.00 97.94 357 LYS A CA 1
ATOM 2845 C C . LYS A 1 357 ? 16.661 -13.330 -50.516 1.00 97.94 357 LYS A C 1
ATOM 2847 O O . LYS A 1 357 ? 17.618 -13.683 -51.206 1.00 97.94 357 LYS A O 1
ATOM 2852 N N . ALA A 1 358 ? 15.426 -13.798 -50.698 1.00 98.12 358 ALA A N 1
ATOM 2853 C CA . ALA A 1 358 ? 15.078 -14.729 -51.767 1.00 98.12 358 ALA A CA 1
ATOM 2854 C C . ALA A 1 358 ? 15.263 -14.095 -53.158 1.00 98.12 358 ALA A C 1
ATOM 2856 O O . ALA A 1 358 ? 15.824 -14.735 -54.049 1.00 98.12 358 ALA A O 1
ATOM 2857 N N . ASP A 1 359 ? 14.880 -12.828 -53.328 1.00 98.12 359 ASP A N 1
ATOM 2858 C CA . ASP A 1 359 ? 15.099 -12.065 -54.560 1.00 98.12 359 ASP A CA 1
ATOM 2859 C C . ASP A 1 359 ? 16.581 -11.860 -54.865 1.00 98.12 359 ASP A C 1
ATOM 2861 O O . ASP A 1 359 ? 17.009 -12.068 -55.999 1.00 98.12 359 ASP A O 1
ATOM 2865 N N . LEU A 1 360 ? 17.397 -11.529 -53.860 1.00 97.81 360 LEU A N 1
ATOM 2866 C CA . LEU A 1 360 ? 18.846 -11.434 -54.033 1.00 97.81 360 LEU A CA 1
ATOM 2867 C C . LEU A 1 360 ? 19.440 -12.778 -54.477 1.00 97.81 360 LEU A C 1
ATOM 2869 O O . LEU A 1 360 ? 20.234 -12.825 -55.415 1.00 97.81 360 LEU A O 1
ATOM 2873 N N . ALA A 1 361 ? 19.028 -13.881 -53.847 1.00 97.50 361 ALA A N 1
ATOM 2874 C CA . ALA A 1 361 ? 19.465 -15.221 -54.235 1.00 97.50 361 ALA A CA 1
ATOM 2875 C C . ALA A 1 361 ? 19.010 -15.603 -55.657 1.00 97.50 361 ALA A C 1
ATOM 2877 O O . ALA A 1 361 ? 19.719 -16.319 -56.365 1.00 97.50 361 ALA A O 1
ATOM 2878 N N . ARG A 1 362 ? 17.838 -15.134 -56.101 1.00 98.19 362 ARG A N 1
ATOM 2879 C CA . ARG A 1 362 ? 17.369 -15.282 -57.486 1.00 98.19 362 ARG A CA 1
ATOM 2880 C C . ARG A 1 362 ? 18.230 -14.465 -58.456 1.00 98.19 362 ARG A C 1
ATOM 2882 O O . ARG A 1 362 ? 18.739 -15.042 -59.410 1.00 98.19 362 ARG A O 1
ATOM 2889 N N . HIS A 1 363 ? 18.482 -13.188 -58.178 1.00 97.56 363 HIS A N 1
ATOM 2890 C CA . HIS A 1 363 ? 19.321 -12.330 -59.022 1.00 97.56 363 HIS A CA 1
ATOM 2891 C C . HIS A 1 363 ? 20.769 -12.816 -59.138 1.00 97.56 363 HIS A C 1
ATOM 2893 O O . HIS A 1 363 ? 21.360 -12.727 -60.210 1.00 97.56 363 HIS A O 1
ATOM 2899 N N . LEU A 1 364 ? 21.344 -13.375 -58.069 1.00 97.81 364 LEU A N 1
ATOM 2900 C CA . LEU A 1 364 ? 22.676 -13.985 -58.127 1.00 97.81 364 LEU A CA 1
ATOM 2901 C C . LEU A 1 364 ? 22.717 -15.196 -59.071 1.00 97.81 364 LEU A C 1
ATOM 2903 O O . LEU A 1 364 ? 23.698 -15.365 -59.794 1.00 97.81 364 LEU A O 1
ATOM 2907 N N . ARG A 1 365 ? 21.653 -16.012 -59.102 1.00 97.62 365 ARG A N 1
ATOM 2908 C CA . ARG A 1 365 ? 21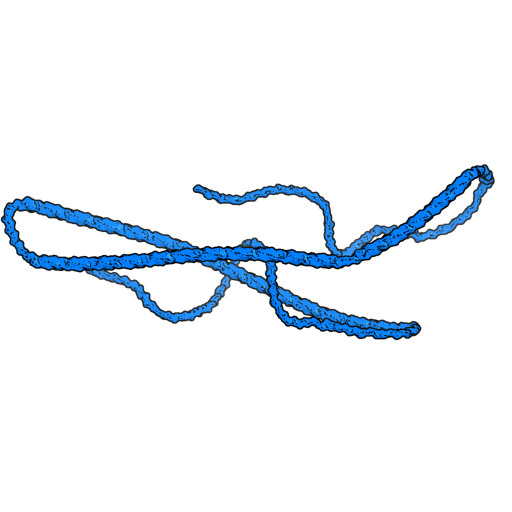.533 -17.128 -60.054 1.00 97.62 365 ARG A CA 1
ATOM 2909 C C . ARG A 1 365 ? 21.395 -16.629 -61.491 1.00 97.62 365 ARG A C 1
ATOM 2911 O O . ARG A 1 365 ? 22.169 -17.057 -62.339 1.00 97.62 365 ARG A O 1
ATOM 2918 N N . GLU A 1 366 ? 20.503 -15.670 -61.735 1.00 97.56 366 GLU A N 1
ATOM 2919 C CA . GLU A 1 366 ? 20.320 -15.038 -63.054 1.00 97.56 366 GLU A CA 1
ATOM 2920 C C . GLU A 1 366 ? 21.629 -14.406 -63.568 1.00 97.56 366 GLU A C 1
ATOM 2922 O O . GLU A 1 366 ? 21.987 -14.551 -64.736 1.00 97.56 366 GLU A O 1
ATOM 2927 N N . TYR A 1 367 ? 22.392 -13.745 -62.690 1.00 97.69 367 TYR A N 1
ATOM 2928 C CA . TYR A 1 367 ? 23.689 -13.164 -63.042 1.00 97.69 367 TYR A CA 1
ATOM 2929 C C . TYR A 1 367 ? 24.730 -14.233 -63.391 1.00 97.69 367 TYR A C 1
ATOM 2931 O O . TYR A 1 367 ? 25.488 -14.065 -64.348 1.00 97.69 367 TYR A O 1
ATOM 2939 N N . GLN A 1 368 ? 24.767 -15.343 -62.648 1.00 97.56 368 GLN A N 1
ATOM 2940 C CA . GLN A 1 368 ? 25.657 -16.461 -62.955 1.00 97.56 368 GLN A CA 1
ATOM 2941 C C . GLN A 1 368 ? 25.308 -17.105 -64.304 1.00 97.56 368 GLN A C 1
ATOM 2943 O O . GLN A 1 368 ? 26.206 -17.405 -65.087 1.00 97.56 368 GLN A O 1
ATOM 2948 N N . GLU A 1 369 ? 24.021 -17.285 -64.602 1.00 96.94 369 GLU A N 1
ATOM 2949 C CA . GLU A 1 369 ? 23.549 -17.787 -65.897 1.00 96.94 369 GLU A CA 1
ATOM 2950 C C . GLU A 1 369 ? 23.951 -16.847 -67.041 1.00 96.94 369 GLU A C 1
ATOM 2952 O O . GLU A 1 369 ? 24.512 -17.296 -68.042 1.00 96.94 369 GLU A O 1
ATOM 2957 N N . LEU A 1 370 ? 23.764 -15.534 -66.869 1.00 97.75 370 LEU A N 1
ATOM 2958 C CA . LEU A 1 370 ? 24.173 -14.535 -67.856 1.00 97.75 370 LEU A CA 1
ATOM 2959 C C . LEU A 1 370 ? 25.694 -14.510 -68.063 1.00 97.75 370 LEU A C 1
ATOM 2961 O O . LEU A 1 370 ? 26.164 -14.407 -69.197 1.00 97.75 370 LEU A O 1
ATOM 2965 N N . MET A 1 371 ? 26.474 -14.640 -66.987 1.00 96.81 371 MET A N 1
ATOM 2966 C CA . MET A 1 371 ? 27.930 -14.765 -67.064 1.00 96.81 371 MET A CA 1
ATOM 2967 C C . MET A 1 371 ? 28.335 -16.007 -67.864 1.00 96.81 371 MET A C 1
ATOM 2969 O O . MET A 1 371 ? 29.211 -15.919 -68.723 1.00 96.81 371 MET A O 1
ATOM 2973 N N . ASN A 1 372 ? 27.679 -17.148 -67.632 1.00 96.75 372 ASN A N 1
ATOM 2974 C CA . ASN A 1 372 ? 27.940 -18.377 -68.381 1.00 96.75 372 ASN A CA 1
ATOM 2975 C C . ASN A 1 372 ? 27.660 -18.187 -69.884 1.00 96.75 372 ASN A C 1
ATOM 2977 O O . ASN A 1 372 ? 28.480 -18.589 -70.707 1.00 96.75 372 ASN A O 1
ATOM 2981 N N . VAL A 1 373 ? 26.555 -17.521 -70.247 1.00 97.44 373 VAL A N 1
ATOM 2982 C CA . VAL A 1 373 ? 26.248 -17.171 -71.648 1.00 97.44 373 VAL A CA 1
ATOM 2983 C C . VAL A 1 373 ? 27.308 -16.236 -72.228 1.00 97.44 373 VAL A C 1
ATOM 2985 O O . VAL A 1 373 ? 27.779 -16.461 -73.338 1.00 97.44 373 VAL A O 1
ATOM 2988 N N . LYS A 1 374 ? 27.744 -15.217 -71.478 1.00 97.06 374 LYS A N 1
ATOM 2989 C CA . LYS A 1 374 ? 28.802 -14.298 -71.919 1.00 97.06 374 LYS A CA 1
ATOM 2990 C C . LYS A 1 374 ? 30.108 -15.037 -72.202 1.00 97.06 374 LYS A C 1
ATOM 2992 O O . LYS A 1 374 ? 30.735 -14.779 -73.223 1.00 97.06 374 LYS A O 1
ATOM 2997 N N . LEU A 1 375 ? 30.506 -15.957 -71.322 1.00 96.94 375 LEU A N 1
ATOM 2998 C CA . LEU A 1 375 ? 31.701 -16.779 -71.520 1.00 96.94 375 LEU A CA 1
ATOM 2999 C C . LEU A 1 375 ? 31.569 -17.679 -72.757 1.00 96.94 375 LEU A C 1
ATOM 3001 O O . LEU A 1 375 ? 32.525 -17.795 -73.518 1.00 96.94 375 LEU A O 1
ATOM 3005 N N . ALA A 1 376 ? 30.393 -18.269 -72.996 1.00 96.19 376 ALA A N 1
ATOM 3006 C CA . ALA A 1 376 ? 30.130 -19.036 -74.214 1.00 96.19 376 ALA A CA 1
ATOM 3007 C C . ALA A 1 376 ? 30.251 -18.163 -75.478 1.00 96.19 376 ALA A C 1
ATOM 3009 O O . ALA A 1 376 ? 30.943 -18.541 -76.421 1.00 96.19 376 ALA A O 1
ATOM 3010 N N . LEU A 1 377 ? 29.674 -16.957 -75.463 1.00 96.50 377 LEU A N 1
ATOM 3011 C CA . LEU A 1 377 ? 29.779 -15.998 -76.566 1.00 96.50 377 LEU A CA 1
ATOM 3012 C C . LEU A 1 377 ? 31.218 -15.517 -76.800 1.00 96.50 377 LEU A C 1
ATOM 3014 O O . LEU A 1 377 ? 31.630 -15.370 -77.947 1.00 96.50 377 LEU A O 1
ATOM 3018 N N . ASP A 1 378 ? 32.014 -15.287 -75.752 1.00 95.75 378 ASP A N 1
ATOM 3019 C CA . ASP A 1 378 ? 33.435 -14.954 -75.920 1.00 95.75 378 ASP A CA 1
ATOM 3020 C C . ASP A 1 378 ? 34.184 -16.083 -76.633 1.00 95.75 378 ASP A C 1
ATOM 3022 O O . ASP A 1 378 ? 35.000 -15.822 -77.521 1.00 95.75 378 ASP A O 1
ATOM 3026 N N . ILE A 1 379 ? 33.903 -17.338 -76.261 1.00 95.19 379 ILE A N 1
ATOM 3027 C CA . ILE A 1 379 ? 34.476 -18.508 -76.928 1.00 95.19 379 ILE A CA 1
ATOM 3028 C C . ILE A 1 379 ? 34.069 -18.486 -78.403 1.00 95.19 379 ILE A C 1
ATOM 3030 O O . ILE A 1 379 ? 34.951 -18.525 -79.259 1.00 95.19 379 ILE A O 1
ATOM 3034 N N . GLU A 1 380 ? 32.785 -18.313 -78.720 1.00 96.19 380 GLU A N 1
ATOM 3035 C CA . GLU A 1 380 ? 32.306 -18.200 -80.102 1.00 96.19 380 GLU A CA 1
ATOM 3036 C C . GLU A 1 380 ? 33.021 -17.080 -80.874 1.00 96.19 380 GLU A C 1
ATOM 3038 O O . GLU A 1 380 ? 33.582 -17.329 -81.940 1.00 96.19 380 GLU A O 1
ATOM 3043 N N . ILE A 1 381 ? 33.118 -15.867 -80.322 1.00 94.50 381 ILE A N 1
ATOM 3044 C CA . ILE A 1 381 ? 33.822 -14.739 -80.956 1.00 94.50 381 ILE A CA 1
ATOM 3045 C C . ILE A 1 381 ? 35.292 -15.080 -81.207 1.00 94.50 381 ILE A C 1
ATOM 3047 O O . ILE A 1 381 ? 35.811 -14.802 -82.290 1.00 94.50 381 ILE A O 1
ATOM 3051 N N . THR A 1 382 ? 35.984 -15.680 -80.234 1.00 94.75 382 THR A N 1
ATOM 3052 C CA . THR A 1 382 ? 37.381 -16.093 -80.434 1.00 94.75 382 THR A CA 1
ATOM 3053 C C . THR A 1 382 ? 37.508 -17.169 -81.509 1.00 94.75 382 THR A C 1
ATOM 3055 O O . THR A 1 382 ? 38.468 -17.135 -82.277 1.00 94.75 382 THR A O 1
ATOM 3058 N N . THR A 1 383 ? 36.543 -18.087 -81.621 1.00 91.69 383 THR A N 1
ATOM 3059 C CA . THR A 1 383 ? 36.520 -19.078 -82.705 1.00 91.69 383 THR A CA 1
ATOM 3060 C C . THR A 1 383 ? 36.251 -18.435 -84.066 1.00 91.69 383 THR A C 1
ATOM 3062 O O . THR A 1 383 ? 36.995 -18.709 -85.005 1.00 91.69 383 THR A O 1
ATOM 3065 N N . TYR A 1 384 ? 35.289 -17.510 -84.173 1.00 95.25 384 TYR A N 1
ATOM 3066 C CA . TYR A 1 384 ? 35.014 -16.770 -85.407 1.00 95.25 384 TYR A CA 1
ATOM 3067 C C . TYR A 1 384 ? 36.212 -15.920 -85.849 1.00 95.25 384 TYR A C 1
ATOM 3069 O O . TYR A 1 384 ? 36.575 -15.950 -87.022 1.00 95.25 384 TYR A O 1
ATOM 3077 N N . ARG A 1 385 ? 36.889 -15.221 -84.924 1.00 92.00 385 ARG A N 1
ATOM 3078 C CA . ARG A 1 385 ? 38.121 -14.464 -85.224 1.00 92.00 385 ARG A CA 1
ATOM 3079 C C . ARG A 1 385 ? 39.225 -15.361 -85.784 1.00 92.00 385 ARG A C 1
ATOM 3081 O O . ARG A 1 385 ? 39.813 -15.017 -86.800 1.00 92.00 385 ARG A O 1
ATOM 3088 N N . LYS A 1 386 ? 39.453 -16.535 -85.183 1.00 89.69 386 LYS A N 1
ATOM 3089 C CA . LYS A 1 386 ? 40.441 -17.514 -85.675 1.00 89.69 386 LYS A CA 1
ATOM 3090 C C . LYS A 1 386 ? 40.118 -18.033 -87.079 1.00 89.69 386 LYS A C 1
ATOM 3092 O O . LYS A 1 386 ? 41.032 -18.253 -87.868 1.00 89.69 386 LYS A O 1
ATOM 3097 N N . LEU A 1 387 ? 38.838 -18.251 -87.391 1.00 88.88 387 LEU A N 1
ATOM 3098 C CA . LEU A 1 387 ? 38.413 -18.667 -88.732 1.00 88.88 387 LEU A CA 1
ATOM 3099 C C . LEU A 1 387 ? 38.654 -17.558 -89.769 1.00 88.88 387 LEU A C 1
ATOM 3101 O O . LEU A 1 387 ? 39.189 -17.843 -90.837 1.00 88.88 387 LEU A O 1
ATOM 3105 N N . LEU A 1 388 ? 38.343 -16.304 -89.428 1.00 84.75 388 LEU A N 1
ATOM 3106 C CA . LEU A 1 388 ? 38.583 -15.131 -90.281 1.00 84.75 388 LEU A CA 1
ATOM 3107 C C . LEU A 1 388 ? 40.083 -14.864 -90.511 1.00 84.75 388 LEU A C 1
ATOM 3109 O O . LEU A 1 388 ? 40.498 -14.642 -91.646 1.00 84.75 388 LEU A O 1
ATOM 3113 N N . GLU A 1 389 ? 40.923 -14.982 -89.477 1.00 79.12 389 GLU A N 1
ATOM 3114 C CA . GLU A 1 389 ? 42.393 -14.939 -89.609 1.00 79.12 389 GLU A CA 1
ATOM 3115 C C . GLU A 1 389 ? 42.919 -16.057 -90.539 1.00 79.12 389 GLU A C 1
ATOM 3117 O O . GLU A 1 389 ? 43.897 -15.880 -91.275 1.00 79.12 389 GLU A O 1
ATOM 3122 N N . GLY A 1 390 ? 42.245 -17.213 -90.550 1.00 66.81 390 GLY A N 1
ATOM 3123 C CA . GLY A 1 390 ? 42.491 -18.322 -91.475 1.00 66.81 390 GLY A CA 1
ATOM 3124 C C . GLY A 1 390 ? 42.122 -18.023 -92.937 1.00 66.81 390 GLY A C 1
ATOM 3125 O O . GLY A 1 390 ? 42.768 -18.543 -93.849 1.00 66.81 390 GLY A O 1
ATOM 3126 N N . GLU A 1 391 ? 41.126 -17.169 -93.186 1.00 62.56 391 GLU A N 1
ATOM 3127 C CA . GLU A 1 391 ? 40.769 -16.712 -94.537 1.00 62.56 391 GLU A CA 1
ATOM 3128 C C . GLU A 1 391 ? 41.683 -15.583 -95.038 1.00 62.56 391 GLU A C 1
ATOM 3130 O O . GLU A 1 391 ? 42.121 -15.623 -96.191 1.00 62.56 391 GLU A O 1
ATOM 3135 N N . GLU A 1 392 ? 42.073 -14.627 -94.189 1.00 54.50 392 GLU A N 1
ATOM 3136 C CA . GLU A 1 392 ? 43.026 -13.565 -94.563 1.00 54.50 392 GLU A CA 1
ATOM 3137 C C . GLU A 1 392 ? 44.430 -14.122 -94.877 1.00 54.50 392 GLU A C 1
ATOM 3139 O O . GLU A 1 392 ? 45.135 -13.631 -95.769 1.00 54.50 392 GLU A O 1
ATOM 3144 N N . SER A 1 393 ? 44.811 -15.240 -94.251 1.00 50.06 393 SER A N 1
ATOM 3145 C CA . SER A 1 393 ? 46.046 -15.979 -94.561 1.00 50.06 393 SER A CA 1
ATOM 3146 C C . SER A 1 393 ? 45.998 -16.798 -95.869 1.00 50.06 393 SER A C 1
ATOM 3148 O O . SER A 1 393 ? 46.992 -17.428 -96.247 1.00 50.06 393 SER A O 1
ATOM 3150 N N . ARG A 1 394 ? 44.897 -16.721 -96.637 1.00 54.31 394 ARG A N 1
ATOM 3151 C CA . ARG A 1 394 ? 44.819 -17.174 -98.040 1.00 54.31 394 ARG A CA 1
ATOM 3152 C C . ARG A 1 394 ? 45.167 -16.067 -99.051 1.00 54.31 394 ARG A C 1
ATOM 3154 O O . ARG A 1 394 ? 45.541 -16.392 -100.176 1.00 54.31 394 ARG A O 1
ATOM 3161 N N . GLY A 1 395 ? 45.114 -14.789 -98.656 1.00 51.53 395 GLY A N 1
ATOM 3162 C CA . GLY A 1 395 ? 45.510 -13.636 -99.484 1.00 51.53 395 GLY A CA 1
ATOM 3163 C C . GLY A 1 395 ? 46.932 -13.113 -99.227 1.00 51.53 395 GLY A C 1
ATOM 3164 O O . GLY A 1 395 ? 47.538 -12.501 -100.106 1.00 51.53 395 GLY A O 1
ATOM 3165 N N . GLY A 1 396 ? 47.505 -13.388 -98.053 1.00 47.53 396 GLY A N 1
ATOM 3166 C CA . GLY A 1 396 ? 48.863 -12.989 -97.672 1.00 47.53 396 GLY A CA 1
ATOM 3167 C C . GLY A 1 396 ? 49.758 -14.195 -97.403 1.00 47.53 396 GLY A C 1
ATOM 3168 O O . GLY A 1 396 ? 49.432 -15.063 -96.603 1.00 47.53 396 GLY A O 1
ATOM 3169 N N . LYS A 1 397 ? 50.900 -14.257 -98.093 1.00 43.19 397 LYS A N 1
ATOM 3170 C CA . LYS A 1 397 ? 51.874 -15.361 -98.090 1.00 43.19 397 LYS A CA 1
ATOM 3171 C C . LYS A 1 397 ? 52.151 -15.963 -96.699 1.00 43.19 397 LYS A C 1
ATOM 3173 O O . LYS A 1 397 ? 52.576 -15.282 -95.773 1.00 43.19 397 LYS A O 1
ATOM 3178 N N . LYS A 1 398 ? 52.018 -17.293 -96.649 1.00 43.88 398 LYS A N 1
ATOM 3179 C CA . LYS A 1 398 ? 52.412 -18.240 -95.593 1.00 43.88 398 LYS A CA 1
ATOM 3180 C C . LYS A 1 398 ? 53.628 -17.807 -94.759 1.00 43.88 398 LYS A C 1
ATOM 3182 O O . LYS A 1 398 ? 54.732 -17.714 -95.294 1.00 43.88 398 LYS A O 1
ATOM 3187 N N . LYS A 1 399 ? 53.475 -17.818 -93.431 1.00 40.12 399 LYS A N 1
ATOM 3188 C CA . LYS A 1 399 ? 54.485 -18.371 -92.514 1.00 40.12 399 LYS A CA 1
ATOM 3189 C C . LYS A 1 399 ? 53.801 -19.211 -91.439 1.00 40.12 399 LYS A C 1
ATOM 3191 O O . LYS A 1 399 ? 52.937 -18.739 -90.714 1.00 40.12 399 LYS A O 1
ATOM 3196 N N . LYS A 1 400 ? 54.201 -20.483 -91.386 1.00 46.69 400 LYS A N 1
ATOM 3197 C CA . LYS A 1 400 ? 53.873 -21.432 -90.322 1.00 46.69 400 LYS A CA 1
ATOM 3198 C C . LYS A 1 400 ? 54.547 -20.974 -89.032 1.00 46.69 400 LYS A C 1
ATOM 3200 O O . LYS A 1 400 ? 55.766 -20.815 -89.024 1.00 46.69 400 LYS A O 1
ATOM 3205 N N . GLN A 1 401 ? 53.791 -20.900 -87.947 1.00 39.69 401 GLN A N 1
ATOM 3206 C CA . GLN A 1 401 ? 54.339 -21.139 -86.621 1.00 39.69 401 GLN A CA 1
ATOM 3207 C C . GLN A 1 401 ? 53.273 -21.821 -85.767 1.00 39.69 401 GLN A C 1
ATOM 3209 O O . GLN A 1 401 ? 52.166 -21.316 -85.609 1.00 39.69 401 GLN A O 1
ATOM 3214 N N . CYS A 1 402 ? 53.605 -23.018 -85.284 1.00 44.81 402 CYS A N 1
ATOM 3215 C CA . CYS A 1 402 ? 52.851 -23.712 -84.255 1.00 44.81 402 CYS A CA 1
ATOM 3216 C C . CYS A 1 402 ? 52.786 -22.827 -83.010 1.00 44.81 402 CYS A C 1
ATOM 3218 O O . CYS A 1 402 ? 53.832 -22.389 -82.534 1.00 44.81 402 CYS A O 1
ATOM 3220 N N . PHE A 1 403 ? 51.594 -22.637 -82.451 1.00 38.81 403 PHE A N 1
ATOM 3221 C CA . PHE A 1 403 ? 51.454 -22.233 -81.061 1.00 38.81 403 PHE A CA 1
ATOM 3222 C C . PHE A 1 403 ? 50.446 -23.138 -80.367 1.00 38.81 403 PHE A C 1
ATOM 3224 O O . PHE A 1 403 ? 49.328 -23.354 -80.834 1.00 38.81 403 PHE A O 1
ATOM 3231 N N . ALA A 1 404 ? 50.939 -23.725 -79.284 1.00 39.25 404 ALA A N 1
ATOM 3232 C CA . ALA A 1 404 ? 50.255 -24.643 -78.405 1.00 39.25 404 ALA A CA 1
ATOM 3233 C C . ALA A 1 404 ? 48.965 -24.032 -77.847 1.00 39.25 404 ALA A C 1
ATOM 3235 O O . ALA A 1 404 ? 48.916 -22.851 -77.512 1.00 39.25 404 ALA A O 1
ATOM 3236 N N . LEU A 1 405 ? 47.949 -24.878 -77.696 1.00 41.53 405 LEU A N 1
ATOM 3237 C CA . LEU A 1 405 ? 46.839 -24.645 -76.782 1.00 41.53 405 LEU A CA 1
ATOM 3238 C C . LEU A 1 405 ? 47.384 -24.644 -75.347 1.00 41.53 405 LEU A C 1
ATOM 3240 O O . LEU A 1 405 ? 47.974 -25.652 -74.949 1.00 41.53 405 LEU A O 1
ATOM 3244 N N . PRO A 1 406 ? 47.145 -23.603 -74.534 1.00 45.16 406 PRO A N 1
ATOM 3245 C CA . PRO A 1 406 ? 47.225 -23.741 -73.101 1.00 45.16 406 PRO A CA 1
ATOM 3246 C C . PRO A 1 406 ? 45.818 -23.795 -72.502 1.00 45.16 406 PRO A C 1
ATOM 3248 O O . PRO A 1 406 ? 44.981 -22.923 -72.715 1.00 45.16 406 PRO A O 1
ATOM 3251 N N . PHE A 1 407 ? 45.657 -24.802 -71.653 1.00 33.12 407 PHE A N 1
ATOM 3252 C CA . PHE A 1 407 ? 44.911 -24.733 -70.405 1.00 33.12 407 PHE A CA 1
ATOM 3253 C C . PHE A 1 407 ? 43.379 -24.761 -70.453 1.00 33.12 407 PHE A C 1
ATOM 3255 O O . PHE A 1 407 ? 42.682 -23.755 -70.560 1.00 33.12 407 PHE A O 1
ATOM 3262 N N . ALA A 1 408 ? 42.874 -25.957 -70.151 1.00 43.34 408 ALA A N 1
ATOM 3263 C CA . ALA A 1 408 ? 41.745 -26.118 -69.256 1.00 43.34 408 ALA A CA 1
ATOM 3264 C C . ALA A 1 408 ? 42.012 -25.355 -67.943 1.00 43.34 408 ALA A C 1
ATOM 3266 O O . ALA A 1 408 ? 42.753 -25.818 -67.080 1.00 43.34 408 ALA A O 1
ATOM 3267 N N . ALA A 1 409 ? 41.393 -24.189 -67.782 1.00 35.69 409 ALA A N 1
ATOM 3268 C CA . ALA A 1 409 ? 41.086 -23.655 -66.466 1.00 35.69 409 ALA A CA 1
ATOM 3269 C C . ALA A 1 409 ? 39.659 -24.095 -66.130 1.00 35.69 409 ALA A C 1
ATOM 3271 O O . ALA A 1 409 ? 38.680 -23.411 -66.416 1.00 35.69 409 ALA A O 1
ATOM 3272 N N . VAL A 1 410 ? 39.556 -25.288 -65.545 1.00 40.50 410 VAL A N 1
ATOM 3273 C CA . VAL A 1 410 ? 38.405 -25.672 -64.732 1.00 40.50 410 VAL A CA 1
ATOM 3274 C C . VAL A 1 410 ? 38.376 -24.697 -63.556 1.00 40.50 410 VAL A C 1
ATOM 3276 O O . VAL A 1 410 ? 39.058 -24.903 -62.550 1.00 40.50 410 VAL A O 1
ATOM 3279 N N . CYS A 1 411 ? 37.617 -23.610 -63.677 1.00 32.28 411 CYS A N 1
ATOM 3280 C CA . CYS A 1 411 ? 37.203 -22.853 -62.507 1.00 32.28 411 CYS A CA 1
ATOM 3281 C C . CYS A 1 411 ? 36.269 -23.760 -61.711 1.00 32.28 411 CYS A C 1
ATOM 3283 O O . CYS A 1 411 ? 35.101 -23.937 -62.047 1.00 32.28 411 CYS A O 1
ATOM 3285 N N . HIS A 1 412 ? 36.833 -24.375 -60.674 1.00 35.44 412 HIS A N 1
ATOM 3286 C CA . HIS A 1 412 ? 36.068 -25.004 -59.618 1.00 35.44 412 HIS A CA 1
ATOM 3287 C C . HIS A 1 412 ? 35.083 -23.964 -59.089 1.00 35.44 412 HIS A C 1
ATOM 3289 O O . HIS A 1 412 ? 35.474 -22.916 -58.574 1.00 35.44 412 HIS A O 1
ATOM 3295 N N . SER A 1 413 ? 33.799 -24.269 -59.219 1.00 40.47 413 SER A N 1
ATOM 3296 C CA . SER A 1 413 ? 32.767 -23.714 -58.365 1.00 40.47 413 SER A CA 1
ATOM 3297 C C . SER A 1 413 ? 33.163 -24.005 -56.919 1.00 40.47 413 SER A C 1
ATOM 3299 O O . SER A 1 413 ? 33.042 -25.141 -56.457 1.00 40.47 413 SER A O 1
ATOM 3301 N N . GLN A 1 414 ? 33.640 -22.998 -56.193 1.00 36.69 414 GLN A N 1
ATOM 3302 C CA . GLN A 1 414 ? 33.729 -23.070 -54.740 1.00 36.69 414 GLN A CA 1
ATOM 3303 C C . GLN A 1 414 ? 32.316 -22.845 -54.182 1.00 36.69 414 GLN A C 1
ATOM 3305 O O . GLN A 1 414 ? 31.971 -21.790 -53.661 1.00 36.69 414 GLN A O 1
ATOM 3310 N N . GLY A 1 415 ? 31.458 -23.845 -54.385 1.00 37.91 415 GLY A N 1
ATOM 3311 C CA . GLY A 1 415 ? 30.281 -24.062 -53.562 1.00 37.91 415 GLY A CA 1
ATOM 3312 C C . GLY A 1 415 ? 30.725 -24.848 -52.337 1.00 37.91 415 GLY A C 1
ATOM 3313 O O . GLY A 1 415 ? 31.288 -25.931 -52.477 1.00 37.91 415 GLY A O 1
ATOM 3314 N N . GLY A 1 416 ? 30.507 -24.294 -51.147 1.00 32.91 416 GLY A N 1
ATOM 3315 C CA . GLY A 1 416 ? 30.769 -25.015 -49.906 1.00 32.91 416 GLY A CA 1
ATOM 3316 C C . GLY A 1 416 ? 31.141 -24.126 -48.731 1.00 32.91 416 GLY A C 1
ATOM 3317 O O . GLY A 1 416 ? 32.226 -24.272 -48.182 1.00 32.91 416 GLY A O 1
ATOM 3318 N N . LEU A 1 417 ? 30.233 -23.249 -48.296 1.00 33.53 417 LEU A N 1
ATOM 3319 C CA . LEU A 1 417 ? 30.126 -23.000 -46.861 1.00 33.53 417 LEU A CA 1
ATOM 3320 C C . LEU A 1 417 ? 28.822 -23.612 -46.381 1.00 33.53 417 LEU A C 1
ATOM 3322 O O . LEU A 1 417 ? 27.723 -23.173 -46.717 1.00 33.53 417 LEU A O 1
ATOM 3326 N N . ALA A 1 418 ? 29.025 -24.709 -45.663 1.00 33.16 418 ALA A N 1
ATOM 3327 C CA . ALA A 1 418 ? 28.034 -25.504 -44.994 1.00 33.16 418 ALA A CA 1
ATOM 3328 C C . ALA A 1 418 ? 27.181 -24.625 -44.081 1.00 33.16 418 ALA A C 1
ATOM 3330 O O . ALA A 1 418 ? 27.669 -23.946 -43.177 1.00 33.16 418 ALA A O 1
ATOM 3331 N N . TYR A 1 419 ? 25.882 -24.692 -44.327 1.00 33.97 419 TYR A N 1
ATOM 3332 C CA . TYR A 1 419 ? 24.886 -24.496 -43.301 1.00 33.97 419 TYR A CA 1
ATOM 3333 C C . TYR A 1 419 ? 25.007 -25.676 -42.330 1.00 33.97 419 TYR A C 1
ATOM 3335 O O . TYR A 1 419 ? 24.657 -26.799 -42.689 1.00 33.97 419 TYR A O 1
ATOM 3343 N N . SER A 1 420 ? 25.516 -25.424 -41.127 1.00 31.52 420 SER A N 1
ATOM 3344 C CA . SER A 1 420 ? 25.225 -26.269 -39.970 1.00 31.52 420 SER A CA 1
ATOM 3345 C C . SER A 1 420 ? 24.452 -25.433 -38.953 1.00 31.52 420 SER A C 1
ATOM 3347 O O . SER A 1 420 ? 24.912 -24.345 -38.595 1.00 31.52 420 SER A O 1
ATOM 3349 N N . PRO A 1 421 ? 23.284 -25.911 -38.499 1.00 49.75 421 PRO A N 1
ATOM 3350 C CA . PRO A 1 421 ? 22.558 -25.321 -37.392 1.00 49.75 421 PRO A CA 1
ATOM 3351 C C . PRO A 1 421 ? 23.121 -25.867 -36.075 1.00 49.75 421 PRO A C 1
ATOM 3353 O O . PRO A 1 421 ? 23.440 -27.048 -36.001 1.00 49.75 421 PRO A O 1
ATOM 3356 N N . GLU A 1 422 ? 23.237 -25.017 -35.055 1.00 32.03 422 GLU A N 1
ATOM 3357 C CA . GLU A 1 422 ? 22.870 -25.320 -33.660 1.00 32.03 422 GLU A CA 1
ATOM 3358 C C . GLU A 1 422 ? 23.071 -24.067 -32.779 1.00 32.03 422 GLU A C 1
ATOM 3360 O O . GLU A 1 422 ? 23.842 -23.167 -33.130 1.00 32.03 422 GLU A O 1
ATOM 3365 N N . PRO A 1 423 ? 22.302 -23.942 -31.685 1.00 47.88 423 PRO A N 1
ATOM 3366 C CA . PRO A 1 423 ? 21.912 -22.669 -31.104 1.00 47.88 423 PRO A CA 1
ATOM 3367 C C . PRO A 1 423 ? 22.829 -22.252 -29.955 1.00 47.88 423 PRO A C 1
ATOM 3369 O O . PRO A 1 423 ? 23.379 -23.067 -29.219 1.00 47.88 423 PRO A O 1
ATOM 3372 N N . SER A 1 424 ? 22.933 -20.948 -29.722 1.00 28.14 424 SER A N 1
ATOM 3373 C CA . SER A 1 424 ? 23.396 -20.434 -28.437 1.00 28.14 424 SER A CA 1
ATOM 3374 C C . SER A 1 424 ? 22.630 -19.175 -28.075 1.00 28.14 424 SER A C 1
ATOM 3376 O O . SER A 1 424 ? 22.713 -18.127 -28.711 1.00 28.14 424 SER A O 1
ATOM 3378 N N . PHE A 1 425 ? 21.823 -19.365 -27.041 1.00 41.03 425 PHE A N 1
ATOM 3379 C CA . PHE A 1 425 ? 21.084 -18.384 -26.273 1.00 41.03 425 PHE A CA 1
ATOM 3380 C C . PHE A 1 425 ? 22.056 -17.346 -25.690 1.00 41.03 425 PHE A C 1
ATOM 3382 O O . PHE A 1 425 ? 22.932 -17.702 -24.907 1.00 41.03 425 PHE A O 1
ATOM 3389 N N . ALA A 1 426 ? 21.885 -16.065 -26.012 1.00 32.06 426 ALA A N 1
ATOM 3390 C CA . ALA A 1 426 ? 22.362 -14.969 -25.170 1.00 32.06 426 ALA A CA 1
ATOM 3391 C C . ALA A 1 426 ? 21.566 -13.702 -25.495 1.00 32.06 426 ALA A C 1
ATOM 3393 O O . ALA A 1 426 ? 21.478 -13.270 -26.643 1.00 32.06 426 ALA A O 1
ATOM 3394 N N . GLY A 1 427 ? 20.916 -13.167 -24.463 1.00 41.88 427 GLY A N 1
ATOM 3395 C CA . GLY A 1 427 ? 19.898 -12.133 -24.564 1.00 41.88 427 GLY A CA 1
ATOM 3396 C C . GLY A 1 427 ? 20.393 -10.805 -25.121 1.00 41.88 427 GLY A C 1
ATOM 3397 O O . GLY A 1 427 ? 21.541 -10.405 -24.950 1.00 41.88 427 GLY A O 1
ATOM 3398 N N . THR A 1 428 ? 19.467 -10.081 -25.744 1.00 31.48 428 THR A N 1
ATOM 3399 C CA . THR A 1 428 ? 19.647 -8.665 -26.051 1.00 31.48 428 THR A CA 1
ATOM 3400 C C . THR A 1 428 ? 18.559 -7.870 -25.349 1.00 31.48 428 THR A C 1
ATOM 3402 O O . THR A 1 428 ? 17.368 -8.011 -25.626 1.00 31.48 428 THR A O 1
ATOM 3405 N N . GLN A 1 429 ? 19.006 -7.045 -24.408 1.00 32.28 429 GLN A N 1
ATOM 3406 C CA . GLN A 1 429 ? 18.240 -5.969 -23.805 1.00 32.28 429 GLN A CA 1
ATOM 3407 C C . GLN A 1 429 ? 17.919 -4.930 -24.885 1.00 32.28 429 GLN A C 1
ATOM 3409 O O . GLN A 1 429 ? 18.816 -4.413 -25.551 1.00 32.28 429 GLN A O 1
ATOM 3414 N N . VAL A 1 430 ? 16.636 -4.617 -25.057 1.00 31.27 430 VAL A N 1
ATOM 3415 C CA . VAL A 1 430 ? 16.187 -3.522 -25.918 1.00 31.27 430 VAL A CA 1
ATOM 3416 C C . VAL A 1 430 ? 15.988 -2.284 -25.051 1.00 31.27 430 VAL A C 1
ATOM 3418 O O . VAL A 1 430 ? 15.003 -2.161 -24.326 1.00 31.27 430 VAL A O 1
ATOM 3421 N N . SER A 1 431 ? 16.932 -1.348 -25.153 1.00 31.72 431 SER A N 1
ATOM 3422 C CA . SER A 1 431 ? 16.778 0.024 -24.668 1.00 31.72 431 SER A CA 1
ATOM 3423 C C . SER A 1 431 ? 15.785 0.778 -25.551 1.00 31.72 431 SER A C 1
ATOM 3425 O O . SER A 1 431 ? 16.102 1.185 -26.670 1.00 31.72 431 SER A O 1
ATOM 3427 N N . ALA A 1 432 ? 14.575 0.987 -25.036 1.00 32.78 432 ALA A N 1
ATOM 3428 C CA . ALA A 1 432 ? 13.570 1.836 -25.658 1.00 32.78 432 ALA A CA 1
ATOM 3429 C C . ALA A 1 432 ? 13.853 3.318 -25.353 1.00 32.78 432 ALA A C 1
ATOM 3431 O O . ALA A 1 432 ? 13.807 3.766 -24.207 1.00 32.78 432 ALA A O 1
ATOM 3432 N N . LYS A 1 433 ? 14.105 4.103 -26.407 1.00 30.73 433 LYS A N 1
ATOM 3433 C CA . LYS A 1 433 ? 14.063 5.571 -26.364 1.00 30.73 433 LYS A CA 1
ATOM 3434 C C . LYS A 1 433 ? 12.623 6.026 -26.128 1.00 30.73 433 LYS A C 1
ATOM 3436 O O . LYS A 1 433 ? 11.741 5.766 -26.941 1.00 30.73 433 LYS A O 1
ATOM 3441 N N . ARG A 1 434 ? 12.402 6.741 -25.027 1.00 29.17 434 ARG A N 1
ATOM 3442 C CA . ARG A 1 434 ? 11.120 7.349 -24.659 1.00 29.17 434 ARG A CA 1
ATOM 3443 C C . ARG A 1 434 ? 10.978 8.699 -25.367 1.00 29.17 434 ARG A C 1
ATOM 3445 O O . ARG A 1 434 ? 11.693 9.645 -25.047 1.00 29.17 434 ARG A O 1
ATOM 3452 N N . SER A 1 435 ? 10.063 8.793 -26.328 1.00 32.22 435 SER A N 1
ATOM 3453 C CA . SER A 1 435 ? 9.609 10.068 -26.887 1.00 32.22 435 SER A CA 1
ATOM 3454 C C . SER A 1 435 ? 8.494 10.653 -26.020 1.00 32.22 435 SER A C 1
ATOM 3456 O O . SER A 1 435 ? 7.478 10.013 -25.759 1.00 32.22 435 SER A O 1
ATOM 3458 N N . SER A 1 436 ? 8.723 11.886 -25.582 1.00 35.66 436 SER A N 1
ATOM 3459 C CA . SER A 1 436 ? 7.776 12.795 -24.936 1.00 35.66 436 SER A CA 1
ATOM 3460 C C . SER A 1 436 ? 6.518 13.014 -25.782 1.00 35.66 436 SER A C 1
ATOM 3462 O O . SER A 1 436 ? 6.637 13.354 -26.956 1.00 35.66 436 SER A O 1
ATOM 3464 N N . CYS A 1 437 ? 5.336 12.914 -25.168 1.00 29.75 437 CYS A N 1
ATOM 3465 C CA . CYS A 1 437 ? 4.128 13.616 -25.606 1.00 29.75 437 CYS A CA 1
ATOM 3466 C C . CYS A 1 437 ? 3.361 14.121 -24.375 1.00 29.75 437 CYS A C 1
ATOM 3468 O O . CYS A 1 437 ? 3.046 13.370 -23.453 1.00 29.75 437 CYS A O 1
ATOM 3470 N N . ARG A 1 438 ? 3.134 15.437 -24.370 1.00 30.77 438 ARG A N 1
ATOM 3471 C CA . ARG A 1 438 ? 2.412 16.232 -23.373 1.00 30.77 438 ARG A CA 1
ATOM 3472 C C . ARG A 1 438 ? 0.902 15.993 -23.461 1.00 30.77 438 ARG A C 1
ATOM 3474 O O . ARG A 1 438 ? 0.360 15.842 -24.550 1.00 30.77 438 ARG A O 1
ATOM 3481 N N . ASN A 1 439 ? 0.236 16.081 -22.311 1.00 32.19 439 ASN A N 1
ATOM 3482 C CA . ASN A 1 439 ? -1.217 16.209 -22.196 1.00 32.19 439 ASN A CA 1
ATOM 3483 C C . ASN A 1 439 ? -1.730 17.553 -22.739 1.00 32.19 439 ASN A C 1
ATOM 3485 O O . ASN A 1 439 ? -1.089 18.587 -22.548 1.00 32.19 439 ASN A O 1
ATOM 3489 N N . GLY A 1 440 ? -2.942 17.524 -23.304 1.00 30.09 440 GLY A N 1
ATOM 3490 C CA . GLY A 1 440 ? -3.703 18.697 -23.740 1.00 30.09 440 GLY A CA 1
ATOM 3491 C C . GLY A 1 440 ? -5.186 18.398 -24.013 1.00 30.09 440 GLY A C 1
ATOM 3492 O O . GLY A 1 440 ? -5.595 18.316 -25.157 1.00 30.09 440 GLY A O 1
ATOM 3493 N N . SER A 1 441 ? -5.951 18.197 -22.936 1.00 33.34 441 SER A N 1
ATOM 3494 C CA . SER A 1 441 ? -7.241 18.840 -22.607 1.00 33.34 441 SER A CA 1
ATOM 3495 C C . SER A 1 441 ? -8.439 18.947 -23.599 1.00 33.34 441 SER A C 1
ATOM 3497 O O . SER A 1 441 ? -8.349 19.587 -24.637 1.00 33.34 441 SER A O 1
ATOM 3499 N N . VAL A 1 442 ? -9.612 18.545 -23.064 1.00 31.42 442 VAL A N 1
ATOM 3500 C CA . VAL A 1 442 ? -11.007 19.050 -23.242 1.00 31.42 442 VAL A CA 1
ATOM 3501 C C . VAL A 1 442 ? -11.787 18.689 -24.521 1.00 31.42 442 VAL A C 1
ATOM 3503 O O . VAL A 1 442 ? -11.517 19.224 -25.587 1.00 31.42 442 VAL A O 1
ATOM 3506 N N . SER A 1 443 ? -12.899 17.943 -24.375 1.00 29.17 443 SER A N 1
ATOM 3507 C CA . SER A 1 443 ? -14.274 18.459 -24.597 1.00 29.17 443 SER A CA 1
ATOM 3508 C C . SER A 1 443 ? -15.376 17.406 -24.428 1.00 29.17 443 SER A C 1
ATOM 3510 O O . SER A 1 443 ? -15.198 16.222 -24.682 1.00 29.17 443 SER A O 1
ATOM 3512 N N . ARG A 1 444 ? -16.521 17.903 -23.952 1.00 33.44 444 ARG A N 1
ATOM 3513 C CA . ARG A 1 444 ? -17.804 17.234 -23.691 1.00 33.44 444 ARG A CA 1
ATOM 3514 C C . ARG A 1 444 ? -18.476 16.760 -24.988 1.00 33.44 444 ARG A C 1
ATOM 3516 O O . ARG A 1 444 ? -18.412 17.479 -25.978 1.00 33.44 444 ARG A O 1
ATOM 3523 N N . SER A 1 445 ? -19.255 15.679 -24.937 1.00 28.72 445 SER A N 1
ATOM 3524 C CA . SER A 1 445 ? -20.681 15.644 -25.335 1.00 28.72 445 SER A CA 1
ATOM 3525 C C . SER A 1 445 ? -21.230 14.211 -25.367 1.00 28.72 445 SER A C 1
ATOM 3527 O O . SER A 1 445 ? -20.488 13.236 -25.331 1.00 28.72 445 SER A O 1
ATOM 3529 N N . ALA A 1 446 ? -22.555 14.141 -25.290 1.00 31.48 446 ALA A N 1
ATOM 3530 C CA . ALA A 1 446 ? -23.398 12.999 -24.978 1.00 31.48 446 ALA A CA 1
ATOM 3531 C C . ALA A 1 446 ? -23.486 11.927 -26.078 1.00 31.48 446 ALA A C 1
ATOM 3533 O O . ALA A 1 446 ? -23.271 12.205 -27.253 1.00 31.48 446 ALA A O 1
ATOM 3534 N N . GLY A 1 447 ? -23.921 10.727 -25.689 1.00 27.38 447 GLY A N 1
ATOM 3535 C CA . GLY A 1 447 ? -24.324 9.675 -26.619 1.00 27.38 447 GLY A CA 1
ATOM 3536 C C . GLY A 1 447 ? -24.799 8.424 -25.890 1.00 27.38 447 GLY A C 1
ATOM 3537 O O . GLY A 1 447 ? -23.999 7.665 -25.361 1.00 27.38 447 GLY A O 1
ATOM 3538 N N . VAL A 1 448 ? -26.117 8.262 -25.836 1.00 34.94 448 VAL A N 1
ATOM 3539 C CA . VAL A 1 448 ? -26.872 7.099 -25.352 1.00 34.94 448 VAL A CA 1
ATOM 3540 C C . VAL A 1 448 ? -26.608 5.862 -26.227 1.00 34.94 448 VAL A C 1
ATOM 3542 O O . VAL A 1 448 ? -26.407 6.030 -27.424 1.00 34.94 448 VAL A O 1
ATOM 3545 N N . CYS A 1 449 ? -26.640 4.667 -25.609 1.00 29.66 449 CYS A N 1
ATOM 3546 C CA . CYS A 1 449 ? -27.015 3.314 -26.102 1.00 29.66 449 CYS A CA 1
ATOM 3547 C C . CYS A 1 449 ? -26.279 2.283 -25.208 1.00 29.66 449 CYS A C 1
ATOM 3549 O O . CYS A 1 449 ? -25.080 2.412 -25.014 1.00 29.66 449 CYS A O 1
ATOM 3551 N N . GLY A 1 450 ? -26.857 1.273 -24.552 1.00 28.09 450 GLY A N 1
ATOM 3552 C CA . GLY A 1 450 ? -28.112 0.553 -24.757 1.00 28.09 450 GLY A CA 1
ATOM 3553 C C . GLY A 1 450 ? -27.818 -0.876 -25.241 1.00 28.09 450 GLY A C 1
ATOM 3554 O O . GLY A 1 450 ? -27.641 -1.042 -26.438 1.00 28.09 450 GLY A O 1
ATOM 3555 N N . ALA A 1 451 ? -27.734 -1.850 -24.315 1.00 31.28 451 ALA A N 1
ATOM 3556 C CA . ALA A 1 451 ? -27.897 -3.325 -24.444 1.00 31.28 451 ALA A CA 1
ATOM 3557 C C . ALA A 1 451 ? -27.113 -3.989 -23.281 1.00 31.28 451 ALA A C 1
ATOM 3559 O O . ALA A 1 451 ? -25.917 -3.760 -23.155 1.00 31.28 451 ALA A O 1
ATOM 3560 N N . ALA A 1 452 ? -27.696 -4.618 -22.255 1.00 30.69 452 ALA A N 1
ATOM 3561 C CA . ALA A 1 452 ? -28.590 -5.781 -22.198 1.00 30.69 452 ALA A CA 1
ATOM 3562 C C . ALA A 1 452 ? -27.956 -7.081 -22.732 1.00 30.69 452 ALA A C 1
ATOM 3564 O O . ALA A 1 452 ? -27.589 -7.141 -23.898 1.00 30.69 452 ALA A O 1
ATOM 3565 N N . VAL A 1 453 ? -27.914 -8.081 -21.833 1.00 32.84 453 VAL A N 1
ATOM 3566 C CA . VAL A 1 453 ? -27.679 -9.547 -21.929 1.00 32.84 453 VAL A CA 1
ATOM 3567 C C . VAL A 1 453 ? -26.580 -9.905 -20.910 1.00 32.84 453 VAL A C 1
ATOM 3569 O O . VAL A 1 453 ? -25.482 -9.377 -20.983 1.00 32.84 453 VAL A O 1
ATOM 3572 N N . GLY A 1 454 ? -26.783 -10.706 -19.866 1.00 27.48 454 GLY A N 1
ATOM 3573 C CA . GLY A 1 454 ? -27.801 -11.720 -19.611 1.00 27.48 454 GLY A CA 1
ATOM 3574 C C . GLY A 1 454 ? -27.109 -13.076 -19.445 1.00 27.48 454 GLY A C 1
ATOM 3575 O O . GLY A 1 454 ? -26.444 -13.517 -20.372 1.00 27.48 454 GLY A O 1
ATOM 3576 N N . CYS A 1 455 ? -27.344 -13.719 -18.293 1.00 29.19 455 CYS A N 1
ATOM 3577 C CA . CYS A 1 455 ? -26.958 -15.090 -17.908 1.00 29.19 455 CYS A CA 1
ATOM 3578 C C . CYS A 1 455 ? -25.463 -15.277 -17.570 1.00 29.19 455 CYS A C 1
ATOM 3580 O O . CYS A 1 455 ? -24.593 -14.885 -18.327 1.00 29.19 455 CYS A O 1
ATOM 3582 N N . GLY A 1 456 ? -25.050 -15.831 -16.432 1.00 27.34 456 GLY A N 1
ATOM 3583 C CA . GLY A 1 456 ? -25.737 -16.669 -15.458 1.00 27.34 456 GLY A CA 1
ATOM 3584 C C . GLY A 1 456 ? -24.964 -17.977 -15.360 1.00 27.34 456 GLY A C 1
ATOM 3585 O O . GLY A 1 456 ? -24.986 -18.732 -16.314 1.00 27.34 456 GLY A O 1
ATOM 3586 N N . GLU A 1 457 ? -24.309 -18.245 -14.231 1.00 30.30 457 GLU A N 1
ATOM 3587 C CA . GLU A 1 457 ? -24.112 -19.619 -13.767 1.00 30.30 457 GLU A CA 1
ATOM 3588 C C . GLU A 1 457 ? -23.759 -19.632 -12.282 1.00 30.30 457 GLU A C 1
ATOM 3590 O O . GLU A 1 457 ? -22.775 -19.058 -11.815 1.00 30.30 457 GLU A O 1
ATOM 3595 N N . ALA A 1 458 ? -24.662 -20.252 -11.533 1.00 28.64 458 ALA A N 1
ATOM 3596 C CA . ALA A 1 458 ? -24.529 -20.564 -10.132 1.00 28.64 458 ALA A CA 1
ATOM 3597 C C . ALA A 1 458 ? -23.941 -21.971 -10.014 1.00 28.64 458 ALA A C 1
ATOM 3599 O O . ALA A 1 458 ? -24.480 -22.908 -10.597 1.00 28.64 458 ALA A O 1
ATOM 3600 N N . VAL A 1 459 ? -22.916 -22.139 -9.182 1.00 32.97 459 VAL A N 1
ATOM 3601 C CA . VAL A 1 459 ? -22.553 -23.450 -8.640 1.00 32.97 459 VAL A CA 1
ATOM 3602 C C . VAL A 1 459 ? -22.717 -23.381 -7.127 1.00 32.97 459 VAL A C 1
ATOM 3604 O O . VAL A 1 459 ? -21.967 -22.715 -6.417 1.00 32.97 459 VAL A O 1
ATOM 3607 N N . ARG A 1 460 ? -23.775 -24.044 -6.655 1.00 31.80 460 ARG A N 1
ATOM 3608 C CA . ARG A 1 460 ? -23.983 -24.429 -5.258 1.00 31.80 460 ARG A CA 1
ATOM 3609 C C . ARG A 1 460 ? -23.260 -25.751 -5.013 1.00 31.80 460 ARG A C 1
ATOM 3611 O O . ARG A 1 460 ? -23.495 -26.699 -5.752 1.00 31.80 460 ARG A O 1
ATOM 3618 N N . SER A 1 461 ? -22.543 -25.842 -3.897 1.00 34.06 461 SER A N 1
ATOM 3619 C CA . SER A 1 461 ? -22.271 -27.110 -3.212 1.00 34.06 461 SER A CA 1
ATOM 3620 C C . SER A 1 461 ? -22.819 -27.017 -1.786 1.00 34.06 461 SER A C 1
ATOM 3622 O O . SER A 1 461 ? -22.530 -26.060 -1.067 1.00 34.06 461 SER A O 1
ATOM 3624 N N . GLY A 1 462 ? -23.688 -27.973 -1.430 1.00 31.86 462 GLY A N 1
ATOM 3625 C CA . GLY A 1 462 ? -24.319 -28.134 -0.110 1.00 31.86 462 GLY A CA 1
ATOM 3626 C C . GLY A 1 462 ? -23.289 -28.427 0.987 1.00 31.86 462 GLY A C 1
ATOM 3627 O O . GLY A 1 462 ? -22.208 -28.922 0.705 1.00 31.86 462 GLY A O 1
ATOM 3628 N N . SER A 1 463 ? -23.485 -27.969 2.224 1.00 32.16 463 SER A N 1
ATOM 3629 C CA . SER A 1 463 ? -24.508 -28.334 3.222 1.00 32.16 463 SER A CA 1
ATOM 3630 C C . SER A 1 463 ? -24.182 -29.621 3.984 1.00 32.16 463 SER A C 1
ATOM 3632 O O . SER A 1 463 ? -24.414 -30.723 3.501 1.00 32.16 463 SER A O 1
ATOM 3634 N N . THR A 1 464 ? -23.776 -29.439 5.242 1.00 35.06 464 THR A N 1
ATOM 3635 C CA . THR A 1 464 ? -24.074 -30.348 6.353 1.00 35.06 464 THR A CA 1
ATOM 3636 C C . THR A 1 464 ? -24.528 -29.512 7.558 1.00 35.06 464 THR A C 1
ATOM 3638 O O . THR A 1 464 ? -23.768 -28.690 8.061 1.00 35.06 464 THR A O 1
ATOM 3641 N N . ARG A 1 465 ? -25.818 -29.678 7.912 1.00 39.16 465 ARG A N 1
ATOM 3642 C CA . ARG A 1 465 ? -26.475 -29.740 9.251 1.00 39.16 465 ARG A CA 1
ATOM 3643 C C . ARG A 1 465 ? -25.582 -29.478 10.480 1.00 39.16 465 ARG A C 1
ATOM 3645 O O . ARG A 1 465 ? -24.448 -29.917 10.489 1.00 39.16 465 ARG A O 1
ATOM 3652 N N . SER A 1 466 ? -26.013 -28.974 11.638 1.00 32.78 466 SER A N 1
ATOM 3653 C CA . SER A 1 466 ? -27.292 -28.690 12.328 1.00 32.78 466 SER A CA 1
ATOM 3654 C C . SER A 1 466 ? -26.823 -28.182 13.715 1.00 32.78 466 SER A C 1
ATOM 3656 O O . SER A 1 466 ? -25.855 -28.728 14.226 1.00 32.78 466 SER A O 1
ATOM 3658 N N . SER A 1 467 ? -27.347 -27.125 14.336 1.00 41.34 467 SER A N 1
ATOM 3659 C CA . SER A 1 467 ? -28.489 -27.245 15.248 1.00 41.34 467 SER A CA 1
ATOM 3660 C C . SER A 1 467 ? -29.053 -25.883 15.663 1.00 41.34 467 SER A C 1
ATOM 3662 O O . SER A 1 467 ? -28.348 -24.910 15.914 1.00 41.34 467 SER A O 1
ATOM 3664 N N . HIS A 1 468 ? -30.374 -25.891 15.741 1.00 35.91 468 HIS A N 1
ATOM 3665 C CA . HIS A 1 468 ? -31.326 -24.859 16.116 1.00 35.91 468 HIS A CA 1
ATOM 3666 C C . HIS A 1 468 ? -31.270 -24.526 17.619 1.00 35.91 468 HIS A C 1
ATOM 3668 O O . HIS A 1 468 ? -31.349 -25.453 18.414 1.00 35.91 468 HIS A O 1
ATOM 3674 N N . VAL A 1 469 ? -31.294 -23.240 18.000 1.00 36.03 469 VAL A N 1
ATOM 3675 C CA . VAL A 1 469 ? -32.119 -22.744 19.124 1.00 36.03 469 VAL A CA 1
ATOM 3676 C C . VAL A 1 469 ? -32.629 -21.347 18.763 1.00 36.03 469 VAL A C 1
ATOM 3678 O O . VAL A 1 469 ? -31.867 -20.395 18.622 1.00 36.03 469 VAL A O 1
ATOM 3681 N N . LYS A 1 470 ? -33.947 -21.246 18.588 1.00 37.22 470 LYS A N 1
ATOM 3682 C CA . LYS A 1 470 ? -34.717 -20.010 18.444 1.00 37.22 470 LYS A CA 1
ATOM 3683 C C . LYS A 1 470 ? -35.460 -19.829 19.763 1.00 37.22 470 LYS A C 1
ATOM 3685 O O . LYS A 1 470 ? -36.354 -20.622 20.038 1.00 37.22 470 LYS A O 1
ATOM 3690 N N . LEU A 1 471 ? -35.121 -18.817 20.561 1.00 35.00 471 LEU A N 1
ATOM 3691 C CA . LEU A 1 471 ? -35.996 -18.394 21.654 1.00 35.00 471 LEU A CA 1
ATOM 3692 C C . LEU A 1 471 ? -36.778 -17.166 21.188 1.00 35.00 471 LEU A C 1
ATOM 3694 O O . LEU A 1 471 ? -36.214 -16.099 20.952 1.00 35.00 471 LEU A O 1
ATOM 3698 N N . MET A 1 472 ? -38.077 -17.368 20.976 1.00 36.22 472 MET A N 1
ATOM 3699 C CA . MET A 1 472 ? -39.036 -16.303 20.722 1.00 36.22 472 MET A CA 1
ATOM 3700 C C . MET A 1 472 ? -39.437 -15.638 22.036 1.00 36.22 472 MET A C 1
ATOM 3702 O O . MET A 1 472 ? -39.594 -16.293 23.064 1.00 36.22 472 MET A O 1
ATOM 3706 N N . SER A 1 473 ? -39.651 -14.331 21.951 1.00 39.94 473 SER A N 1
ATOM 3707 C CA . SER A 1 473 ? -40.366 -13.532 22.930 1.00 39.94 473 SER A CA 1
ATOM 3708 C C . SER A 1 473 ? -41.795 -14.048 23.121 1.00 39.94 473 SER A C 1
ATOM 3710 O O . SER A 1 473 ? -42.538 -14.232 22.158 1.00 39.94 473 SER A O 1
ATOM 3712 N N . MET A 1 474 ? -42.202 -14.213 24.377 1.00 40.44 474 MET A N 1
ATOM 3713 C CA . MET A 1 474 ? -43.609 -14.267 24.767 1.00 40.44 474 MET A CA 1
ATOM 3714 C C . MET A 1 474 ? -43.812 -13.321 25.946 1.00 40.44 474 MET A C 1
ATOM 3716 O O . MET A 1 474 ? -43.443 -13.600 27.082 1.00 40.44 474 MET A O 1
ATOM 3720 N N . THR A 1 475 ? -44.410 -12.179 25.635 1.00 45.66 475 THR A N 1
ATOM 3721 C CA . THR A 1 475 ? -45.177 -11.357 26.560 1.00 45.66 475 THR A CA 1
ATOM 3722 C C . THR A 1 475 ? -46.400 -12.150 27.023 1.00 45.66 475 THR A C 1
ATOM 3724 O O . THR A 1 475 ? -47.182 -12.621 26.198 1.00 45.66 475 THR A O 1
ATOM 3727 N N . LYS A 1 476 ? -46.615 -12.260 28.337 1.00 46.34 476 LYS A N 1
ATOM 3728 C CA . LYS A 1 476 ? -47.945 -12.531 28.893 1.00 46.34 476 LYS A CA 1
ATOM 3729 C C . LYS A 1 476 ? -48.224 -11.616 30.076 1.00 46.34 476 LYS A C 1
ATOM 3731 O O . LYS A 1 476 ? -47.649 -11.735 31.148 1.00 46.34 476 LYS A O 1
ATOM 3736 N N . SER A 1 477 ? -49.141 -10.699 29.797 1.00 42.25 477 SER A N 1
ATOM 3737 C CA . SER A 1 477 ? -50.024 -10.041 30.743 1.00 42.25 477 SER A CA 1
ATOM 3738 C C . SER A 1 477 ? -50.924 -11.084 31.412 1.00 42.25 477 SER A C 1
ATOM 3740 O O . SER A 1 477 ? -51.498 -11.930 30.726 1.00 42.25 477 SER A O 1
ATOM 3742 N N . ALA A 1 478 ? -51.081 -10.977 32.728 1.00 48.00 478 ALA A N 1
ATOM 3743 C CA . ALA A 1 478 ? -52.264 -11.439 33.437 1.00 48.00 478 ALA A CA 1
ATOM 3744 C C . ALA A 1 478 ? -52.640 -10.370 34.473 1.00 48.00 478 ALA A C 1
ATOM 3746 O O . ALA A 1 478 ? -51.927 -10.133 35.443 1.00 48.00 478 ALA A O 1
ATOM 3747 N N . ARG A 1 479 ? -53.756 -9.687 34.199 1.00 58.31 479 ARG A N 1
ATOM 3748 C CA . ARG A 1 479 ? -54.612 -9.029 35.191 1.00 58.31 479 ARG A CA 1
ATOM 3749 C C . ARG A 1 479 ? -55.208 -10.090 36.118 1.00 58.31 479 ARG A C 1
ATOM 3751 O O . ARG A 1 479 ? -55.641 -11.114 35.599 1.00 58.31 479 ARG A O 1
ATOM 3758 N N . SER A 1 480 ? -55.376 -9.769 37.402 1.00 50.81 480 SER A N 1
ATOM 3759 C CA . SER A 1 480 ? -56.617 -10.002 38.169 1.00 50.81 480 SER A CA 1
ATOM 3760 C C . SER A 1 480 ? -56.420 -9.637 39.650 1.00 50.81 480 SER A C 1
ATOM 3762 O O . SER A 1 480 ? -55.611 -10.290 40.290 1.00 50.81 480 SER A O 1
ATOM 3764 N N . ASN A 1 481 ? -57.198 -8.648 40.127 1.00 50.41 481 ASN A N 1
ATOM 3765 C CA . ASN A 1 481 ? -57.890 -8.518 41.435 1.00 50.41 481 ASN A CA 1
ATOM 3766 C C . ASN A 1 481 ? -57.098 -8.892 42.714 1.00 50.41 481 ASN A C 1
ATOM 3768 O O . ASN A 1 481 ? -56.645 -10.021 42.829 1.00 50.41 481 ASN A O 1
ATOM 3772 N N . MET A 1 482 ? -56.934 -8.067 43.751 1.00 42.22 482 MET A N 1
ATOM 3773 C CA . MET A 1 482 ? -57.735 -6.998 44.372 1.00 42.22 482 MET A CA 1
ATOM 3774 C C . MET A 1 482 ? -56.819 -5.896 44.906 1.00 42.22 482 MET A C 1
ATOM 3776 O O . MET A 1 482 ? -55.631 -6.202 45.155 1.00 42.22 482 MET A O 1
#

pLDDT: mean 72.67, std 27.54, range [27.34, 98.62]

Secondary structure (DSSP, 8-state):
------------------------------------------------------PPPP----TTS---------HHHHHHHHHHHHHHHHHHHHHHHHHHHHHHHHHHHHHHHHHHHHHHHHTTS---HHHHHHHHHHHHHHHHHHHHHHHHHHHHHHHHHHHHHHHHHHHHHHHHHHHHHHHHHHHHHHHHHHHHHHHHHHHHHHHHHHHHHHHHHHHHHHHHHHHHHHHHHHH-------------HHHHHHHHHHHHHHHHHHHHHHHHHHHHHHHHHHHHHHHHHHHHHHHHHHHHHHHHHHHHHHHHHHHHHHHHHHHHHHHHHHHHHHHHHHHHHHHHHHHHHHHHHHHHHHHHHHHHHHHHHHHHHHHHHHHHHHHHHHHHHHHHTTTS--------------------------------------------------------------------------------------

InterPro domains:
  IPR003054 Keratin, type II [PR01276] (86-94)
  IPR003054 Keratin, type II [PR01276] (113-125)
  IPR003054 Keratin, type II [PR01276] (158-171)
  IPR003054 Keratin, type II [PR01276] (172-191)
  IPR003054 Keratin, type II [PR01276] (283-300)
  IPR003054 Keratin, type II [PR01276] (334-349)
  IPR018039 Intermediate filament protein, conserved site [PS00226] (381-389)
  IPR032444 Keratin type II head [PF16208] (26-80)
  IPR039008 Intermediate filament, rod domain [PF00038] (83-394)
  IPR039008 Intermediate filament, rod domain [PS51842] (84-395)
  IPR039008 Intermediate filament, rod domain [SM01391] (83-394)